Protein AF-A0AAV5D5D4-F1 (afdb_monomer)

Sequence (548 aa):
MEGAMVSASMGVIKSVLTKFTTLLEKKYKLIKDVKKDIISLRDEMSSMNALLTKLSDMEALDVQQKEWRDKVRELAYDTEDCIDIFMHKIGDGGAKAGIGNRLKEVKARYNIAGLIEELKSRAVEISNHCSRYKLDEGISGSSGHHAVAIDPRVQALYVEPANLMGIDEPRSKIIRWLMEEEMKQLKVVSIVGSGGMGKTTLANQVYNKCKEHFDCTAFLSVSQNPDLIKVLINLLSELGYHVSHFDYSNYNEKKLIDKIRKGLKDKRMTALRTLATVPLTDVENIKEIGHLSNIKDLKLCGNSSCKQITYGELLTSLCKLAICSLQSLVIRPEYLFGFEDITLCCDFLTGWSPPPRHLYRLHVLNCPFSVIPKWISLLDNLSSLKIQVVALSGDGVEALAKLPSLLHLTLSVQDHVPEEGIIICSKAFQNLKEFRFTYEAPCLAFEAGAMPRLLTLSIDCYAQRAQQDNGILAGIEHLVNLKSFKVRIYNRSCISASYAYCSKSKETLVEEDRQRNLEMCDIHNLQAALKKAISRHPRRSDISIVFW

Foldseek 3Di:
DVLVLLVLLLVLLVLLLVLLVVCLDPVNPADPVLNVLSVLLSVLSVVLSVVSVVVSPDPDDDPLRVVLSVLSSVLSVLSNVLSVVLCVQVVPPPDDDDPVVVVSVVVSSVVSSVSSVVSSVSSVVSVVVSVVPPPPPPPPPDDDPPPPPDDPCVVLLPDDPVVDPPLVVVLVVVLCQVPVPVDLEPDDDDDDDDPPPSSSNSVNSNCVVCVVVAPFDADFDADPDGPLLVRLVSRCVRRVHDDDPVCSVPDDNVVSVVVVCVSCVPVPPLSYAADEDAELPDLVVLLVLLVNQNHAAYYYEYEPPDDPVSLLSNLVSVLSNLVGRHAEYHYYYDDDPDDALQQAAPQSCLPRPPQSQNYQYDAYPSHAHCEQRLSVLVRQNHAEDHHEHQEYDQVNQQSQQNRNRHAYYHYEYNHYDDPQAHEQDASGNQRYAEYEYEDAEQRYEYDQNGNQNHAEYEYEHEQQDYDLDLPRHHPVQNNQNYQEYEYEYDYCPPDPPHPPPDDDDDDDPDDPPPDDPRDRRPPVSSVVSVVSSLVSHPPSVRYHYYYD

Nearest PDB structures (foldseek):
  8dt0-assembly1_A  TM=4.514E-01  e=8.523E-02  synthetic construct
  6s37-assembly1_A  TM=3.663E-01  e=9.245E-01  Pseudomonas putida KT2440
  6s1a-assembly1_B  TM=3.617E-01  e=3.120E+00  Pseudomonas putida KT2440
  7w8i-assembly1_A  TM=3.270E-01  e=3.439E+00  Homo sapiens
  5uz7-assembly1_R  TM=1.986E-01  e=3.790E+00  Homo sapiens

InterPro domains:
  IPR027417 P-loop containing nucleoside triphosphate hydrolase [G3DSA:3.40.50.300] (152-275)
  IPR027417 P-loop containing nucleoside triphosphate hydrolase [SSF52540] (152-269)
  IPR032675 Leucine-rich repeat domain superfamily [G3DSA:3.80.10.10] (344-507)
  IPR038005 Virus X resistance protein-like, coiled-coil domain [cd14798] (11-128)
  IPR041118 Disease resistance, N-terminal [PF18052] (12-94)
  IPR055414 Disease resistance R13L4/SHOC-2-like, LRR domain [PF23598] (268-494)

Secondary structure (DSSP, 8-state):
-HHHHHHHHHHHHHHHHHHHHHHTSTTS---HHHHHHHHHHHHHHHHHHHHHHHHHT-SS--HHHHHHHHHHHHHHHHHHHHHHHHHHHHH---S---HHHHHHHHHHHHHHHHHHHHHHHHHHHHHHHHHHT---TT--SS---------THHHHHS--GGG--S-HHHHHHHHHHHH-GGG-SPP-------TTSSHHHHHHHHHHHHGGGSSS-------SS--HHHHHHHHHHHTT----TT-TTT--HHHHHHHHHHHHTTS--TT--EEEEEETT-HHHHHHHTT-TT--EEEEEE-TT--HHHHHHHHHHHHHHHHTT--EEEEEE---TTS-------GGGGG--S--TT-SEEEE-S--BSS--GGGGG-TT--EEEEEEEE--HHHHHHHHT-TT--EEEEEEEEE--TT-EEE-TTTTTT--EEEEE-SS--EEE-TTSSTT--EEEEEEEGGG----TTTTTTGGG-TT--EEEEEEE-GGG-SSS---SS--S----------------HHHHHHHHHHHHHTSTTGGGSEEEE-

Organism: NCBI:txid191504

pLDDT: mean 74.7, std 17.37, range [26.62, 98.5]

Solvent-accessible surface area (backbone atoms only — not comparable to full-atom values): 31327 Å² total; per-residue (Å²): 116,66,56,62,54,43,50,53,37,48,53,45,42,55,50,39,50,50,52,51,55,60,56,71,35,86,87,50,88,67,55,74,67,54,51,53,51,51,51,54,42,45,55,52,51,52,54,52,46,55,52,48,54,61,56,47,76,48,97,74,76,55,76,66,57,48,52,50,54,50,55,54,32,54,54,29,50,57,50,38,53,53,49,50,56,48,52,55,73,62,69,74,70,80,85,78,94,50,78,70,55,56,54,53,52,52,51,51,53,53,59,46,43,56,52,54,52,51,52,41,51,52,51,53,50,53,53,51,53,60,61,72,67,56,73,69,88,80,75,82,75,81,91,71,90,71,74,76,78,71,61,76,65,58,62,44,73,70,63,57,76,89,80,57,80,87,50,63,64,63,39,53,53,52,48,47,68,72,66,48,74,94,61,61,50,66,80,85,85,85,85,83,77,67,88,89,73,49,57,67,33,50,52,48,58,39,45,71,74,48,43,86,81,43,100,72,53,70,88,84,82,81,59,98,80,63,57,63,63,60,47,51,51,51,48,37,46,50,64,71,42,92,72,73,86,88,44,76,91,74,64,49,68,67,62,51,51,52,50,48,51,60,69,45,64,83,54,74,64,61,60,43,12,54,50,66,76,42,69,54,80,49,66,67,63,37,49,54,57,30,67,42,52,49,26,27,36,43,30,39,23,41,46,95,80,55,52,77,74,48,49,59,46,40,45,54,16,49,28,49,29,26,74,45,52,31,27,32,43,35,40,33,64,56,87,64,91,91,62,82,73,79,59,45,73,40,53,70,61,60,72,53,62,62,58,43,49,63,22,33,32,44,35,37,42,77,28,31,20,65,47,72,50,74,59,63,53,66,25,56,49,27,28,35,42,31,43,31,21,36,32,57,52,72,70,43,54,54,39,59,27,65,30,69,42,30,30,36,42,35,46,35,45,74,76,46,64,55,92,92,38,48,73,40,46,59,64,27,28,61,51,22,32,34,43,36,43,32,33,60,41,80,42,47,31,36,34,72,55,17,31,56,46,25,32,36,45,33,43,38,29,33,35,66,65,49,74,97,57,98,59,49,44,34,45,52,50,40,37,78,48,49,39,32,41,37,38,34,61,43,72,68,93,78,72,87,78,67,87,83,73,74,89,74,76,95,77,81,97,66,91,79,86,68,84,69,87,68,68,75,33,48,61,66,54,55,52,49,50,53,51,55,33,48,66,62,24,89,60,45,90,64,34,53,75,45,82,83

Radius of gyration: 32.73 Å; Cα contacts (8 Å, |Δi|>4): 745; chains: 1; bounding box: 81×74×86 Å

Structure (mmCIF, N/CA/C/O backbone):
data_AF-A0AAV5D5D4-F1
#
_entry.id   AF-A0AAV5D5D4-F1
#
loop_
_atom_site.group_PDB
_atom_site.id
_atom_site.type_symbol
_atom_site.label_atom_id
_atom_site.label_alt_id
_atom_site.label_comp_id
_atom_site.label_asym_id
_atom_site.label_entity_id
_atom_site.label_seq_id
_atom_site.pdbx_PDB_ins_code
_atom_site.Cartn_x
_atom_site.Cartn_y
_atom_site.Cartn_z
_atom_site.occupancy
_atom_site.B_iso_or_equiv
_atom_site.auth_seq_id
_atom_site.auth_comp_id
_atom_site.auth_asym_id
_atom_site.auth_atom_id
_atom_site.pdbx_PDB_model_num
ATOM 1 N N . MET A 1 1 ? 15.139 -26.957 12.331 1.00 49.00 1 MET A N 1
ATOM 2 C CA . MET A 1 1 ? 14.186 -27.347 13.399 1.00 49.00 1 MET A CA 1
ATOM 3 C C . MET A 1 1 ? 14.620 -26.805 14.765 1.00 49.00 1 MET A C 1
ATOM 5 O O . MET A 1 1 ? 13.767 -26.568 15.606 1.00 49.00 1 MET A O 1
ATOM 9 N N . GLU A 1 2 ? 15.914 -26.518 14.960 1.00 53.09 2 GLU A N 1
ATOM 10 C CA . GLU A 1 2 ? 16.478 -26.013 16.224 1.00 53.09 2 GLU A CA 1
ATOM 11 C C . GLU A 1 2 ? 15.913 -24.653 16.666 1.00 53.09 2 GLU A C 1
ATOM 13 O O . GLU A 1 2 ? 15.499 -24.531 17.815 1.00 53.09 2 GLU A O 1
ATOM 18 N N . GLY A 1 3 ? 15.770 -23.677 15.758 1.00 56.62 3 GLY A N 1
ATOM 19 C CA . GLY A 1 3 ? 15.175 -22.371 16.091 1.00 56.62 3 GLY A CA 1
ATOM 20 C C . GLY A 1 3 ? 13.722 -22.448 16.584 1.00 56.62 3 GLY A C 1
ATOM 21 O O . GLY A 1 3 ? 13.334 -21.727 17.500 1.00 56.62 3 GLY A O 1
ATOM 22 N N . ALA A 1 4 ? 12.927 -23.390 16.062 1.00 57.00 4 ALA A N 1
ATOM 23 C CA . ALA A 1 4 ? 11.564 -23.626 16.547 1.00 57.00 4 ALA A CA 1
ATOM 24 C C . ALA A 1 4 ? 11.555 -24.206 17.975 1.00 57.00 4 ALA A C 1
ATOM 26 O O . ALA A 1 4 ? 10.708 -23.837 18.784 1.00 57.00 4 ALA A O 1
ATOM 27 N N . MET A 1 5 ? 12.525 -25.066 18.308 1.00 59.88 5 MET A N 1
ATOM 28 C CA . MET A 1 5 ? 12.668 -25.625 19.657 1.00 59.88 5 MET A CA 1
ATOM 29 C C . MET A 1 5 ? 13.132 -24.575 20.673 1.00 59.88 5 MET A C 1
ATOM 31 O O . MET A 1 5 ? 12.638 -24.574 21.795 1.00 59.88 5 MET A O 1
ATOM 35 N N . VAL A 1 6 ? 14.034 -23.663 20.289 1.00 60.84 6 VAL A N 1
ATOM 36 C CA . VAL A 1 6 ? 14.447 -22.536 21.147 1.00 60.84 6 VAL A CA 1
ATOM 37 C C . VAL A 1 6 ? 13.272 -21.579 21.383 1.00 60.84 6 VAL A C 1
ATOM 39 O O . VAL A 1 6 ? 13.030 -21.172 22.517 1.00 60.84 6 VAL A O 1
ATOM 42 N N . SER A 1 7 ? 12.485 -21.289 20.341 1.00 70.00 7 SER A N 1
ATOM 43 C CA . SER A 1 7 ? 11.291 -20.440 20.440 1.00 70.00 7 SER A CA 1
ATOM 44 C C . SER A 1 7 ? 10.226 -21.019 21.382 1.00 70.00 7 SER A C 1
ATOM 46 O O . SER A 1 7 ? 9.657 -20.278 22.185 1.00 70.00 7 SER A O 1
ATOM 48 N N . ALA A 1 8 ? 10.011 -22.340 21.353 1.00 71.00 8 ALA A N 1
ATOM 49 C CA . ALA A 1 8 ? 9.118 -23.020 22.290 1.00 71.00 8 ALA A CA 1
ATOM 50 C C . ALA A 1 8 ? 9.582 -22.847 23.748 1.00 71.00 8 ALA A C 1
ATOM 52 O O . ALA A 1 8 ? 8.791 -22.425 24.589 1.00 71.00 8 ALA A O 1
ATOM 53 N N . SER A 1 9 ? 10.872 -23.069 24.036 1.00 76.94 9 SER A N 1
ATOM 54 C CA . SER A 1 9 ? 11.444 -22.863 25.377 1.00 76.94 9 SER A CA 1
ATOM 55 C C . SER A 1 9 ? 11.303 -21.413 25.864 1.00 76.94 9 SER A C 1
ATOM 57 O O . SER A 1 9 ? 10.962 -21.176 27.020 1.00 76.94 9 SER A O 1
ATOM 59 N N . MET A 1 10 ? 11.507 -20.427 24.982 1.00 78.44 10 MET A N 1
ATOM 60 C CA . MET A 1 10 ? 11.315 -19.006 25.311 1.00 78.44 10 MET A CA 1
ATOM 61 C C . MET A 1 10 ? 9.850 -18.663 25.617 1.00 78.44 10 MET A C 1
ATOM 63 O O . MET A 1 10 ? 9.579 -17.804 26.457 1.00 78.44 10 MET A O 1
ATOM 67 N N . GLY A 1 11 ? 8.901 -19.310 24.934 1.00 82.50 11 GLY A N 1
ATOM 68 C CA . GLY A 1 11 ? 7.468 -19.125 25.175 1.00 82.50 11 GLY A CA 1
ATOM 69 C C . GLY A 1 11 ? 7.073 -19.493 26.605 1.00 82.50 11 GLY A C 1
ATOM 70 O O . GLY A 1 11 ? 6.431 -18.697 27.291 1.00 82.50 11 GLY A O 1
ATOM 71 N N . VAL A 1 12 ? 7.539 -20.653 27.070 1.00 83.00 12 VAL A N 1
ATOM 72 C CA . VAL A 1 12 ? 7.286 -21.171 28.424 1.00 83.00 12 VAL A CA 1
ATOM 73 C C . VAL A 1 12 ? 7.888 -20.244 29.482 1.00 83.00 12 VAL A C 1
ATOM 75 O O . VAL A 1 12 ? 7.195 -19.821 30.403 1.00 83.00 12 VAL A O 1
ATOM 78 N N . ILE A 1 13 ? 9.143 -19.808 29.317 1.00 85.56 13 ILE A N 1
ATOM 79 C CA . ILE A 1 13 ? 9.777 -18.909 30.297 1.00 85.56 13 ILE A CA 1
ATOM 80 C C . ILE A 1 13 ? 9.050 -17.560 30.391 1.00 85.56 13 ILE A C 1
ATOM 82 O O . ILE A 1 13 ? 8.852 -17.037 31.487 1.00 85.56 13 ILE A O 1
ATOM 86 N N . LYS A 1 14 ? 8.596 -16.987 29.268 1.00 87.25 14 LYS A N 1
ATOM 87 C CA . LYS A 1 14 ? 7.800 -15.745 29.286 1.00 87.25 14 LYS A CA 1
ATOM 88 C C . LYS A 1 14 ? 6.477 -15.914 30.042 1.00 87.25 14 LYS A C 1
ATOM 90 O O . LYS A 1 14 ? 6.065 -14.992 30.752 1.00 87.25 14 LYS A O 1
ATOM 95 N N . SER A 1 15 ? 5.834 -17.076 29.912 1.00 89.06 15 SER A N 1
ATOM 96 C CA . SER A 1 15 ? 4.651 -17.434 30.704 1.00 89.06 15 SER A CA 1
ATOM 97 C C . SER A 1 15 ? 4.985 -17.459 32.199 1.00 89.06 15 SER A C 1
ATOM 99 O O . SER A 1 15 ? 4.371 -16.734 32.987 1.00 89.06 15 SER A O 1
ATOM 101 N N . VAL A 1 16 ? 6.042 -18.182 32.583 1.00 86.81 16 VAL A N 1
ATOM 102 C CA . VAL A 1 16 ? 6.515 -18.282 33.973 1.00 86.81 16 VAL A CA 1
ATOM 103 C C . VAL A 1 16 ? 6.844 -16.913 34.582 1.00 86.81 16 VAL A C 1
ATOM 105 O O . VAL A 1 16 ? 6.384 -16.599 35.681 1.00 86.81 16 VAL A O 1
ATOM 108 N N . LEU A 1 17 ? 7.572 -16.048 33.869 1.00 87.56 17 LEU A N 1
ATOM 109 C CA . LEU A 1 17 ? 7.922 -14.697 34.337 1.00 87.56 17 LEU A CA 1
ATOM 110 C C . LEU A 1 17 ? 6.685 -13.828 34.605 1.00 87.56 17 LEU A C 1
ATOM 112 O O . LEU A 1 17 ? 6.656 -13.036 35.557 1.00 87.56 17 LEU A O 1
ATOM 116 N N . THR A 1 18 ? 5.654 -13.987 33.777 1.00 87.19 18 THR A N 1
ATOM 117 C CA . THR A 1 18 ? 4.373 -13.296 33.932 1.00 87.19 18 THR A CA 1
ATOM 118 C C . THR A 1 18 ? 3.642 -13.824 35.164 1.00 87.19 18 THR A C 1
ATOM 120 O O . THR A 1 18 ? 3.250 -13.036 36.027 1.00 87.19 18 THR A O 1
ATOM 123 N N . LYS A 1 19 ? 3.555 -15.151 35.317 1.00 86.00 19 LYS A N 1
ATOM 124 C CA . LYS A 1 19 ? 2.937 -15.807 36.477 1.00 86.00 19 LYS A CA 1
ATOM 125 C C . LYS A 1 19 ? 3.631 -15.432 37.792 1.00 86.00 19 LYS A C 1
ATOM 127 O O . LYS A 1 19 ? 2.947 -15.106 38.761 1.00 86.00 19 LYS A O 1
ATOM 132 N N . PHE A 1 20 ? 4.964 -15.355 37.831 1.00 86.00 20 PHE A N 1
ATOM 133 C CA . PHE A 1 20 ? 5.696 -14.849 39.000 1.00 86.00 20 PHE A CA 1
ATOM 134 C C . PHE A 1 20 ? 5.358 -13.396 39.332 1.00 86.00 20 PHE A C 1
ATOM 136 O O . PHE A 1 20 ? 5.167 -13.058 40.500 1.00 86.00 20 PHE A O 1
ATOM 143 N N . THR A 1 21 ? 5.242 -12.540 38.316 1.00 85.50 21 THR A N 1
ATOM 144 C CA . THR A 1 21 ? 4.835 -11.141 38.510 1.00 85.50 21 THR A CA 1
ATOM 145 C C . THR A 1 21 ? 3.446 -11.076 39.148 1.00 85.50 21 THR A C 1
ATOM 147 O O . THR A 1 21 ? 3.250 -10.355 40.124 1.00 85.50 21 THR A O 1
ATOM 150 N N . THR A 1 22 ? 2.516 -11.911 38.676 1.00 85.44 22 THR A N 1
ATOM 151 C CA . THR A 1 22 ? 1.166 -12.037 39.232 1.00 85.44 22 THR A CA 1
ATOM 152 C C . THR A 1 22 ? 1.165 -12.557 40.673 1.00 85.44 22 THR A C 1
ATOM 154 O O . THR A 1 22 ? 0.416 -12.040 41.500 1.00 85.44 22 THR A O 1
ATOM 157 N N . LEU A 1 23 ? 2.014 -13.534 41.015 1.00 78.75 23 LEU A N 1
ATOM 158 C CA . LEU A 1 23 ? 2.152 -14.049 42.387 1.00 78.75 23 LEU A CA 1
ATOM 159 C C . LEU A 1 23 ? 2.656 -12.997 43.379 1.00 78.75 23 LEU A C 1
ATOM 161 O O . LEU A 1 23 ? 2.275 -13.021 44.548 1.00 78.75 23 LEU A O 1
ATOM 165 N N . LEU A 1 24 ? 3.500 -12.073 42.925 1.00 81.12 24 LEU A N 1
ATOM 166 C CA . LEU A 1 24 ? 4.061 -11.013 43.761 1.00 81.12 24 LEU A CA 1
ATOM 167 C C . LEU A 1 24 ? 3.075 -9.859 44.024 1.00 81.12 24 LEU A C 1
ATOM 169 O O . LEU A 1 24 ? 3.330 -9.023 44.897 1.00 81.12 24 LEU A O 1
ATOM 173 N N . GLU A 1 25 ? 1.932 -9.823 43.331 1.00 78.00 25 GLU A N 1
ATOM 174 C CA . GLU A 1 25 ? 0.866 -8.851 43.579 1.00 78.00 25 GLU A CA 1
ATOM 175 C C . GLU A 1 25 ? 0.264 -9.002 44.986 1.00 78.00 25 GLU A C 1
ATOM 177 O O . GLU A 1 25 ? 0.185 -10.088 45.565 1.00 78.00 25 GLU A O 1
ATOM 182 N N . LYS A 1 26 ? -0.252 -7.896 45.539 1.00 62.94 26 LYS A N 1
ATOM 183 C CA . LYS A 1 26 ? -0.801 -7.840 46.910 1.00 62.94 26 LYS A CA 1
ATOM 184 C C . LYS A 1 26 ? -1.954 -8.824 47.174 1.00 62.94 26 LYS A C 1
ATOM 186 O O . LYS A 1 26 ? -2.259 -9.078 48.339 1.00 62.94 26 LYS A O 1
ATOM 191 N N . LYS A 1 27 ? -2.581 -9.371 46.127 1.00 66.88 27 LYS A N 1
ATOM 192 C CA . LYS A 1 27 ? -3.708 -10.311 46.221 1.00 66.88 27 LYS A CA 1
ATOM 193 C C . LYS A 1 27 ? -3.319 -11.677 46.804 1.00 66.88 27 LYS A C 1
ATOM 195 O O . LYS A 1 27 ? -4.145 -12.296 47.469 1.00 66.88 27 LYS A O 1
ATOM 200 N N . TYR A 1 28 ? -2.063 -12.108 46.658 1.00 63.41 28 TYR A N 1
ATOM 201 C CA . TYR A 1 28 ? -1.568 -13.351 47.253 1.00 63.41 28 TYR A CA 1
ATOM 202 C C . TYR A 1 28 ? -0.814 -13.041 48.555 1.00 63.41 28 TYR A C 1
ATOM 204 O O . TYR A 1 28 ? 0.264 -12.441 48.562 1.00 63.41 28 TYR A O 1
ATOM 212 N N . LYS A 1 29 ? -1.388 -13.428 49.703 1.00 68.88 29 LYS A N 1
ATOM 213 C CA . LYS A 1 29 ? -0.800 -13.229 51.045 1.00 68.88 29 LYS A CA 1
ATOM 214 C C . LYS A 1 29 ? 0.370 -14.196 51.308 1.00 68.88 29 LYS A C 1
ATOM 216 O O . LYS A 1 29 ? 0.303 -15.032 52.207 1.00 68.88 29 LYS A O 1
ATOM 221 N N . LEU A 1 30 ? 1.425 -14.094 50.499 1.00 68.25 30 LEU A N 1
ATOM 222 C CA . LEU A 1 30 ? 2.645 -14.901 50.592 1.00 68.25 30 LEU A CA 1
ATOM 223 C C . LEU A 1 30 ? 3.478 -14.545 51.834 1.00 68.25 30 LEU A C 1
ATOM 225 O O . LEU A 1 30 ? 3.560 -13.377 52.225 1.00 68.25 30 LEU A O 1
ATOM 229 N N . ILE A 1 31 ? 4.132 -15.560 52.407 1.00 70.88 31 ILE A N 1
ATOM 230 C CA . ILE A 1 31 ? 5.128 -15.411 53.479 1.00 70.88 31 ILE A CA 1
ATOM 231 C C . ILE A 1 31 ? 6.350 -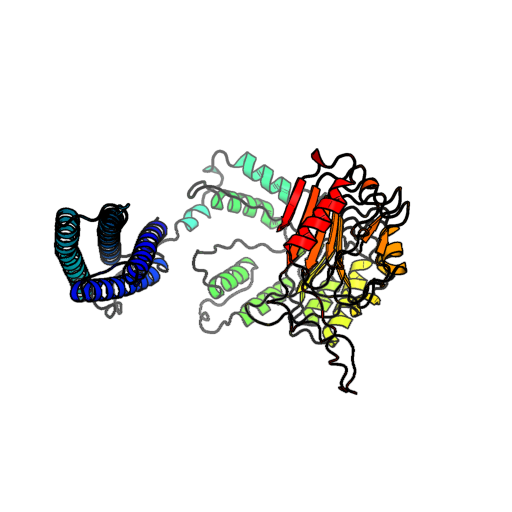14.666 52.916 1.00 70.88 31 ILE A C 1
ATOM 233 O O . ILE A 1 31 ? 6.681 -14.807 51.739 1.00 70.88 31 ILE A O 1
ATOM 237 N N . LYS A 1 32 ? 7.005 -13.845 53.746 1.00 76.69 32 LYS A N 1
ATOM 238 C CA . LYS A 1 32 ? 8.111 -12.964 53.334 1.00 76.69 32 LYS A CA 1
ATOM 239 C C . LYS A 1 32 ? 9.254 -13.721 52.641 1.00 76.69 32 LYS A C 1
ATOM 241 O O . LYS A 1 32 ? 9.726 -13.252 51.610 1.00 76.69 32 LYS A O 1
ATOM 246 N N . ASP A 1 33 ? 9.641 -14.880 53.165 1.00 72.44 33 ASP A N 1
ATOM 247 C CA . ASP A 1 33 ? 10.749 -15.673 52.615 1.00 72.44 33 ASP A CA 1
ATOM 248 C C . ASP A 1 33 ? 10.384 -16.296 51.262 1.00 72.44 33 ASP A C 1
ATOM 250 O O . ASP A 1 33 ? 11.122 -16.141 50.296 1.00 72.44 33 ASP A O 1
ATOM 254 N N . VAL A 1 34 ? 9.160 -16.816 51.126 1.00 76.50 34 VAL A N 1
ATOM 255 C CA . VAL A 1 34 ? 8.640 -17.326 49.845 1.00 76.50 34 VAL A CA 1
ATOM 256 C C . VAL A 1 34 ? 8.601 -16.232 48.770 1.00 76.50 34 VAL A C 1
ATOM 258 O O . VAL A 1 34 ? 8.928 -16.487 47.615 1.00 76.50 34 VAL A O 1
A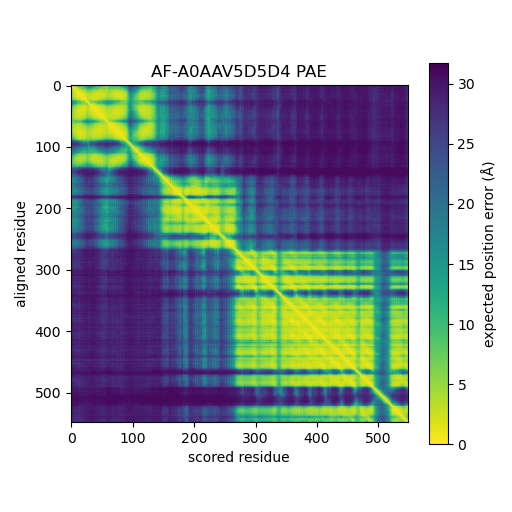TOM 261 N N . LYS A 1 35 ? 8.254 -14.984 49.127 1.00 79.81 35 LYS A N 1
ATOM 262 C CA . LYS A 1 35 ? 8.340 -13.854 48.179 1.00 79.81 35 LYS A CA 1
ATOM 263 C C . LYS A 1 35 ? 9.773 -13.609 47.712 1.00 79.81 35 LYS A C 1
ATOM 265 O O . LYS A 1 35 ? 9.977 -13.312 46.540 1.00 79.81 35 LYS A O 1
ATOM 270 N N . LYS A 1 36 ? 10.748 -13.708 48.618 1.00 82.69 36 LYS A N 1
ATOM 271 C CA . LYS A 1 36 ? 12.168 -13.524 48.300 1.00 82.69 36 LYS A CA 1
ATOM 272 C C . LYS A 1 36 ? 12.662 -14.614 47.347 1.00 82.69 36 LYS A C 1
ATOM 274 O O . LYS A 1 36 ? 13.365 -14.297 46.392 1.00 82.69 36 LYS A O 1
ATOM 279 N N . ASP A 1 37 ? 12.250 -15.859 47.564 1.00 82.12 37 ASP A N 1
ATOM 280 C CA . ASP A 1 37 ? 12.625 -16.974 46.693 1.00 82.12 37 ASP A CA 1
ATOM 281 C C . ASP A 1 37 ? 11.964 -16.888 45.314 1.00 82.12 37 ASP A C 1
ATOM 283 O O . ASP A 1 37 ? 12.638 -17.106 44.311 1.00 82.12 37 ASP A O 1
ATOM 287 N N . ILE A 1 38 ? 10.699 -16.454 45.240 1.00 83.88 38 ILE A N 1
ATOM 288 C CA . ILE A 1 38 ? 10.016 -16.170 43.966 1.00 83.88 38 ILE A CA 1
ATOM 289 C C . ILE A 1 38 ? 10.740 -15.075 43.171 1.00 83.88 38 ILE A C 1
ATOM 291 O O . ILE A 1 38 ? 10.913 -15.214 41.963 1.00 83.88 38 ILE A O 1
ATOM 295 N N . ILE A 1 39 ? 11.169 -13.991 43.827 1.00 84.94 39 ILE A N 1
ATOM 296 C CA . ILE A 1 39 ? 11.933 -12.918 43.168 1.00 84.94 39 ILE A CA 1
ATOM 297 C C . ILE A 1 39 ? 13.259 -13.470 42.634 1.00 84.94 39 ILE A C 1
ATOM 299 O O . ILE A 1 39 ? 13.563 -13.289 41.460 1.00 84.94 39 ILE A O 1
ATOM 303 N N . SER A 1 40 ? 13.999 -14.213 43.460 1.00 84.69 40 SER A N 1
ATOM 304 C CA . SER A 1 40 ? 15.274 -14.821 43.063 1.00 84.69 40 SER A CA 1
ATOM 305 C C . SER A 1 40 ? 15.127 -15.764 41.865 1.00 84.69 40 SER A C 1
ATOM 307 O O . SER A 1 40 ? 15.953 -15.733 40.959 1.00 84.69 40 SER A O 1
ATOM 309 N N . LEU A 1 41 ? 14.085 -16.598 41.850 1.00 84.62 41 LEU A N 1
ATOM 310 C CA . LEU A 1 41 ? 13.836 -17.545 40.765 1.00 84.62 41 LEU A CA 1
ATOM 311 C C . LEU A 1 41 ? 13.397 -16.829 39.479 1.00 84.62 41 LEU A C 1
ATOM 313 O O . LEU A 1 41 ? 13.824 -17.202 38.388 1.00 84.62 41 LEU A O 1
ATOM 317 N N . ARG A 1 42 ? 12.600 -15.759 39.599 1.00 88.38 42 ARG A N 1
ATOM 318 C CA . ARG A 1 42 ? 12.222 -14.893 38.473 1.00 88.38 42 ARG A CA 1
ATOM 319 C C . ARG A 1 42 ? 13.447 -14.248 37.823 1.00 88.38 42 ARG A C 1
ATOM 321 O O . ARG A 1 42 ? 13.530 -14.226 36.596 1.00 88.38 42 ARG A O 1
ATOM 328 N N . ASP A 1 43 ? 14.383 -13.742 38.620 1.00 86.38 43 ASP A N 1
ATOM 329 C CA . ASP A 1 43 ? 15.594 -13.087 38.114 1.00 86.38 43 ASP A CA 1
ATOM 330 C C . ASP A 1 43 ? 16.525 -14.090 37.404 1.00 86.38 43 ASP A C 1
ATOM 332 O O . ASP A 1 43 ? 17.042 -13.802 36.318 1.00 86.38 43 ASP A O 1
ATOM 336 N N . GLU A 1 44 ? 16.666 -15.304 37.947 1.00 86.25 44 GLU A N 1
ATOM 337 C CA . GLU A 1 44 ? 17.437 -16.383 37.313 1.00 86.25 44 GLU A CA 1
ATOM 338 C C . GLU A 1 44 ? 16.801 -16.818 35.981 1.00 86.25 44 GLU A C 1
ATOM 340 O O . GLU A 1 44 ? 17.475 -16.888 34.953 1.00 86.25 44 GLU A O 1
ATOM 345 N N . MET A 1 45 ? 15.477 -17.016 35.950 1.00 85.94 45 MET A N 1
ATOM 346 C CA . MET A 1 45 ? 14.757 -17.363 34.719 1.00 85.94 45 MET A CA 1
ATOM 347 C C . MET A 1 45 ? 14.812 -16.261 33.660 1.00 85.94 45 MET A C 1
ATOM 349 O O . MET A 1 45 ? 14.901 -16.550 32.466 1.00 85.94 45 MET A O 1
ATOM 353 N N . SER A 1 46 ? 14.802 -14.994 34.077 1.00 86.75 46 SER A N 1
ATOM 354 C CA . SER A 1 46 ? 15.006 -13.858 33.175 1.00 86.75 46 SER A CA 1
ATOM 355 C C . SER A 1 46 ? 16.396 -13.908 32.529 1.00 86.75 46 SER A C 1
ATOM 357 O O . SER A 1 46 ? 16.530 -13.735 31.314 1.00 86.75 46 SER A O 1
ATOM 359 N N . SER A 1 47 ? 17.421 -14.242 33.316 1.00 84.00 47 SER A N 1
ATOM 360 C CA . SER A 1 47 ? 18.799 -14.405 32.837 1.00 84.00 47 SER A CA 1
ATOM 361 C C . SER A 1 47 ? 18.937 -15.591 31.871 1.00 84.00 47 SER A C 1
ATOM 363 O O . SER A 1 47 ? 19.552 -15.465 30.809 1.00 84.00 47 SER A O 1
ATOM 365 N N . MET A 1 48 ? 18.290 -16.721 32.171 1.00 84.06 48 MET A N 1
ATOM 366 C CA . MET A 1 48 ? 18.229 -17.883 31.274 1.00 84.06 48 MET A CA 1
ATOM 367 C C . MET A 1 48 ? 17.494 -17.568 29.960 1.00 84.06 48 MET A C 1
ATOM 369 O O . MET A 1 48 ? 17.922 -18.003 28.890 1.00 84.06 48 MET A O 1
ATOM 373 N N . ASN A 1 49 ? 16.429 -16.761 29.999 1.00 84.56 49 ASN A N 1
ATOM 374 C CA . ASN A 1 49 ? 15.709 -16.329 28.798 1.00 84.56 49 ASN A CA 1
ATOM 375 C C . ASN A 1 49 ? 16.561 -15.422 27.893 1.00 84.56 49 ASN A C 1
ATOM 377 O O . ASN A 1 49 ? 16.500 -15.533 26.667 1.00 84.56 49 ASN A O 1
ATOM 381 N N . ALA A 1 50 ? 17.381 -14.545 28.480 1.00 81.88 50 ALA A N 1
ATOM 382 C CA . ALA A 1 50 ? 18.328 -13.727 27.723 1.00 81.88 50 ALA A CA 1
ATOM 383 C C . ALA A 1 50 ? 19.360 -14.598 26.983 1.00 81.88 50 ALA A C 1
ATOM 385 O O . ALA A 1 50 ? 19.649 -14.354 25.810 1.00 81.88 50 ALA A O 1
ATOM 386 N N . LEU A 1 51 ? 19.849 -15.667 27.624 1.00 78.62 51 LEU A N 1
ATOM 387 C CA . LEU A 1 51 ? 20.731 -16.643 26.981 1.00 78.62 51 LEU A CA 1
ATOM 388 C C . LEU A 1 51 ? 20.035 -17.370 25.821 1.00 78.62 51 LEU A C 1
ATOM 390 O O . LEU A 1 51 ? 20.601 -17.452 24.734 1.00 78.62 51 LEU A O 1
ATOM 394 N N . LEU A 1 52 ? 18.805 -17.860 26.016 1.00 79.56 52 LEU A N 1
ATOM 395 C CA . LEU A 1 52 ? 18.047 -18.519 24.944 1.00 79.56 52 LEU A CA 1
ATOM 396 C C . LEU A 1 52 ? 17.766 -17.588 23.762 1.00 79.56 52 LEU A C 1
ATOM 398 O O . LEU A 1 52 ? 17.785 -18.041 22.622 1.00 79.56 52 LEU A O 1
ATOM 402 N N . THR A 1 53 ? 17.564 -16.295 24.024 1.00 78.75 53 THR A N 1
ATOM 403 C CA . THR A 1 53 ? 17.413 -15.283 22.969 1.00 78.75 53 THR A CA 1
ATOM 404 C C . THR A 1 53 ? 18.681 -15.224 22.112 1.00 78.75 53 THR A C 1
ATOM 406 O O . THR A 1 53 ? 18.594 -15.368 20.898 1.00 78.75 53 THR A O 1
ATOM 409 N N . LYS A 1 54 ? 19.868 -15.161 22.735 1.00 78.00 54 LYS A N 1
ATOM 410 C CA . LYS A 1 54 ? 21.153 -15.205 22.014 1.00 78.00 54 LYS A CA 1
ATOM 411 C C . LYS A 1 54 ? 21.326 -16.495 21.197 1.00 78.00 54 LYS A C 1
ATOM 413 O O . LYS A 1 54 ? 21.836 -16.448 20.084 1.00 78.00 54 LYS A O 1
ATOM 418 N N . LEU A 1 55 ? 20.898 -17.641 21.731 1.00 76.94 55 LEU A N 1
ATOM 419 C CA . LEU A 1 55 ? 20.970 -18.928 21.026 1.00 76.94 55 LEU A CA 1
ATOM 420 C C . LEU A 1 55 ? 19.964 -19.030 19.865 1.00 76.94 55 LEU A C 1
ATOM 422 O O . LEU A 1 55 ? 20.212 -19.761 18.912 1.00 76.94 55 LEU A O 1
ATOM 426 N N . SER A 1 56 ? 18.837 -18.314 19.920 1.00 71.25 56 SER A N 1
ATOM 427 C CA . SER A 1 56 ? 17.841 -18.312 18.837 1.00 71.25 56 SER A CA 1
ATOM 428 C C . SER A 1 56 ? 18.328 -17.626 17.558 1.00 71.25 56 SER A C 1
ATOM 430 O O . SER A 1 56 ? 17.855 -17.969 16.476 1.00 71.25 56 SER A O 1
ATOM 432 N N . ASP A 1 57 ? 19.309 -16.729 17.683 1.00 66.62 57 ASP A N 1
ATOM 433 C CA . ASP A 1 57 ? 19.908 -15.989 16.569 1.00 66.62 57 ASP A CA 1
ATOM 434 C C . ASP A 1 57 ? 21.031 -16.778 15.858 1.00 66.62 57 ASP A C 1
ATOM 436 O O . ASP A 1 57 ? 21.571 -16.325 14.848 1.00 66.62 57 ASP A O 1
ATOM 440 N N . MET A 1 58 ? 21.402 -17.961 16.366 1.00 70.06 58 MET A N 1
ATOM 441 C CA . MET A 1 58 ? 22.461 -18.808 15.805 1.00 70.06 58 MET A CA 1
ATOM 442 C C . MET A 1 58 ? 21.912 -19.801 14.765 1.00 70.06 58 MET A C 1
ATOM 444 O O . MET A 1 58 ? 20.897 -20.459 14.989 1.00 70.06 58 MET A O 1
ATOM 448 N N . GLU A 1 59 ? 22.608 -19.961 13.630 1.00 58.12 59 GLU A N 1
ATOM 449 C CA . GLU A 1 59 ? 22.184 -20.876 12.550 1.00 58.12 59 GLU A CA 1
ATOM 450 C C . GLU A 1 59 ? 22.290 -22.365 12.930 1.00 58.12 59 GLU A C 1
ATOM 452 O O . GLU A 1 59 ? 21.522 -23.188 12.424 1.00 58.12 59 GLU A O 1
ATOM 457 N N . ALA A 1 60 ? 23.216 -22.717 13.826 1.00 66.94 60 ALA A N 1
ATOM 458 C CA . ALA A 1 60 ? 23.396 -24.070 14.341 1.00 66.94 60 ALA A CA 1
ATOM 459 C C . ALA A 1 60 ? 23.895 -24.028 15.787 1.00 66.94 60 ALA A C 1
ATOM 461 O O . ALA A 1 60 ? 24.807 -23.264 16.102 1.00 66.94 60 ALA A O 1
ATOM 462 N N . LEU A 1 61 ? 23.312 -24.870 16.642 1.00 71.88 61 LEU A N 1
ATOM 463 C CA . LEU A 1 61 ? 23.747 -25.024 18.026 1.00 71.88 61 LEU A CA 1
ATOM 464 C C . LEU A 1 61 ? 24.709 -26.204 18.167 1.00 71.88 61 LEU A C 1
ATOM 466 O O . LEU A 1 61 ? 24.462 -27.295 17.628 1.00 71.88 61 LEU A O 1
ATOM 470 N N . ASP A 1 62 ? 25.771 -26.009 18.944 1.00 77.12 62 ASP A N 1
ATOM 471 C CA . ASP A 1 62 ? 26.644 -27.108 19.346 1.00 77.12 62 ASP A CA 1
ATOM 472 C C . ASP A 1 62 ? 25.940 -28.060 20.339 1.00 77.12 62 ASP A C 1
ATOM 474 O O . ASP A 1 62 ? 24.808 -27.839 20.789 1.00 77.12 62 ASP A O 1
ATOM 478 N N . VAL A 1 63 ? 26.594 -29.182 20.646 1.00 75.88 63 VAL A N 1
ATOM 479 C CA . VAL A 1 63 ? 26.035 -30.234 21.510 1.00 75.88 63 VAL A CA 1
ATOM 480 C C . VAL A 1 63 ? 25.753 -29.716 22.927 1.00 75.88 63 VAL A C 1
ATOM 482 O O . VAL A 1 63 ? 24.729 -30.064 23.514 1.00 75.88 63 VAL A O 1
ATOM 485 N N . GLN A 1 64 ? 26.612 -28.846 23.454 1.00 75.69 64 GLN A N 1
ATOM 486 C CA . GLN A 1 64 ? 26.507 -28.303 24.804 1.00 75.69 64 GLN A CA 1
ATOM 487 C C . GLN A 1 64 ? 25.393 -27.252 24.902 1.00 75.69 64 GLN A C 1
ATOM 489 O O . GLN A 1 64 ? 24.587 -27.275 25.832 1.00 75.69 64 GLN A O 1
ATOM 494 N N . GLN A 1 65 ? 25.278 -26.379 23.900 1.00 77.62 65 GLN A N 1
ATOM 495 C CA . GLN A 1 65 ? 24.203 -25.392 23.787 1.00 77.62 65 GLN A CA 1
ATOM 496 C C . GLN A 1 65 ? 22.823 -26.057 23.676 1.00 77.62 65 GLN A C 1
ATOM 498 O O . GLN A 1 65 ? 21.849 -25.573 24.261 1.00 77.62 65 GLN A O 1
ATOM 503 N N . LYS A 1 66 ? 22.727 -27.190 22.965 1.00 78.94 66 LYS A N 1
ATOM 504 C CA . LYS A 1 66 ? 21.499 -28.002 22.889 1.00 78.94 66 LYS A CA 1
ATOM 505 C C . LYS A 1 66 ? 21.112 -28.572 24.246 1.00 78.94 66 LYS A C 1
ATOM 507 O O . LYS A 1 66 ? 19.955 -28.436 24.642 1.00 78.94 66 LYS A O 1
ATOM 512 N N . GLU A 1 67 ? 22.071 -29.151 24.965 1.00 80.44 67 GLU A N 1
ATOM 513 C CA . GLU A 1 67 ? 21.836 -29.705 26.299 1.00 80.44 67 GLU A CA 1
ATOM 514 C C . GLU A 1 67 ? 21.372 -28.623 27.284 1.00 80.44 67 GLU A C 1
ATOM 516 O O . GLU A 1 67 ? 20.428 -28.833 28.046 1.00 80.44 67 GLU A O 1
ATOM 521 N N . TRP A 1 68 ? 21.977 -27.433 27.238 1.00 80.75 68 TRP A N 1
ATOM 522 C CA . TRP A 1 68 ? 21.561 -26.308 28.077 1.00 80.75 68 TRP A CA 1
ATOM 523 C C . TRP A 1 68 ? 20.155 -25.829 27.750 1.00 80.75 68 TRP A C 1
ATOM 525 O O . TRP A 1 68 ? 19.346 -25.650 28.660 1.00 80.75 68 TRP A O 1
ATOM 535 N N . ARG A 1 69 ? 19.838 -25.658 26.460 1.00 84.75 69 ARG A N 1
ATOM 536 C CA . ARG A 1 69 ? 18.489 -25.289 26.017 1.00 84.75 69 ARG A CA 1
ATOM 537 C C . ARG A 1 69 ? 17.452 -26.272 26.549 1.00 84.75 69 ARG A C 1
ATOM 539 O O . ARG A 1 69 ? 16.396 -25.844 27.013 1.00 84.75 69 ARG A O 1
ATOM 546 N N . ASP A 1 70 ? 17.740 -27.567 26.463 1.00 82.12 70 ASP A N 1
ATOM 547 C CA . ASP A 1 70 ? 16.814 -28.605 26.899 1.00 82.12 70 ASP A CA 1
ATOM 548 C C . ASP A 1 70 ? 16.649 -28.593 28.428 1.00 82.12 70 ASP A C 1
ATOM 550 O O . ASP A 1 70 ? 15.517 -28.562 28.898 1.00 82.12 70 ASP A O 1
ATOM 554 N N . LYS A 1 71 ? 17.727 -28.464 29.215 1.00 81.62 71 LYS A N 1
ATOM 555 C CA . LYS A 1 71 ? 17.637 -28.339 30.688 1.00 81.62 71 LYS A CA 1
ATOM 556 C C . LYS A 1 71 ? 16.863 -27.101 31.147 1.00 81.62 71 LYS A C 1
ATOM 558 O O . LYS A 1 71 ? 16.063 -27.187 32.075 1.00 81.62 71 LYS A O 1
ATOM 563 N N . VAL A 1 72 ? 17.084 -25.957 30.497 1.00 85.00 72 VAL A N 1
ATOM 564 C CA . VAL A 1 72 ? 16.354 -24.713 30.791 1.00 85.00 72 VAL A CA 1
ATOM 565 C C . VAL A 1 72 ? 14.868 -24.861 30.452 1.00 85.00 72 VAL A C 1
ATOM 567 O O . VAL A 1 72 ? 14.023 -24.364 31.193 1.00 85.00 72 VAL A O 1
ATOM 570 N N . ARG A 1 73 ? 14.535 -25.569 29.366 1.00 84.06 73 ARG A N 1
ATOM 571 C CA . ARG A 1 73 ? 13.145 -25.857 28.994 1.00 84.06 73 ARG A CA 1
ATOM 572 C C . ARG A 1 73 ? 12.440 -26.707 30.048 1.00 84.06 73 ARG A C 1
ATOM 574 O O . ARG A 1 73 ? 11.349 -26.336 30.462 1.00 84.06 73 ARG A O 1
ATOM 581 N N . GLU A 1 74 ? 13.055 -27.805 30.484 1.00 83.81 74 GLU A N 1
ATOM 582 C CA . GLU A 1 74 ? 12.448 -28.680 31.498 1.00 83.81 74 GLU A CA 1
ATOM 583 C C . GLU A 1 74 ? 12.249 -27.936 32.828 1.00 83.81 74 GLU A C 1
ATOM 585 O O . GLU A 1 74 ? 11.173 -27.993 33.415 1.00 83.81 74 GLU A O 1
ATOM 590 N N . LEU A 1 75 ? 13.233 -27.133 33.259 1.00 84.00 75 LEU A N 1
ATOM 591 C CA . LEU A 1 75 ? 13.093 -26.286 34.449 1.00 84.00 75 LEU A CA 1
ATOM 592 C C . LEU A 1 75 ? 11.934 -25.281 34.320 1.00 84.00 75 LEU A C 1
ATOM 594 O O . LEU A 1 75 ? 11.236 -25.013 35.301 1.00 84.00 75 LEU A O 1
ATOM 598 N N . ALA A 1 76 ? 11.738 -24.709 33.129 1.00 83.31 76 ALA A N 1
ATOM 599 C CA . ALA A 1 76 ? 10.650 -23.776 32.864 1.00 83.31 76 ALA A CA 1
ATOM 600 C C . ALA A 1 76 ? 9.278 -24.457 32.969 1.00 83.31 76 ALA A C 1
ATOM 602 O O . ALA A 1 76 ? 8.394 -23.896 33.613 1.00 83.31 76 ALA A O 1
ATOM 603 N N . TYR A 1 77 ? 9.122 -25.666 32.418 1.00 79.56 77 TYR A N 1
ATOM 604 C CA . TYR A 1 77 ? 7.886 -26.445 32.554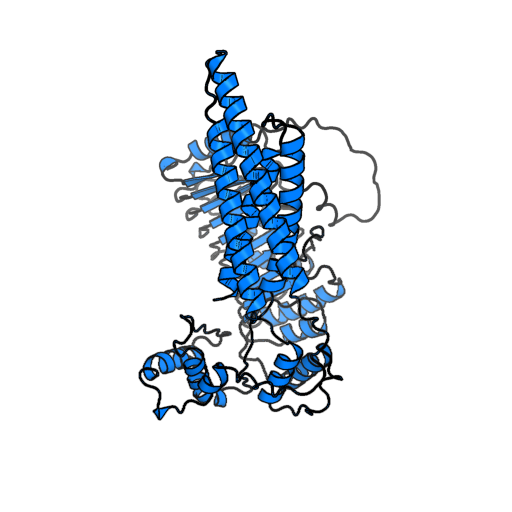 1.00 79.56 77 TYR A CA 1
ATOM 605 C C . TYR A 1 77 ? 7.601 -26.824 34.009 1.00 79.56 77 TYR A C 1
ATOM 607 O O . TYR A 1 77 ? 6.519 -26.531 34.508 1.00 79.56 77 TYR A O 1
ATOM 615 N N . ASP A 1 78 ? 8.591 -27.362 34.725 1.00 80.31 78 ASP A N 1
ATOM 616 C CA . ASP A 1 78 ? 8.427 -27.740 36.135 1.00 80.31 78 ASP A CA 1
ATOM 617 C C . ASP A 1 78 ? 8.030 -26.540 37.010 1.00 80.31 78 ASP A C 1
ATOM 619 O O . ASP A 1 78 ? 7.233 -26.645 37.947 1.00 80.31 78 ASP A O 1
ATOM 623 N N . THR A 1 79 ? 8.580 -25.366 36.695 1.00 82.12 79 THR A N 1
ATOM 624 C CA . THR A 1 79 ? 8.253 -24.127 37.401 1.00 82.12 79 THR A CA 1
ATOM 625 C C . THR A 1 79 ? 6.856 -23.629 37.053 1.00 82.12 79 THR A C 1
ATOM 627 O O . THR A 1 79 ? 6.131 -23.180 37.943 1.00 82.12 79 THR A O 1
ATOM 630 N N . GLU A 1 80 ? 6.461 -23.714 35.783 1.00 82.19 80 GLU A N 1
ATOM 631 C CA . GLU A 1 80 ? 5.117 -23.361 35.333 1.00 82.19 80 GLU A CA 1
ATOM 632 C C . GLU A 1 80 ? 4.054 -24.220 36.025 1.00 82.19 80 GLU A C 1
ATOM 634 O O . GLU A 1 80 ? 3.133 -23.671 36.637 1.00 82.19 80 GLU A O 1
ATOM 639 N N . ASP A 1 81 ? 4.248 -25.539 36.028 1.00 76.94 81 ASP A N 1
ATOM 640 C CA . ASP A 1 81 ? 3.358 -26.504 36.673 1.00 76.94 81 ASP A CA 1
ATOM 641 C C . ASP A 1 81 ? 3.254 -26.245 38.181 1.00 76.94 81 ASP A C 1
ATOM 643 O O . ASP A 1 81 ? 2.161 -26.231 38.756 1.00 76.94 81 ASP A O 1
ATOM 647 N N . CYS A 1 82 ? 4.381 -25.966 38.844 1.00 78.00 82 CYS A N 1
ATOM 648 C CA . CYS A 1 82 ? 4.388 -25.642 40.267 1.00 78.00 82 CYS A CA 1
ATOM 649 C C . CYS A 1 82 ? 3.584 -24.367 40.579 1.00 78.00 82 CYS A C 1
ATOM 651 O O . CYS A 1 82 ? 2.832 -24.327 41.563 1.00 78.00 82 CYS A O 1
ATOM 653 N N . ILE A 1 83 ? 3.722 -23.317 39.760 1.00 77.00 83 ILE A N 1
ATOM 654 C CA . ILE A 1 83 ? 2.974 -22.067 39.938 1.00 77.00 83 ILE A CA 1
ATOM 655 C C . ILE A 1 83 ? 1.481 -22.281 39.670 1.00 77.00 83 ILE A C 1
ATOM 657 O O . ILE A 1 83 ? 0.652 -21.767 40.424 1.00 77.00 83 ILE A O 1
ATOM 661 N N . ASP A 1 84 ? 1.121 -23.064 38.657 1.00 77.69 84 ASP A N 1
ATOM 662 C CA . ASP A 1 84 ? -0.279 -23.342 38.332 1.00 77.69 84 ASP A CA 1
ATOM 663 C C . ASP A 1 84 ? -0.962 -24.145 39.443 1.00 77.69 84 ASP A C 1
ATOM 665 O O . ASP A 1 84 ? -2.058 -23.788 39.891 1.00 77.69 84 ASP A O 1
ATOM 669 N N . ILE A 1 85 ? -0.274 -25.149 39.997 1.00 74.12 85 ILE A N 1
ATOM 670 C CA . ILE A 1 85 ? -0.731 -25.891 41.180 1.00 74.12 85 ILE A CA 1
ATOM 671 C C . ILE A 1 85 ? -0.925 -24.947 42.379 1.00 74.12 85 ILE A C 1
ATOM 673 O O . ILE A 1 85 ? -1.895 -25.097 43.133 1.00 74.12 85 ILE A O 1
ATOM 677 N N . PHE A 1 86 ? -0.032 -23.971 42.575 1.00 71.12 86 PHE A N 1
ATOM 678 C CA . PHE A 1 86 ? -0.160 -22.967 43.637 1.00 71.12 86 PHE A CA 1
ATOM 679 C C . PHE A 1 86 ? -1.375 -22.060 43.437 1.00 71.12 86 PHE A C 1
ATOM 681 O O . PHE A 1 86 ? -2.186 -21.897 44.354 1.00 71.12 86 PHE A O 1
ATOM 688 N N . MET A 1 87 ? -1.505 -21.470 42.248 1.00 73.81 87 MET A N 1
ATOM 689 C CA . MET A 1 87 ? -2.587 -20.543 41.926 1.00 73.81 87 MET A CA 1
ATOM 690 C C . MET A 1 87 ? -3.949 -21.235 42.023 1.00 73.81 87 MET A C 1
ATOM 692 O O . MET A 1 87 ? -4.872 -20.662 42.603 1.00 73.81 87 MET A O 1
ATOM 696 N N . HIS A 1 88 ? -4.056 -22.484 41.561 1.00 71.44 88 HIS A N 1
ATOM 697 C CA . HIS A 1 88 ? -5.268 -23.294 41.687 1.00 71.44 88 HIS A CA 1
ATOM 698 C C . HIS A 1 88 ? -5.643 -23.548 43.157 1.00 71.44 88 HIS A C 1
ATOM 700 O O . HIS A 1 88 ? -6.793 -23.365 43.552 1.00 71.44 88 HIS A O 1
ATOM 706 N N . LYS A 1 89 ? -4.678 -23.930 44.008 1.00 65.50 89 LYS A N 1
ATOM 707 C CA . LYS A 1 89 ? -4.929 -24.244 45.431 1.00 65.50 89 LYS A CA 1
ATOM 708 C C . LYS A 1 89 ? -5.339 -23.035 46.280 1.00 65.50 89 LYS A C 1
ATOM 710 O O . LYS A 1 89 ? -5.922 -23.228 47.343 1.00 65.50 89 LYS A O 1
ATOM 715 N N . ILE A 1 90 ? -5.022 -21.813 45.851 1.00 62.03 90 ILE A N 1
ATOM 716 C CA . ILE A 1 90 ? -5.365 -20.571 46.569 1.00 62.03 90 ILE A CA 1
ATOM 717 C C . ILE A 1 90 ? -6.562 -19.843 45.939 1.00 62.03 90 ILE A C 1
ATOM 719 O O . ILE A 1 90 ? -7.248 -19.098 46.636 1.00 62.03 90 ILE A O 1
ATOM 723 N N . GLY A 1 91 ? -6.844 -20.075 44.654 1.00 56.22 91 GLY A N 1
ATOM 724 C CA . GLY A 1 91 ? -7.977 -19.487 43.935 1.00 56.22 91 GLY A CA 1
ATOM 725 C C . GLY A 1 91 ? -9.355 -20.035 44.332 1.00 56.22 91 GLY A C 1
ATOM 726 O O . GLY A 1 91 ? -10.342 -19.323 44.179 1.00 56.22 91 GLY A O 1
ATOM 727 N N . ASP A 1 92 ? -9.439 -21.241 44.903 1.00 46.91 92 ASP A N 1
ATOM 728 C CA . ASP A 1 92 ? -10.707 -21.928 45.228 1.00 46.91 92 ASP A CA 1
ATOM 729 C C . ASP A 1 92 ? -11.323 -21.522 46.593 1.00 46.91 92 ASP A C 1
ATOM 731 O O . ASP A 1 92 ? -11.933 -22.303 47.322 1.00 46.91 92 ASP A O 1
ATOM 735 N N . GLY A 1 93 ? -11.126 -20.263 46.993 1.00 46.84 93 GLY A N 1
ATOM 736 C CA . GLY A 1 93 ? -11.534 -19.707 48.288 1.00 46.84 93 GLY A CA 1
ATOM 737 C C . GLY A 1 93 ? -12.927 -19.073 48.302 1.00 46.84 93 GLY A C 1
ATOM 738 O O . GLY A 1 93 ? -13.095 -17.988 48.862 1.00 46.84 93 GLY A O 1
ATOM 739 N N . GLY A 1 94 ? -13.925 -19.709 47.688 1.00 42.19 94 GLY A N 1
ATOM 740 C CA . GLY A 1 94 ? -15.325 -19.288 47.776 1.00 42.19 94 GLY A CA 1
ATOM 741 C C . GLY A 1 94 ? -15.898 -19.501 49.183 1.00 42.19 94 GLY A C 1
ATOM 742 O O . GLY A 1 94 ? -16.238 -20.615 49.561 1.00 42.19 94 GLY A O 1
ATOM 743 N N . ALA A 1 95 ? -15.985 -18.418 49.959 1.00 46.09 95 ALA A N 1
ATOM 744 C CA . ALA A 1 95 ? -16.864 -18.200 51.115 1.00 46.09 95 ALA A CA 1
ATOM 745 C C . ALA A 1 95 ? -17.265 -19.431 51.969 1.00 46.09 95 ALA A C 1
ATOM 747 O O . ALA A 1 95 ? -18.327 -20.015 51.771 1.00 46.09 95 ALA A O 1
ATOM 748 N N . LYS A 1 96 ? -16.481 -19.728 53.018 1.00 39.97 96 LYS A N 1
ATOM 749 C CA . LYS A 1 96 ? -16.970 -20.112 54.366 1.00 39.97 96 LYS A CA 1
ATOM 750 C C . LYS A 1 96 ? -15.798 -20.120 55.358 1.00 39.97 96 LYS A C 1
ATOM 752 O O . LYS A 1 96 ? -14.874 -20.930 55.269 1.00 39.97 96 LYS A O 1
ATOM 757 N N . ALA A 1 97 ? -15.813 -19.159 56.280 1.00 44.78 97 ALA A N 1
ATOM 758 C CA . ALA A 1 97 ? -14.776 -18.954 57.285 1.00 44.78 97 ALA A CA 1
ATOM 759 C C . ALA A 1 97 ? -14.949 -19.937 58.455 1.00 44.78 97 ALA A C 1
ATOM 761 O O . ALA A 1 97 ? -15.911 -19.854 59.210 1.00 44.78 97 ALA A O 1
ATOM 762 N N . GLY A 1 98 ? -13.989 -20.849 58.613 1.00 43.34 98 GLY A N 1
ATOM 763 C CA . GLY A 1 98 ? -13.835 -21.717 59.780 1.00 43.34 98 GLY A CA 1
ATOM 764 C C . GLY A 1 98 ? -12.351 -21.988 60.045 1.00 43.34 98 GLY A C 1
ATOM 765 O O . GLY A 1 98 ? -11.541 -21.989 59.116 1.00 43.34 98 GLY A O 1
ATOM 766 N N . ILE A 1 99 ? -11.980 -22.219 61.308 1.00 43.47 99 ILE A N 1
ATOM 767 C CA . ILE A 1 99 ? -10.587 -22.394 61.776 1.00 43.47 99 ILE A CA 1
ATOM 768 C C . ILE A 1 99 ? -9.862 -23.539 61.029 1.00 43.47 99 ILE A C 1
ATOM 770 O O . ILE A 1 99 ? -8.660 -23.452 60.777 1.00 43.47 99 ILE A O 1
ATOM 774 N N . GLY A 1 100 ? -10.601 -24.552 60.555 1.00 39.62 100 GLY A N 1
ATOM 775 C CA . GLY A 1 100 ? -10.079 -25.639 59.715 1.00 39.62 100 GLY A CA 1
ATOM 776 C C . GLY A 1 100 ? -9.624 -25.228 58.302 1.00 39.62 100 GLY A C 1
ATOM 777 O O . GLY A 1 100 ? -8.703 -25.845 57.768 1.00 39.62 100 GLY A O 1
ATOM 778 N N . ASN A 1 101 ? -10.189 -24.166 57.707 1.00 49.28 101 ASN A N 1
ATOM 779 C CA . ASN A 1 101 ? -9.771 -23.660 56.387 1.00 49.28 101 ASN A CA 1
ATOM 780 C C . ASN A 1 101 ? -8.459 -22.860 56.459 1.00 49.28 101 ASN A C 1
ATOM 782 O O . ASN A 1 101 ? -7.632 -22.969 55.558 1.00 49.28 101 ASN A O 1
ATOM 786 N N . ARG A 1 102 ? -8.199 -22.157 57.572 1.00 46.84 102 ARG A N 1
ATOM 787 C CA . ARG A 1 102 ? -6.909 -21.482 57.827 1.00 46.84 102 ARG A CA 1
ATOM 788 C C . ARG A 1 102 ? -5.745 -22.469 57.933 1.00 46.84 102 ARG A C 1
ATOM 790 O O . ARG A 1 102 ? -4.660 -22.184 57.442 1.00 46.84 102 ARG A O 1
ATOM 797 N N . LEU A 1 103 ? -5.964 -23.634 58.547 1.00 44.00 103 LEU A N 1
ATOM 798 C CA . LEU A 1 103 ? -4.934 -24.670 58.678 1.00 44.00 103 LEU A CA 1
ATOM 799 C C . LEU A 1 103 ? -4.589 -25.317 57.328 1.00 44.00 103 LEU A C 1
ATOM 801 O O . LEU A 1 103 ? -3.415 -25.546 57.050 1.00 44.00 103 LEU A O 1
ATOM 805 N N . LYS A 1 104 ? -5.588 -25.562 56.468 1.00 51.47 104 LYS A N 1
ATOM 806 C CA . LYS A 1 104 ? -5.375 -26.056 55.094 1.00 51.47 104 LYS A CA 1
ATOM 807 C C . LYS A 1 104 ? -4.629 -25.037 54.229 1.00 51.47 104 LYS A C 1
ATOM 809 O O . LYS A 1 104 ? -3.712 -25.414 53.506 1.00 51.47 104 LYS A O 1
ATOM 814 N N . GLU A 1 105 ? -4.963 -23.756 54.365 1.00 49.75 105 GLU A N 1
ATOM 815 C CA . GLU A 1 105 ? -4.294 -22.648 53.677 1.00 49.75 105 GLU A CA 1
ATOM 816 C C . GLU A 1 105 ? -2.826 -22.496 54.120 1.00 49.75 105 GLU A C 1
ATOM 818 O O . GLU A 1 105 ? -1.935 -22.343 53.287 1.00 49.75 105 GLU A O 1
ATOM 823 N N . VAL A 1 106 ? -2.537 -22.615 55.420 1.00 49.59 106 VAL A N 1
ATOM 824 C CA . VAL A 1 106 ? -1.163 -22.597 55.957 1.00 49.59 106 VAL A CA 1
ATOM 825 C C . VAL A 1 106 ? -0.366 -23.836 55.531 1.00 49.59 106 VAL A C 1
ATOM 827 O O . VAL A 1 106 ? 0.801 -23.709 55.165 1.00 49.59 106 VAL A O 1
ATOM 830 N N . LYS A 1 107 ? -0.985 -25.024 55.504 1.00 54.09 107 LYS A N 1
ATOM 831 C CA . LYS A 1 107 ? -0.333 -26.274 55.071 1.00 54.09 107 LYS A CA 1
ATOM 832 C C . LYS A 1 107 ? -0.029 -26.277 53.568 1.00 54.09 107 LYS A C 1
ATOM 834 O O . LYS A 1 107 ? 1.037 -26.726 53.162 1.00 54.09 107 LYS A O 1
ATOM 839 N N . ALA A 1 108 ? -0.915 -25.704 52.749 1.00 56.41 108 ALA A N 1
ATOM 840 C CA . ALA A 1 108 ? -0.648 -25.454 51.334 1.00 56.41 108 ALA A CA 1
ATOM 841 C C . ALA A 1 108 ? 0.519 -24.467 51.145 1.00 56.41 108 ALA A C 1
ATOM 843 O O . ALA A 1 108 ? 1.418 -24.735 50.355 1.00 56.41 108 ALA A O 1
ATOM 844 N N . ARG A 1 109 ? 0.568 -23.375 51.923 1.00 56.62 109 ARG A N 1
ATOM 845 C CA . ARG A 1 109 ? 1.678 -22.401 51.884 1.00 56.62 109 ARG A CA 1
ATOM 846 C C . ARG A 1 109 ? 3.031 -23.013 52.270 1.00 56.62 109 ARG A C 1
ATOM 848 O O . ARG A 1 109 ? 4.027 -22.666 51.647 1.00 56.62 109 ARG A O 1
ATOM 855 N N . TYR A 1 110 ? 3.066 -23.928 53.242 1.00 54.31 110 TYR A N 1
ATOM 856 C CA . TYR A 1 110 ? 4.291 -24.645 53.624 1.00 54.31 110 TYR A CA 1
ATOM 857 C C . TYR A 1 110 ? 4.740 -25.667 52.569 1.00 54.31 110 TYR A C 1
ATOM 859 O O . TYR A 1 110 ? 5.926 -25.731 52.264 1.00 54.31 110 TYR A O 1
ATOM 867 N N . ASN A 1 111 ? 3.811 -26.410 51.953 1.00 63.25 111 ASN A N 1
ATOM 868 C CA . ASN A 1 111 ? 4.153 -27.353 50.878 1.00 63.25 111 ASN A CA 1
ATOM 869 C C . ASN A 1 111 ? 4.712 -26.651 49.631 1.00 63.25 111 ASN A C 1
ATOM 871 O O . ASN A 1 111 ? 5.549 -27.211 48.936 1.00 63.25 111 ASN A O 1
ATOM 875 N N . ILE A 1 112 ? 4.264 -25.427 49.346 1.00 66.00 112 ILE A N 1
ATOM 876 C CA . ILE A 1 112 ? 4.784 -24.635 48.228 1.00 66.00 112 ILE A CA 1
ATOM 877 C C . ILE A 1 112 ? 6.145 -24.008 48.533 1.00 66.00 112 ILE A C 1
ATOM 879 O O . ILE A 1 112 ? 6.951 -23.878 47.619 1.00 66.00 112 ILE A O 1
ATOM 883 N N . ALA A 1 113 ? 6.421 -23.635 49.786 1.00 69.56 113 ALA A N 1
ATOM 884 C CA . ALA A 1 113 ? 7.735 -23.117 50.157 1.00 69.56 113 ALA A CA 1
ATOM 885 C C . ALA A 1 113 ? 8.843 -24.132 49.822 1.00 69.56 113 ALA A C 1
ATOM 887 O O . ALA A 1 113 ? 9.818 -23.758 49.182 1.00 69.56 113 ALA A O 1
ATOM 888 N N . GLY A 1 114 ? 8.627 -25.416 50.141 1.00 70.19 114 GLY A N 1
ATOM 889 C CA . GLY A 1 114 ? 9.566 -26.489 49.795 1.00 70.19 114 GLY A CA 1
ATOM 890 C C . GLY A 1 114 ? 9.742 -26.693 48.285 1.00 70.19 114 GLY A C 1
ATOM 891 O O . GLY A 1 114 ? 10.865 -26.843 47.822 1.00 70.19 114 GLY A O 1
ATOM 892 N N . LEU A 1 115 ? 8.659 -26.619 47.502 1.00 71.94 115 LEU A N 1
ATOM 893 C CA . LEU A 1 115 ? 8.733 -26.739 46.037 1.00 71.94 115 LEU A CA 1
ATOM 894 C C . LEU A 1 115 ? 9.461 -25.551 45.386 1.00 71.94 115 LEU A C 1
ATOM 896 O O . LEU A 1 115 ? 10.245 -25.730 44.459 1.00 71.94 115 LEU A O 1
ATOM 900 N N . ILE A 1 116 ? 9.229 -24.329 45.873 1.00 77.56 116 ILE A N 1
ATOM 901 C CA . ILE A 1 116 ? 9.914 -23.124 45.377 1.00 77.56 116 ILE A CA 1
ATOM 902 C C . ILE A 1 116 ? 11.401 -23.154 45.749 1.00 77.56 116 ILE A C 1
ATOM 904 O O . ILE A 1 116 ? 12.243 -22.767 44.939 1.00 77.56 116 ILE A O 1
ATOM 908 N N . GLU A 1 117 ? 11.732 -23.628 46.949 1.00 79.19 117 GLU A N 1
ATOM 909 C CA . GLU A 1 117 ? 13.114 -23.816 47.392 1.00 79.19 117 GLU A CA 1
ATOM 910 C C . GLU A 1 117 ? 13.844 -24.870 46.540 1.00 79.19 117 GLU A C 1
ATOM 912 O O . GLU A 1 117 ? 14.972 -24.634 46.100 1.00 79.19 117 GLU A O 1
ATOM 917 N N . GLU A 1 118 ? 13.180 -25.984 46.218 1.00 80.62 118 GLU A N 1
ATOM 918 C CA . GLU A 1 118 ? 13.699 -27.023 45.323 1.00 80.62 118 GLU A CA 1
ATOM 919 C C . GLU A 1 118 ? 13.952 -26.488 43.904 1.00 80.62 118 GLU A C 1
ATOM 921 O O . GLU A 1 118 ? 15.046 -26.654 43.361 1.00 80.62 118 GLU A O 1
ATOM 926 N N . LEU A 1 119 ? 12.985 -25.775 43.314 1.00 79.38 119 LEU A N 1
ATOM 927 C CA . LEU A 1 119 ? 13.131 -25.174 41.982 1.00 79.38 119 LEU A CA 1
ATOM 928 C C . LEU A 1 119 ? 14.257 -24.138 41.934 1.00 79.38 119 LEU A C 1
ATOM 930 O O . LEU A 1 119 ? 15.016 -24.086 40.966 1.00 79.38 119 LEU A O 1
ATOM 934 N N . LYS A 1 120 ? 14.410 -23.343 42.996 1.00 81.69 120 LYS A N 1
ATOM 935 C CA . LYS A 1 120 ? 15.524 -22.403 43.144 1.00 81.69 120 LYS A CA 1
ATOM 936 C C . LYS A 1 120 ? 16.867 -23.126 43.203 1.00 81.69 120 LYS A C 1
ATOM 938 O O . LYS A 1 120 ? 17.803 -22.706 42.525 1.00 81.69 120 LYS A O 1
ATOM 943 N N . SER A 1 121 ? 16.968 -24.208 43.975 1.00 83.62 121 SER A N 1
ATOM 944 C CA . SER A 1 121 ? 18.184 -25.025 44.046 1.00 83.62 121 SER A CA 1
ATOM 945 C C . SER A 1 121 ? 18.552 -25.597 42.673 1.00 83.62 121 SER A C 1
ATOM 947 O O . SER A 1 121 ? 19.680 -25.415 42.211 1.00 83.62 121 SER A O 1
ATOM 949 N N . ARG A 1 122 ? 17.571 -26.169 41.962 1.00 81.06 122 ARG A N 1
ATOM 950 C CA . ARG A 1 122 ? 17.745 -26.709 40.605 1.00 81.06 122 ARG A CA 1
ATOM 951 C C . ARG A 1 122 ? 18.158 -25.640 39.591 1.00 81.06 122 ARG A C 1
ATOM 953 O O . ARG A 1 122 ? 19.025 -25.894 38.757 1.00 81.06 122 ARG A O 1
ATOM 960 N N . ALA A 1 123 ? 17.585 -24.438 39.667 1.00 82.56 123 ALA A N 1
ATOM 961 C CA . ALA A 1 123 ? 17.959 -23.321 38.799 1.00 82.56 123 ALA A CA 1
ATOM 962 C C . ALA A 1 123 ? 19.428 -22.909 38.997 1.00 82.56 123 ALA A C 1
ATOM 964 O O . ALA A 1 123 ? 20.174 -22.778 38.025 1.00 82.56 123 ALA A O 1
ATOM 965 N N . VAL A 1 124 ? 19.864 -22.788 40.256 1.00 80.81 124 VAL A N 1
ATOM 966 C CA . VAL A 1 124 ? 21.257 -22.478 40.616 1.00 80.81 124 VAL A CA 1
ATOM 967 C C . VAL A 1 124 ? 22.208 -23.593 40.178 1.00 80.81 124 VAL A C 1
ATOM 969 O O . VAL A 1 124 ? 23.301 -23.319 39.683 1.00 80.81 124 VAL A O 1
ATOM 972 N N . GLU A 1 125 ? 21.811 -24.856 40.325 1.00 82.81 125 GLU A N 1
ATOM 973 C CA . GLU A 1 125 ? 22.605 -25.998 39.877 1.00 82.81 125 GLU A CA 1
ATOM 974 C C . GLU A 1 125 ? 22.803 -25.984 38.356 1.00 82.81 125 GLU A C 1
ATOM 976 O O . GLU A 1 125 ? 23.943 -26.059 37.893 1.00 82.81 125 GLU A O 1
ATOM 981 N N . ILE A 1 126 ? 21.732 -25.791 37.579 1.00 77.44 126 ILE A N 1
ATOM 982 C CA . ILE A 1 126 ? 21.798 -25.669 36.115 1.00 77.44 126 ILE A CA 1
ATOM 983 C C . ILE A 1 126 ? 22.706 -24.501 35.716 1.00 77.44 126 ILE A C 1
ATOM 985 O O . ILE A 1 126 ? 23.598 -24.682 34.890 1.00 77.44 126 ILE A O 1
ATOM 989 N N . SER A 1 127 ? 22.546 -23.336 36.346 1.00 77.81 127 SER A N 1
ATOM 990 C CA . SER A 1 127 ? 23.379 -22.151 36.104 1.00 77.81 127 SER A CA 1
ATOM 991 C C . SER A 1 127 ? 24.868 -22.425 36.369 1.00 77.81 127 SER A C 1
ATOM 993 O O . SER A 1 127 ? 25.728 -22.132 35.533 1.00 77.81 127 SER A O 1
ATOM 995 N N . ASN A 1 128 ? 25.180 -23.101 37.479 1.00 78.50 128 ASN A N 1
ATOM 996 C CA . ASN A 1 128 ? 26.543 -23.487 37.841 1.00 78.50 128 ASN A CA 1
ATOM 997 C C . ASN A 1 128 ? 27.136 -24.564 36.923 1.00 78.50 128 ASN A C 1
ATOM 999 O O . ASN A 1 128 ? 28.340 -24.560 36.673 1.00 78.50 128 ASN A O 1
ATOM 1003 N N . HIS A 1 129 ? 26.331 -25.506 36.431 1.00 71.25 129 HIS A N 1
ATOM 1004 C CA . HIS A 1 129 ? 26.776 -26.476 35.431 1.00 71.25 129 HIS A CA 1
ATOM 1005 C C . HIS A 1 129 ? 27.063 -25.789 34.090 1.00 71.25 129 HIS A C 1
ATOM 1007 O O . HIS A 1 129 ? 28.081 -26.073 33.460 1.00 71.25 129 HIS A O 1
ATOM 1013 N N . CYS A 1 130 ? 26.219 -24.840 33.684 1.00 68.88 130 CYS A N 1
ATOM 1014 C CA . CYS A 1 130 ? 26.433 -24.047 32.480 1.00 68.88 130 CYS A CA 1
ATOM 1015 C C . CYS A 1 130 ? 27.681 -23.159 32.581 1.00 68.88 130 CYS A C 1
ATOM 1017 O O . CYS A 1 130 ? 28.355 -22.956 31.581 1.00 68.88 130 CYS A O 1
ATOM 1019 N N . SER A 1 131 ? 28.025 -22.629 33.757 1.00 68.88 131 SER A N 1
ATOM 1020 C CA . SER A 1 131 ? 29.235 -21.813 33.927 1.00 68.88 131 SER A CA 1
ATOM 1021 C C . SER A 1 131 ? 30.517 -22.643 34.047 1.00 68.88 131 SER A C 1
ATOM 1023 O O . SER A 1 131 ? 31.535 -22.247 33.488 1.00 68.88 131 SER A O 1
ATOM 1025 N N . ARG A 1 132 ? 30.476 -23.809 34.713 1.00 69.88 132 ARG A N 1
ATOM 1026 C CA . ARG A 1 132 ? 31.657 -24.663 34.963 1.00 69.88 132 ARG A CA 1
ATOM 1027 C C . ARG A 1 132 ? 32.244 -25.319 33.720 1.00 69.88 132 ARG A C 1
ATOM 1029 O O . ARG A 1 132 ? 33.450 -25.520 33.662 1.00 69.88 132 ARG A O 1
ATOM 1036 N N . TYR A 1 133 ? 31.400 -25.686 32.763 1.00 63.16 133 TYR A N 1
ATOM 1037 C CA . TYR A 1 133 ? 31.832 -26.418 31.573 1.00 63.16 133 TYR A CA 1
ATOM 1038 C C . TYR A 1 133 ? 31.901 -25.543 30.323 1.00 63.16 133 TYR A C 1
ATOM 1040 O O . TYR A 1 133 ? 32.093 -26.087 29.239 1.00 63.16 133 TYR A O 1
ATOM 1048 N N . LYS A 1 134 ? 31.757 -24.213 30.443 1.00 63.00 134 LYS A N 1
ATOM 1049 C CA . LYS A 1 134 ? 32.097 -23.291 29.352 1.00 63.00 134 LYS A CA 1
ATOM 1050 C C . LYS A 1 134 ? 33.566 -23.489 29.003 1.00 63.00 134 LYS A C 1
ATOM 1052 O O . LYS A 1 134 ? 34.442 -22.983 29.696 1.00 63.00 134 LYS A O 1
ATOM 1057 N N . LEU A 1 135 ? 33.829 -24.247 27.945 1.00 53.66 135 LEU A N 1
ATOM 1058 C CA . LEU A 1 135 ? 35.107 -24.172 27.260 1.00 53.66 135 LEU A CA 1
ATOM 1059 C C . LEU A 1 135 ? 35.168 -22.756 26.691 1.00 53.66 135 LEU A C 1
ATOM 1061 O O . LEU A 1 135 ? 34.311 -22.383 25.892 1.00 53.66 135 LEU A O 1
ATOM 1065 N N . ASP A 1 136 ? 36.102 -21.952 27.197 1.00 45.31 136 ASP A N 1
ATOM 1066 C CA . ASP A 1 136 ? 36.327 -20.587 26.732 1.00 45.31 136 ASP A CA 1
ATOM 1067 C C . ASP A 1 136 ? 36.347 -20.573 25.196 1.00 45.31 136 ASP A C 1
ATOM 1069 O O . ASP A 1 136 ? 37.116 -21.304 24.569 1.00 45.31 136 ASP A O 1
ATOM 1073 N N . GLU A 1 137 ? 35.559 -19.688 24.581 1.00 49.03 137 GLU A N 1
ATOM 1074 C CA . GLU A 1 137 ? 35.577 -19.401 23.134 1.00 49.03 137 GLU A CA 1
ATOM 1075 C C . GLU A 1 137 ? 36.940 -18.815 22.663 1.00 49.03 137 GLU A C 1
ATOM 1077 O O . GLU A 1 137 ? 37.074 -18.329 21.543 1.00 49.03 137 GLU A O 1
ATOM 1082 N N . GLY A 1 138 ? 37.981 -18.866 23.504 1.00 41.34 138 GLY A N 1
ATOM 1083 C CA . GLY A 1 138 ? 39.319 -18.320 23.286 1.00 41.34 138 GLY A CA 1
ATOM 1084 C C . GLY A 1 138 ? 40.287 -19.198 22.484 1.00 41.34 138 GLY A C 1
ATOM 1085 O O . GLY A 1 138 ? 41.403 -18.756 22.224 1.00 41.34 138 GLY A O 1
ATOM 1086 N N . ILE A 1 139 ? 39.905 -20.403 22.046 1.00 39.81 139 ILE A N 1
ATOM 1087 C CA . ILE A 1 139 ? 40.741 -21.235 21.156 1.00 39.81 139 ILE A CA 1
ATOM 1088 C C . ILE A 1 139 ? 39.955 -21.605 19.894 1.00 39.81 139 ILE A C 1
ATOM 1090 O O . ILE A 1 139 ? 39.611 -22.753 19.647 1.00 39.81 139 ILE A O 1
ATOM 1094 N N . SER A 1 140 ? 39.663 -20.605 19.065 1.00 41.28 140 SER A N 1
ATOM 1095 C CA . SER A 1 140 ? 39.447 -20.807 17.619 1.00 41.28 140 SER A CA 1
ATOM 1096 C C . SER A 1 140 ? 40.543 -20.133 16.787 1.00 41.28 140 SER A C 1
ATOM 1098 O O . SER A 1 140 ? 40.375 -19.838 15.607 1.00 41.28 140 SER A O 1
ATOM 1100 N N . GLY A 1 141 ? 41.705 -19.908 17.405 1.00 42.41 141 GLY A N 1
ATOM 1101 C CA . GLY A 1 141 ? 42.950 -19.655 16.700 1.00 42.41 141 GLY A CA 1
ATOM 1102 C C . GLY A 1 141 ? 43.661 -20.977 16.424 1.00 42.41 141 GLY A C 1
ATOM 1103 O O . GLY A 1 141 ? 44.204 -21.576 17.344 1.00 42.41 141 GLY A O 1
ATOM 1104 N N . SER A 1 142 ? 43.711 -21.357 15.146 1.00 45.53 142 SER A N 1
ATOM 1105 C CA . SER A 1 142 ? 44.582 -22.385 14.554 1.00 45.53 142 SER A CA 1
ATOM 1106 C C . SER A 1 142 ? 44.140 -23.859 14.629 1.00 45.53 142 SER A C 1
ATOM 1108 O O . SER A 1 142 ? 44.159 -24.507 15.668 1.00 45.53 142 SER A O 1
ATOM 1110 N N . SER A 1 143 ? 43.916 -24.412 13.429 1.00 47.88 143 SER A N 1
ATOM 1111 C CA . SER A 1 143 ? 44.167 -25.816 13.062 1.00 47.88 143 SER A CA 1
ATOM 1112 C C . SER A 1 143 ? 43.172 -26.894 13.527 1.00 47.88 143 SER A C 1
ATOM 1114 O O . SER A 1 143 ? 43.563 -27.971 13.977 1.00 47.88 143 SER A O 1
ATOM 1116 N N . GLY A 1 144 ? 41.882 -26.686 13.274 1.00 36.78 144 GLY A N 1
ATOM 1117 C CA . GLY A 1 144 ? 40.950 -27.786 13.011 1.00 36.78 144 GLY A CA 1
ATOM 1118 C C . GLY A 1 144 ? 40.493 -27.689 11.562 1.00 36.78 144 GLY A C 1
ATOM 1119 O O . GLY A 1 144 ? 40.048 -26.623 11.148 1.00 36.78 144 GLY A O 1
ATOM 1120 N N . HIS A 1 145 ? 40.622 -28.755 10.772 1.00 38.47 145 HIS A N 1
ATOM 1121 C CA . HIS A 1 145 ? 40.040 -28.818 9.431 1.00 38.47 145 HIS A CA 1
ATOM 1122 C C . HIS A 1 145 ? 38.518 -28.658 9.557 1.00 38.47 145 HIS A C 1
ATOM 1124 O O . HIS A 1 145 ? 37.801 -29.638 9.752 1.00 38.47 145 HIS A O 1
ATOM 1130 N N . HIS A 1 146 ? 38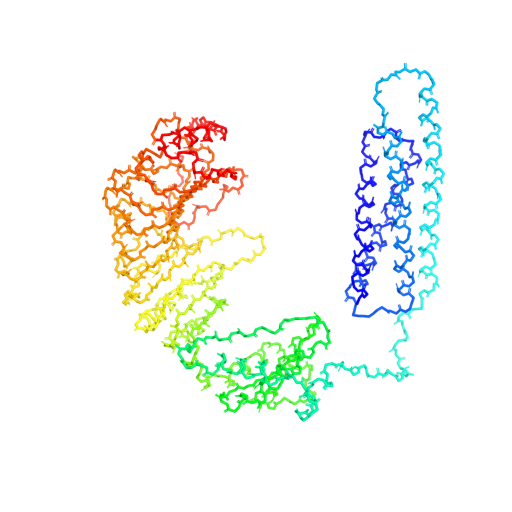.018 -27.422 9.494 1.00 38.66 146 HIS A N 1
ATOM 1131 C CA . HIS A 1 146 ? 36.596 -27.170 9.346 1.00 38.66 146 HIS A CA 1
ATOM 1132 C C . HIS A 1 146 ? 36.191 -27.810 8.026 1.00 38.66 146 HIS 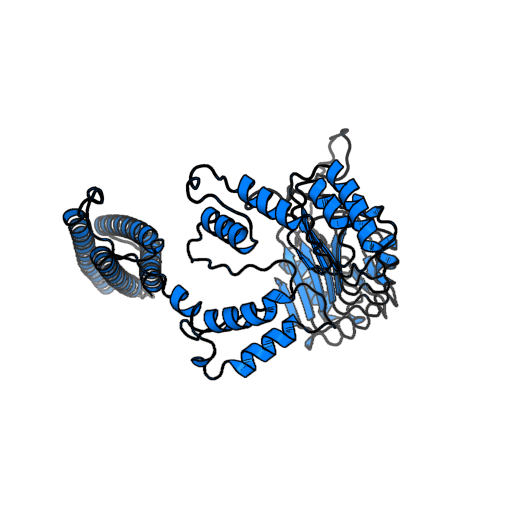A C 1
ATOM 1134 O O . HIS A 1 146 ? 36.588 -27.349 6.954 1.00 38.66 146 HIS A O 1
ATOM 1140 N N . ALA A 1 147 ? 35.432 -28.902 8.103 1.00 41.44 147 ALA A N 1
ATOM 1141 C CA . ALA A 1 147 ? 34.677 -29.382 6.965 1.00 41.44 147 ALA A CA 1
ATOM 1142 C C . ALA A 1 147 ? 33.854 -28.187 6.475 1.00 41.44 147 ALA A C 1
ATOM 1144 O O . ALA A 1 147 ? 32.949 -27.728 7.173 1.00 41.44 147 ALA A O 1
ATOM 1145 N N . VAL A 1 148 ? 34.242 -27.617 5.333 1.00 45.53 148 VAL A N 1
ATOM 1146 C CA . VAL A 1 148 ? 33.508 -26.519 4.709 1.00 45.53 148 VAL A CA 1
ATOM 1147 C C . VAL A 1 148 ? 32.103 -27.054 4.485 1.00 45.53 148 VAL A C 1
ATOM 1149 O O . VAL A 1 148 ? 31.910 -27.959 3.674 1.00 45.53 148 VAL A O 1
ATOM 1152 N N . ALA A 1 149 ? 31.139 -26.563 5.262 1.00 48.97 149 ALA A N 1
ATOM 1153 C CA . ALA A 1 149 ? 29.752 -26.960 5.120 1.00 48.97 149 ALA A CA 1
ATOM 1154 C C . ALA A 1 149 ? 29.304 -26.544 3.715 1.00 48.97 149 ALA A C 1
ATOM 1156 O O . ALA A 1 149 ? 29.101 -25.363 3.433 1.00 48.97 149 ALA A O 1
ATOM 1157 N N . ILE A 1 150 ? 29.231 -27.514 2.803 1.00 56.19 150 ILE A N 1
ATOM 1158 C CA . ILE A 1 150 ? 28.743 -27.285 1.448 1.00 56.19 150 ILE A CA 1
ATOM 1159 C C . ILE A 1 150 ? 27.264 -26.941 1.582 1.00 56.19 150 ILE A C 1
ATOM 1161 O O . ILE A 1 150 ? 26.490 -27.746 2.098 1.00 56.19 150 ILE A O 1
ATOM 1165 N N . ASP A 1 151 ? 26.878 -25.746 1.129 1.00 60.97 151 ASP A N 1
ATOM 1166 C CA . ASP A 1 151 ? 25.479 -25.322 1.119 1.00 60.97 151 ASP A CA 1
ATOM 1167 C C . ASP A 1 151 ? 24.648 -26.380 0.362 1.00 60.97 151 ASP A C 1
ATOM 1169 O O . ASP A 1 151 ? 24.873 -26.590 -0.837 1.00 60.97 151 ASP A O 1
ATOM 1173 N N . PRO A 1 152 ? 23.681 -27.047 1.022 1.00 61.53 152 PRO A N 1
ATOM 1174 C CA . PRO A 1 152 ? 22.874 -28.096 0.402 1.00 61.53 152 PRO A CA 1
ATOM 1175 C C . PRO A 1 152 ? 22.141 -27.639 -0.869 1.00 61.53 152 PRO A C 1
ATOM 1177 O O . PRO A 1 152 ? 21.777 -28.457 -1.712 1.00 61.53 152 PRO A O 1
ATOM 1180 N N . ARG A 1 153 ? 21.935 -26.326 -1.047 1.00 67.19 153 ARG A N 1
ATOM 1181 C CA . ARG A 1 153 ? 21.303 -25.744 -2.239 1.00 67.19 153 ARG A CA 1
ATOM 1182 C C . ARG A 1 153 ? 22.196 -25.799 -3.474 1.00 67.19 153 ARG A C 1
ATOM 1184 O O . ARG A 1 153 ? 21.659 -25.755 -4.575 1.00 67.19 153 ARG A O 1
ATOM 1191 N N . VAL A 1 154 ? 23.517 -25.923 -3.321 1.00 69.75 154 VAL A N 1
ATOM 1192 C CA . VAL A 1 154 ? 24.465 -26.001 -4.447 1.00 69.75 154 VAL A CA 1
ATOM 1193 C C . VAL A 1 154 ? 24.153 -27.208 -5.323 1.00 69.75 154 VAL A C 1
ATOM 1195 O O . VAL A 1 154 ? 24.118 -27.083 -6.543 1.00 69.75 154 VAL A O 1
ATOM 1198 N N . GLN A 1 155 ? 23.812 -28.349 -4.720 1.00 66.31 155 GLN A N 1
ATOM 1199 C CA . GLN A 1 155 ? 23.428 -29.549 -5.467 1.00 66.31 155 GLN A CA 1
ATOM 1200 C C . GLN A 1 155 ? 22.207 -29.301 -6.365 1.00 66.31 155 GLN A C 1
ATOM 1202 O O . GLN A 1 155 ? 22.167 -29.784 -7.490 1.00 66.31 155 GLN A O 1
ATOM 1207 N N . ALA A 1 156 ? 21.246 -28.482 -5.922 1.00 68.88 156 ALA A N 1
ATOM 1208 C CA . ALA A 1 156 ? 20.040 -28.165 -6.688 1.00 68.88 156 ALA A CA 1
ATOM 1209 C C . ALA A 1 156 ? 20.299 -27.290 -7.933 1.00 68.88 156 ALA A C 1
ATOM 1211 O O . ALA A 1 156 ? 19.453 -27.258 -8.831 1.00 68.88 156 ALA A O 1
ATOM 1212 N N . LEU A 1 157 ? 21.437 -26.585 -7.995 1.00 72.75 157 LEU A N 1
ATOM 1213 C CA . LEU A 1 157 ? 21.810 -25.711 -9.115 1.00 72.75 157 LEU A CA 1
ATOM 1214 C C . LEU A 1 157 ? 22.402 -26.478 -10.303 1.00 72.75 157 LEU A C 1
ATOM 1216 O O . LEU A 1 157 ? 22.292 -26.017 -11.436 1.00 72.75 157 LEU A O 1
ATOM 1220 N N . TYR A 1 158 ? 22.992 -27.647 -10.056 1.00 75.50 158 TYR A N 1
ATOM 1221 C CA . TYR A 1 158 ? 23.746 -28.402 -11.062 1.00 75.50 158 TYR A CA 1
ATOM 1222 C C . TYR A 1 158 ? 23.116 -29.757 -11.409 1.00 75.50 158 TYR A C 1
ATOM 1224 O O . TYR A 1 158 ? 23.760 -30.592 -12.036 1.00 75.50 158 TYR A O 1
ATOM 1232 N N . VAL A 1 159 ? 21.854 -29.993 -11.027 1.00 76.88 159 VAL A N 1
ATOM 1233 C CA . VAL A 1 159 ? 21.145 -31.215 -11.434 1.00 76.88 159 VAL A CA 1
ATOM 1234 C C . VAL A 1 159 ? 20.869 -31.180 -12.935 1.00 76.88 159 VAL A C 1
ATOM 1236 O O . VAL A 1 159 ? 20.215 -30.259 -13.435 1.00 76.88 159 VAL A O 1
ATOM 1239 N N . GLU A 1 160 ? 21.337 -32.206 -13.644 1.00 74.81 160 GLU A N 1
ATOM 1240 C CA . GLU A 1 160 ? 21.113 -32.345 -15.080 1.00 74.81 160 GLU A CA 1
ATOM 1241 C C . GLU A 1 160 ? 19.616 -32.470 -15.409 1.00 74.81 160 GLU A C 1
ATOM 1243 O O . GLU A 1 160 ? 18.908 -33.243 -14.756 1.00 74.81 160 GLU A O 1
ATOM 1248 N N . PRO A 1 161 ? 19.120 -31.779 -16.456 1.00 70.00 161 PRO A N 1
ATOM 1249 C CA . PRO A 1 161 ? 17.714 -31.844 -16.850 1.00 70.00 161 PRO A CA 1
ATOM 1250 C C . PRO A 1 161 ? 17.200 -33.265 -17.123 1.00 70.00 161 PRO A C 1
ATOM 1252 O O . PRO A 1 161 ? 16.025 -33.528 -16.889 1.00 70.00 161 PRO A O 1
ATOM 1255 N N . ALA A 1 162 ? 18.066 -34.173 -17.592 1.00 71.62 162 ALA A N 1
ATOM 1256 C CA . ALA A 1 162 ? 17.722 -35.564 -17.897 1.00 71.62 162 ALA A CA 1
ATOM 1257 C C . ALA A 1 162 ? 17.375 -36.398 -16.650 1.00 71.62 162 ALA A C 1
ATOM 1259 O O . ALA A 1 162 ? 16.623 -37.363 -16.747 1.00 71.62 162 ALA A O 1
ATOM 1260 N N . ASN A 1 163 ? 17.873 -36.002 -15.475 1.00 75.62 163 ASN A N 1
ATOM 1261 C CA . ASN A 1 163 ? 17.661 -36.714 -14.213 1.00 75.62 163 ASN A CA 1
ATOM 1262 C C . ASN A 1 163 ? 16.425 -36.207 -13.446 1.00 75.62 163 ASN A C 1
ATOM 1264 O O . ASN A 1 163 ? 16.165 -36.636 -12.322 1.00 75.62 163 ASN A O 1
ATOM 1268 N N . LEU A 1 164 ? 15.664 -35.273 -14.027 1.00 81.06 164 LEU A N 1
ATOM 1269 C CA . LEU A 1 164 ? 14.510 -34.639 -13.395 1.00 81.06 164 LEU A CA 1
ATOM 1270 C C . LEU A 1 164 ? 13.208 -35.193 -13.979 1.00 81.06 164 LEU A C 1
ATOM 1272 O O . LEU A 1 164 ? 12.875 -34.933 -15.131 1.00 81.06 164 LEU A O 1
ATOM 1276 N N . MET A 1 165 ? 12.430 -35.907 -13.163 1.00 76.50 165 MET A N 1
ATOM 1277 C CA . MET A 1 165 ? 11.109 -36.408 -13.556 1.00 76.50 165 MET A CA 1
ATOM 1278 C C . MET A 1 165 ? 9.984 -35.491 -13.060 1.00 76.50 165 MET A C 1
ATOM 1280 O O . MET A 1 165 ? 10.062 -34.927 -11.970 1.00 76.50 165 MET A O 1
ATOM 1284 N N . GLY A 1 166 ? 8.924 -35.336 -13.860 1.00 81.00 166 GLY A N 1
ATOM 1285 C CA . GLY A 1 166 ? 7.704 -34.612 -13.467 1.00 81.00 166 GLY A CA 1
ATOM 1286 C C . GLY A 1 166 ? 7.810 -33.080 -13.445 1.00 81.00 166 GLY A C 1
ATOM 1287 O O . GLY A 1 166 ? 6.885 -32.408 -12.994 1.00 81.00 166 GLY A O 1
ATOM 1288 N N . ILE A 1 167 ? 8.912 -32.502 -13.935 1.00 85.00 167 ILE A N 1
ATOM 1289 C CA . ILE A 1 167 ? 9.121 -31.044 -13.936 1.00 85.00 167 ILE A CA 1
ATOM 1290 C C . ILE A 1 167 ? 8.577 -30.341 -15.185 1.00 85.00 167 ILE A C 1
ATOM 1292 O O . ILE A 1 167 ? 8.493 -29.112 -15.204 1.00 85.00 167 ILE A O 1
ATOM 1296 N N . ASP A 1 168 ? 8.229 -31.089 -16.233 1.00 85.38 168 ASP A N 1
ATOM 1297 C CA . ASP A 1 168 ? 7.921 -30.533 -17.553 1.00 85.38 168 ASP A CA 1
ATOM 1298 C C . ASP A 1 168 ? 6.677 -29.652 -17.566 1.00 85.38 168 ASP A C 1
ATOM 1300 O O . ASP A 1 168 ? 6.729 -28.527 -18.075 1.00 85.38 168 ASP A O 1
ATOM 1304 N N . GLU A 1 169 ? 5.581 -30.124 -16.976 1.00 86.50 169 GLU A N 1
ATOM 1305 C CA . GLU A 1 169 ? 4.331 -29.369 -16.902 1.00 86.50 169 GLU A CA 1
ATOM 1306 C C . GLU A 1 169 ? 4.481 -28.101 -16.032 1.00 86.50 169 GLU A C 1
ATOM 1308 O O . GLU A 1 169 ? 4.214 -27.007 -16.549 1.00 86.50 169 GLU A O 1
ATOM 1313 N N . PRO A 1 170 ? 4.982 -28.164 -14.774 1.00 85.81 170 PRO A N 1
ATOM 1314 C CA . PRO A 1 170 ? 5.221 -26.965 -13.967 1.00 85.81 170 PRO A CA 1
ATOM 1315 C C . PRO A 1 170 ? 6.152 -25.953 -14.644 1.00 85.81 170 PRO A C 1
ATOM 1317 O O . PRO A 1 170 ? 5.870 -24.754 -14.644 1.00 85.81 170 PRO A O 1
ATOM 1320 N N . ARG A 1 171 ? 7.239 -26.424 -15.266 1.00 90.44 171 ARG A N 1
ATOM 1321 C CA . ARG A 1 171 ? 8.201 -25.577 -15.983 1.00 90.44 171 ARG A CA 1
ATOM 1322 C C . ARG A 1 171 ? 7.535 -24.850 -17.144 1.00 90.44 171 ARG A C 1
ATOM 1324 O O . ARG A 1 171 ? 7.666 -23.635 -17.253 1.00 90.44 171 ARG A O 1
ATOM 1331 N N . SER A 1 172 ? 6.800 -25.574 -17.986 1.00 87.44 172 SER A N 1
ATOM 1332 C CA . SER A 1 172 ? 6.141 -25.004 -19.168 1.00 87.44 172 SER A CA 1
ATOM 1333 C C . SER A 1 172 ? 5.078 -23.979 -18.777 1.00 87.44 172 SER A C 1
ATOM 1335 O O . SER A 1 172 ? 4.977 -22.922 -19.393 1.00 87.44 172 SER A O 1
ATOM 1337 N N . LYS A 1 173 ? 4.338 -24.244 -17.695 1.00 88.69 173 LYS A N 1
ATOM 1338 C CA . LYS A 1 173 ? 3.345 -23.321 -17.136 1.00 88.69 173 LYS A CA 1
ATOM 1339 C C . LYS A 1 173 ? 3.973 -22.014 -16.650 1.00 88.69 173 LYS A C 1
ATOM 1341 O O . LYS A 1 173 ? 3.462 -20.944 -16.974 1.00 88.69 173 LYS A O 1
ATOM 1346 N N . ILE A 1 174 ? 5.092 -22.090 -15.924 1.00 88.75 174 ILE A N 1
ATOM 1347 C CA . ILE A 1 174 ? 5.812 -20.900 -15.446 1.00 88.75 174 ILE A CA 1
ATOM 1348 C C . ILE A 1 174 ? 6.397 -20.106 -16.619 1.00 88.75 174 ILE A C 1
ATOM 1350 O O . ILE A 1 174 ? 6.256 -18.885 -16.653 1.00 88.75 174 ILE A O 1
ATOM 1354 N N . ILE A 1 175 ? 7.013 -20.781 -17.595 1.00 87.00 175 ILE A N 1
ATOM 1355 C CA . ILE A 1 175 ? 7.551 -20.125 -18.796 1.00 87.00 175 ILE A CA 1
ATOM 1356 C C . ILE A 1 175 ? 6.435 -19.401 -19.540 1.00 87.00 175 ILE A C 1
ATOM 1358 O O . ILE A 1 175 ? 6.599 -18.237 -19.889 1.00 87.00 175 ILE A O 1
ATOM 1362 N N . ARG A 1 176 ? 5.277 -20.043 -19.718 1.00 85.62 176 ARG A N 1
ATOM 1363 C CA . ARG A 1 176 ? 4.123 -19.421 -20.366 1.00 85.62 176 ARG A CA 1
ATOM 1364 C C . ARG A 1 176 ? 3.690 -18.144 -19.638 1.00 85.62 176 ARG A C 1
ATOM 1366 O O . ARG A 1 176 ? 3.571 -17.105 -20.275 1.00 85.62 176 ARG A O 1
ATOM 1373 N N . TRP A 1 177 ? 3.565 -18.175 -18.309 1.00 83.88 177 TRP A N 1
ATOM 1374 C CA . TRP A 1 177 ? 3.258 -16.969 -17.530 1.00 83.88 177 TRP A CA 1
ATOM 1375 C C . TRP A 1 177 ? 4.287 -15.858 -17.726 1.00 83.88 177 TRP A C 1
ATOM 1377 O O . TRP A 1 177 ? 3.905 -14.697 -17.863 1.00 83.88 177 TRP A O 1
ATOM 1387 N N . LEU A 1 178 ? 5.580 -16.191 -17.762 1.00 80.81 178 LEU A N 1
ATOM 1388 C CA . LEU A 1 178 ? 6.653 -15.217 -17.970 1.00 80.81 178 LEU A CA 1
ATOM 1389 C C . LEU A 1 178 ? 6.629 -14.634 -19.395 1.00 80.81 178 LEU A C 1
ATOM 1391 O O . LEU A 1 178 ? 6.738 -13.416 -19.539 1.00 80.81 178 LEU A O 1
ATOM 1395 N N . MET A 1 179 ? 6.382 -15.463 -20.412 1.00 76.81 179 MET A N 1
ATOM 1396 C CA . MET A 1 179 ? 6.527 -15.119 -21.835 1.00 76.81 179 MET A CA 1
ATOM 1397 C C . MET A 1 179 ? 5.244 -14.638 -22.532 1.00 76.81 179 MET A C 1
ATOM 1399 O O . MET A 1 179 ? 5.330 -14.089 -23.623 1.00 76.81 179 MET A O 1
ATOM 1403 N N . GLU A 1 180 ? 4.057 -14.788 -21.933 1.00 72.69 180 GLU A N 1
ATOM 1404 C CA . GLU A 1 180 ? 2.800 -14.282 -22.514 1.00 72.69 180 GLU A CA 1
ATOM 1405 C C . GLU A 1 180 ? 2.865 -12.758 -22.776 1.00 72.69 180 GLU A C 1
ATOM 1407 O O . GLU A 1 180 ? 3.010 -11.953 -21.844 1.00 72.69 180 GLU A O 1
ATOM 1412 N N . GLU A 1 181 ? 2.742 -12.369 -24.052 1.00 54.62 181 GLU A N 1
ATOM 1413 C CA . GLU A 1 181 ? 2.932 -10.995 -24.549 1.00 54.62 181 GLU A CA 1
ATOM 1414 C C . GLU A 1 181 ? 1.777 -10.035 -24.213 1.00 54.62 181 GLU A C 1
ATOM 1416 O O . GLU A 1 181 ? 1.964 -8.812 -24.166 1.00 54.62 181 GLU A O 1
ATOM 1421 N N . GLU A 1 182 ? 0.587 -10.567 -23.925 1.00 50.62 182 GLU A N 1
ATOM 1422 C CA . GLU A 1 182 ? -0.631 -9.772 -23.705 1.00 50.62 182 GLU A CA 1
ATOM 1423 C C . GLU A 1 182 ? -0.553 -8.903 -22.434 1.00 50.62 182 GLU A C 1
ATOM 1425 O O . GLU A 1 182 ? -1.189 -7.851 -22.322 1.00 50.62 182 GLU A O 1
ATOM 1430 N N . MET A 1 183 ? 0.331 -9.253 -21.496 1.00 44.47 183 MET A N 1
ATOM 1431 C CA . MET A 1 183 ? 0.516 -8.557 -20.223 1.00 44.47 183 MET A CA 1
ATOM 1432 C C . MET A 1 183 ? 1.997 -8.229 -19.999 1.00 44.47 183 MET A C 1
ATOM 1434 O O . MET A 1 183 ? 2.640 -8.802 -19.128 1.00 44.47 183 MET A O 1
ATOM 1438 N N . LYS A 1 184 ? 2.558 -7.263 -20.743 1.00 52.91 184 LYS A N 1
ATOM 1439 C CA . LYS A 1 184 ? 3.939 -6.758 -20.526 1.00 52.91 184 LYS A CA 1
ATOM 1440 C C . LYS A 1 184 ? 4.172 -6.056 -19.162 1.00 52.91 184 LYS A C 1
ATOM 1442 O O . LYS A 1 184 ? 4.884 -5.075 -19.145 1.00 52.91 184 LYS A O 1
ATOM 1447 N N . GLN A 1 185 ? 3.500 -6.422 -18.058 1.00 57.47 185 GLN A N 1
ATOM 1448 C CA . GLN A 1 185 ? 3.716 -5.849 -16.711 1.00 57.47 185 GLN A CA 1
ATOM 1449 C C . GLN A 1 185 ? 4.943 -6.448 -16.011 1.00 57.47 185 GLN A C 1
ATOM 1451 O O . GLN A 1 185 ? 5.473 -7.449 -16.479 1.00 57.47 185 GLN A O 1
ATOM 1456 N N . LEU A 1 186 ? 5.394 -5.856 -14.892 1.00 66.44 186 LEU A N 1
ATOM 1457 C CA . LEU A 1 186 ? 6.350 -6.532 -14.007 1.00 66.44 186 LEU A CA 1
ATOM 1458 C C . LEU A 1 186 ? 5.702 -7.837 -13.533 1.00 66.44 186 LEU A C 1
ATOM 1460 O O . LEU A 1 186 ? 4.654 -7.807 -12.885 1.00 66.44 186 LEU A O 1
ATOM 1464 N N . LYS A 1 187 ? 6.317 -8.971 -13.866 1.00 72.62 187 LYS A N 1
ATOM 1465 C CA . LYS A 1 187 ? 5.822 -10.290 -13.479 1.00 72.62 187 LYS A CA 1
ATOM 1466 C C . LYS A 1 187 ? 6.648 -10.806 -12.313 1.00 72.62 187 LYS A C 1
ATOM 1468 O O . LYS A 1 187 ? 7.867 -10.907 -12.405 1.00 72.62 187 LYS A O 1
ATOM 1473 N N . VAL A 1 188 ? 5.965 -11.147 -11.227 1.00 82.62 188 VAL A N 1
ATOM 1474 C CA . VAL A 1 188 ? 6.559 -11.838 -10.083 1.00 82.62 188 VAL A CA 1
ATOM 1475 C C . VAL A 1 188 ? 5.923 -13.215 -10.004 1.00 82.62 188 VAL A C 1
ATOM 1477 O O . VAL A 1 188 ? 4.703 -13.330 -9.901 1.00 82.62 188 VAL A O 1
ATOM 1480 N N . VAL A 1 189 ? 6.750 -14.258 -10.057 1.00 82.94 189 VAL A N 1
ATOM 1481 C CA . VAL A 1 189 ? 6.314 -15.646 -9.886 1.00 82.94 189 VAL A CA 1
ATOM 1482 C C . VAL A 1 189 ? 6.894 -16.166 -8.580 1.00 82.94 189 VAL A C 1
ATOM 1484 O O . VAL A 1 189 ? 8.104 -16.125 -8.376 1.00 82.94 189 VAL A O 1
ATOM 1487 N N . SER A 1 190 ? 6.027 -16.659 -7.699 1.00 85.00 190 SER A N 1
ATOM 1488 C CA . SER A 1 190 ? 6.430 -17.284 -6.439 1.00 85.00 190 SER A CA 1
ATOM 1489 C C . SER A 1 190 ? 6.256 -18.799 -6.525 1.00 85.00 190 SER A C 1
ATOM 1491 O O . SER A 1 190 ? 5.187 -19.281 -6.900 1.00 85.00 190 SER A O 1
ATOM 1493 N N . ILE A 1 191 ? 7.303 -19.549 -6.172 1.00 84.62 191 ILE A N 1
ATOM 1494 C CA . ILE A 1 191 ? 7.285 -21.015 -6.080 1.00 84.62 191 ILE A CA 1
ATOM 1495 C C . ILE A 1 191 ? 7.305 -21.375 -4.593 1.00 84.62 191 ILE A C 1
ATOM 1497 O O . ILE A 1 191 ? 8.336 -21.258 -3.930 1.00 84.62 191 ILE A O 1
ATOM 1501 N N . VAL A 1 192 ? 6.160 -21.804 -4.062 1.00 82.12 192 VAL A N 1
ATOM 1502 C CA . VAL A 1 192 ? 5.961 -22.072 -2.628 1.00 82.12 192 VAL A CA 1
ATOM 1503 C C . VAL A 1 192 ? 5.733 -23.562 -2.394 1.00 82.12 192 VAL A C 1
ATOM 1505 O O . VAL A 1 192 ? 5.112 -24.242 -3.203 1.00 82.12 192 VAL A O 1
ATOM 1508 N N . GLY A 1 193 ? 6.245 -24.078 -1.279 1.00 79.19 193 GLY A N 1
ATOM 1509 C CA . GLY A 1 193 ? 6.077 -25.473 -0.877 1.00 79.19 193 GLY A CA 1
ATOM 1510 C C . GLY A 1 193 ? 7.069 -25.879 0.209 1.00 79.19 193 GLY A C 1
ATOM 1511 O O . GLY A 1 193 ? 8.015 -25.143 0.509 1.00 79.19 193 GLY A O 1
ATOM 1512 N N . SER A 1 194 ? 6.887 -27.070 0.769 1.00 71.75 194 SER A N 1
ATOM 1513 C CA . SER A 1 194 ? 7.723 -27.628 1.840 1.00 71.75 194 SER A CA 1
ATOM 1514 C C . SER A 1 194 ? 9.209 -27.720 1.458 1.00 71.75 194 SER A C 1
ATOM 1516 O O . SER A 1 194 ? 9.569 -27.742 0.275 1.00 71.75 194 SER A O 1
ATOM 1518 N N . GLY A 1 195 ? 10.106 -27.726 2.450 1.00 77.75 195 GLY A N 1
ATOM 1519 C CA . GLY A 1 195 ? 11.544 -27.940 2.228 1.00 77.75 195 GLY A CA 1
ATOM 1520 C C . GLY A 1 195 ? 11.814 -29.256 1.483 1.00 77.75 195 GLY A C 1
ATOM 1521 O O . GLY A 1 195 ? 11.078 -30.216 1.664 1.00 77.75 195 GLY A O 1
ATOM 1522 N N . GLY A 1 196 ? 12.819 -29.289 0.602 1.00 76.88 196 GLY A N 1
ATOM 1523 C CA . GLY A 1 196 ? 13.186 -30.497 -0.161 1.00 76.88 196 GLY A CA 1
ATOM 1524 C C . GLY A 1 196 ? 12.354 -30.798 -1.419 1.00 76.88 196 GLY A C 1
ATOM 1525 O O . GLY A 1 196 ? 12.767 -31.616 -2.225 1.00 76.88 196 GLY A O 1
ATOM 1526 N N . MET A 1 197 ? 11.248 -30.088 -1.670 1.00 79.50 197 MET A N 1
ATOM 1527 C CA . MET A 1 197 ? 10.339 -30.345 -2.809 1.00 79.50 197 MET A CA 1
ATOM 1528 C C . MET A 1 197 ? 10.869 -29.955 -4.210 1.00 79.50 197 MET A C 1
ATOM 1530 O O . MET A 1 197 ? 10.089 -29.831 -5.147 1.00 79.50 197 MET A O 1
ATOM 1534 N N . GLY A 1 198 ? 12.164 -29.667 -4.376 1.00 82.56 198 GLY A N 1
ATOM 1535 C CA . GLY A 1 198 ? 12.733 -29.310 -5.690 1.00 82.56 198 GLY A CA 1
ATOM 1536 C C . GLY A 1 198 ? 12.411 -27.896 -6.208 1.00 82.56 198 GLY A C 1
ATOM 1537 O O . GLY A 1 198 ? 12.592 -27.617 -7.390 1.00 82.56 198 GLY A O 1
ATOM 1538 N N . LYS A 1 199 ? 11.966 -26.967 -5.347 1.00 87.25 199 LYS A N 1
ATOM 1539 C CA . LYS A 1 199 ? 11.602 -25.583 -5.738 1.00 87.25 199 LYS A CA 1
ATOM 1540 C C . LYS A 1 199 ? 12.745 -24.822 -6.418 1.00 87.25 199 LYS A C 1
ATOM 1542 O O . LYS A 1 199 ? 12.551 -24.238 -7.480 1.00 87.25 199 LYS A O 1
ATOM 1547 N N . THR A 1 200 ? 13.932 -24.845 -5.811 1.00 85.81 200 THR A N 1
ATOM 1548 C CA . THR A 1 200 ? 15.138 -24.196 -6.350 1.00 85.81 200 THR A CA 1
ATOM 1549 C C . THR A 1 200 ? 15.538 -24.813 -7.687 1.00 85.81 200 THR A C 1
ATOM 1551 O O . THR A 1 200 ? 15.879 -24.090 -8.618 1.00 85.81 200 THR A O 1
ATOM 1554 N N . THR A 1 201 ? 15.415 -26.136 -7.812 1.00 86.75 201 THR A N 1
ATOM 1555 C CA . THR A 1 201 ? 15.674 -26.871 -9.054 1.00 86.75 201 THR A CA 1
ATOM 1556 C C . THR A 1 201 ? 14.715 -26.439 -10.162 1.00 86.75 201 THR A C 1
ATOM 1558 O O . THR A 1 201 ? 15.159 -26.113 -11.259 1.00 86.75 201 THR A O 1
ATOM 1561 N N . LEU A 1 202 ? 13.411 -26.348 -9.876 1.00 87.50 202 LEU A N 1
ATOM 1562 C CA . LEU A 1 202 ? 12.418 -25.861 -10.836 1.00 87.50 202 LEU A CA 1
ATOM 1563 C C . LEU A 1 202 ? 12.703 -24.412 -11.265 1.00 87.50 202 LEU A C 1
ATOM 1565 O O . LEU A 1 202 ? 12.678 -24.118 -12.459 1.00 87.50 202 LEU A O 1
ATOM 1569 N N . ALA A 1 203 ? 13.022 -23.525 -10.316 1.00 90.31 203 ALA A N 1
ATOM 1570 C CA . ALA A 1 203 ? 13.381 -22.136 -10.604 1.00 90.31 203 ALA A CA 1
ATOM 1571 C C . ALA A 1 203 ? 14.608 -22.040 -11.525 1.00 90.31 203 ALA A C 1
ATOM 1573 O O . ALA A 1 203 ? 14.588 -21.295 -12.501 1.00 90.31 203 ALA A O 1
ATOM 1574 N N . ASN A 1 204 ? 15.646 -22.834 -11.255 1.00 88.12 204 ASN A N 1
ATOM 1575 C CA . ASN A 1 204 ? 16.864 -22.882 -12.061 1.00 88.12 204 ASN A CA 1
ATOM 1576 C C . ASN A 1 204 ? 16.605 -23.420 -13.485 1.00 88.12 204 ASN A C 1
ATOM 1578 O O . ASN A 1 204 ? 17.123 -22.887 -14.464 1.00 88.12 204 ASN A O 1
ATOM 1582 N N . GLN A 1 205 ? 15.749 -24.437 -13.631 1.00 86.94 205 GLN A N 1
ATOM 1583 C CA . GLN A 1 205 ? 15.356 -24.976 -14.942 1.00 86.94 205 GLN A CA 1
ATOM 1584 C C . GLN A 1 205 ? 14.545 -23.971 -15.774 1.00 86.94 205 GLN A C 1
ATOM 1586 O O . GLN A 1 205 ? 14.718 -23.891 -16.990 1.00 86.94 205 GLN A O 1
ATOM 1591 N N . VAL A 1 206 ? 13.666 -23.193 -15.134 1.00 89.44 206 VAL A N 1
ATOM 1592 C CA . VAL A 1 206 ? 12.953 -22.083 -15.785 1.00 89.44 206 VAL A CA 1
ATOM 1593 C C . VAL A 1 206 ? 13.938 -20.983 -16.180 1.00 89.44 206 VAL A C 1
ATOM 1595 O O . VAL A 1 206 ? 13.933 -20.556 -17.330 1.00 89.44 206 VAL A O 1
ATOM 1598 N N . TYR A 1 207 ? 14.808 -20.562 -15.257 1.00 88.25 207 TYR A N 1
ATOM 1599 C CA . TYR A 1 207 ? 15.810 -19.524 -15.496 1.00 88.25 207 TYR A CA 1
ATOM 1600 C C . TYR A 1 207 ? 16.680 -19.846 -16.712 1.00 88.25 207 TYR A C 1
ATOM 1602 O O . TYR A 1 207 ? 16.760 -19.044 -17.637 1.00 88.25 207 TYR A O 1
ATOM 1610 N N . ASN A 1 208 ? 17.254 -21.051 -16.765 1.00 87.00 208 ASN A N 1
ATOM 1611 C CA . ASN A 1 208 ? 18.133 -21.453 -17.862 1.00 87.00 208 ASN A CA 1
ATOM 1612 C C . ASN A 1 208 ? 17.441 -21.491 -19.228 1.00 87.00 208 ASN A C 1
ATOM 1614 O O . ASN A 1 208 ? 18.099 -21.221 -20.226 1.00 87.00 208 ASN A O 1
ATOM 1618 N N . LYS A 1 209 ? 16.135 -21.779 -19.282 1.00 85.19 209 LYS A N 1
ATOM 1619 C CA . LYS A 1 209 ? 15.359 -21.716 -20.530 1.00 85.19 209 LYS A CA 1
ATOM 1620 C C . LYS A 1 209 ? 14.996 -20.294 -20.945 1.00 85.19 209 LYS A C 1
ATOM 1622 O O . LYS A 1 209 ? 14.874 -20.010 -22.130 1.00 85.19 209 LYS A O 1
ATOM 1627 N N . CYS A 1 210 ? 14.772 -19.417 -19.975 1.00 82.94 210 CYS A N 1
ATOM 1628 C CA . CYS A 1 210 ? 14.275 -18.072 -20.224 1.00 82.94 210 CYS A CA 1
ATOM 1629 C C . CYS A 1 210 ? 15.392 -17.048 -20.425 1.00 82.94 210 CYS A C 1
ATOM 1631 O O . CYS A 1 210 ? 15.143 -16.032 -21.063 1.00 82.94 210 CYS A O 1
ATOM 1633 N N . LYS A 1 211 ? 16.595 -17.287 -19.886 1.00 82.31 211 LYS A N 1
ATOM 1634 C CA . LYS A 1 211 ? 17.616 -16.245 -19.713 1.00 82.31 211 LYS A CA 1
ATOM 1635 C C . LYS A 1 211 ? 18.018 -15.512 -20.996 1.00 82.31 211 LYS A C 1
ATOM 1637 O O . LYS A 1 211 ? 18.222 -14.309 -20.961 1.00 82.31 211 LYS A O 1
ATOM 1642 N N . GLU A 1 212 ? 18.042 -16.209 -22.129 1.00 80.06 212 GLU A N 1
ATOM 1643 C CA . GLU A 1 212 ? 18.413 -15.640 -23.434 1.00 80.06 212 GLU A CA 1
ATOM 1644 C C . GLU A 1 212 ? 17.380 -14.646 -23.990 1.00 80.06 212 GLU A C 1
ATOM 1646 O O . GLU A 1 212 ? 17.693 -13.864 -24.879 1.00 80.06 212 GLU A O 1
ATOM 1651 N N . HIS A 1 213 ? 16.156 -14.642 -23.453 1.00 75.75 213 HIS A N 1
ATOM 1652 C CA . HIS A 1 213 ? 15.088 -13.726 -23.863 1.00 75.75 213 HIS A CA 1
ATOM 1653 C C . HIS A 1 213 ? 15.144 -12.376 -23.127 1.00 75.75 213 HIS A C 1
ATOM 1655 O O . HIS A 1 213 ? 14.279 -11.527 -23.340 1.00 75.75 213 HIS A O 1
ATOM 1661 N N . PHE A 1 214 ? 16.116 -12.178 -22.231 1.00 77.94 214 PHE A N 1
ATOM 1662 C CA . PHE A 1 214 ? 16.250 -10.974 -21.415 1.00 77.94 214 PHE A CA 1
ATOM 1663 C C . PHE A 1 214 ? 17.623 -10.326 -21.618 1.00 77.94 214 PHE A C 1
ATOM 1665 O O . PHE A 1 214 ? 18.643 -11.006 -21.657 1.00 77.94 214 PHE A O 1
ATOM 1672 N N . ASP A 1 215 ? 17.659 -8.991 -21.665 1.00 75.50 215 ASP A N 1
ATOM 1673 C CA . ASP A 1 215 ? 18.901 -8.221 -21.857 1.00 75.50 215 ASP A CA 1
ATOM 1674 C C . ASP A 1 215 ? 19.902 -8.360 -20.699 1.00 75.50 215 ASP A C 1
ATOM 1676 O O . ASP A 1 215 ? 21.100 -8.104 -20.871 1.00 75.50 215 ASP A O 1
ATOM 1680 N N . CYS A 1 216 ? 19.392 -8.684 -19.506 1.00 79.38 216 CYS A N 1
ATOM 1681 C CA . CYS A 1 216 ? 20.138 -8.901 -18.273 1.00 79.38 216 CYS A CA 1
ATOM 1682 C C . CYS A 1 216 ? 19.414 -9.933 -17.410 1.00 79.38 216 CYS A C 1
ATOM 1684 O O . CYS A 1 216 ? 18.201 -9.844 -17.203 1.00 79.38 216 CYS A O 1
ATOM 1686 N N . THR A 1 217 ? 20.171 -10.869 -16.850 1.00 85.00 217 THR A N 1
ATOM 1687 C CA . THR A 1 217 ? 19.653 -11.928 -15.986 1.00 85.00 217 THR A CA 1
ATOM 1688 C C . THR A 1 217 ? 20.610 -12.174 -14.840 1.00 85.00 217 THR A C 1
ATOM 1690 O O . THR A 1 217 ? 21.816 -12.058 -15.021 1.00 85.00 217 THR A O 1
ATOM 1693 N N . ALA A 1 218 ? 20.078 -12.527 -13.675 1.00 88.69 218 ALA A N 1
ATOM 1694 C CA . ALA A 1 218 ? 20.890 -12.967 -12.553 1.00 88.69 218 ALA A CA 1
ATOM 1695 C C . ALA A 1 218 ? 20.166 -14.064 -11.776 1.00 88.69 218 ALA A C 1
ATOM 1697 O O . ALA A 1 218 ? 18.953 -13.970 -11.558 1.00 88.69 218 ALA A O 1
ATOM 1698 N N . PHE A 1 219 ? 20.910 -15.075 -11.327 1.00 87.38 219 PHE A N 1
ATOM 1699 C CA . PHE A 1 219 ? 20.402 -16.101 -10.424 1.00 87.38 219 PHE A CA 1
ATOM 1700 C C . PHE A 1 219 ? 21.108 -16.007 -9.070 1.00 87.38 219 PHE A C 1
ATOM 1702 O O . PHE A 1 219 ? 22.295 -16.292 -8.947 1.00 87.38 219 PHE A O 1
ATOM 1709 N N . LEU A 1 220 ? 20.375 -15.601 -8.030 1.00 86.38 220 LEU A N 1
ATOM 1710 C CA . LEU A 1 220 ? 20.953 -15.306 -6.719 1.00 86.38 220 LEU A CA 1
ATOM 1711 C C . LEU A 1 220 ? 20.407 -16.209 -5.621 1.00 86.38 220 LEU A C 1
ATOM 1713 O O . LEU A 1 220 ? 19.223 -16.540 -5.576 1.00 86.38 220 LEU A O 1
ATOM 1717 N N . SER A 1 221 ? 21.290 -16.545 -4.685 1.00 81.31 221 SER A N 1
ATOM 1718 C CA . SER A 1 221 ? 20.967 -17.279 -3.468 1.00 81.31 221 SER A CA 1
ATOM 1719 C C . SER A 1 221 ? 21.027 -16.338 -2.266 1.00 81.31 221 SER A C 1
ATOM 1721 O O . SER A 1 221 ? 22.045 -15.685 -2.042 1.00 81.31 221 SER A O 1
ATOM 1723 N N . VAL A 1 222 ? 19.944 -16.278 -1.488 1.00 82.31 222 VAL A N 1
ATOM 1724 C CA . VAL A 1 222 ? 19.835 -15.457 -0.269 1.00 82.31 222 VAL A CA 1
ATOM 1725 C C . VAL A 1 222 ? 19.598 -16.390 0.925 1.00 82.31 222 VAL A C 1
ATOM 1727 O O . VAL A 1 222 ? 18.783 -17.312 0.833 1.00 82.31 222 VAL A O 1
ATOM 1730 N N . SER A 1 223 ? 20.375 -16.241 2.000 1.00 75.19 223 SER A N 1
ATOM 1731 C CA . SER A 1 223 ? 20.270 -17.013 3.255 1.00 75.19 223 SER A CA 1
ATOM 1732 C C . SER A 1 223 ? 19.297 -16.357 4.246 1.00 75.19 223 SER A C 1
ATOM 1734 O O . SER A 1 223 ? 18.804 -15.260 3.998 1.00 75.19 223 SER A O 1
ATOM 1736 N N . GLN A 1 224 ? 19.009 -17.031 5.369 1.00 69.06 224 GLN A N 1
ATOM 1737 C CA . GLN A 1 224 ? 18.199 -16.449 6.452 1.00 69.06 224 GLN A CA 1
ATOM 1738 C C . GLN A 1 224 ? 18.892 -15.248 7.105 1.00 69.06 224 GLN A C 1
ATOM 1740 O O . GLN A 1 224 ? 18.219 -14.276 7.433 1.00 69.06 224 GLN A O 1
ATOM 1745 N N . ASN A 1 225 ? 20.223 -15.296 7.224 1.00 68.06 225 ASN A N 1
ATOM 1746 C CA . ASN A 1 225 ? 21.052 -14.158 7.598 1.00 68.06 225 ASN A CA 1
ATOM 1747 C C . ASN A 1 225 ? 21.856 -13.683 6.369 1.00 68.06 225 ASN A C 1
ATOM 1749 O O . ASN A 1 225 ? 22.901 -14.264 6.056 1.00 68.06 225 ASN A O 1
ATOM 1753 N N . PRO A 1 226 ? 21.325 -12.736 5.574 1.00 73.81 226 PRO A N 1
ATOM 1754 C CA . PRO A 1 226 ? 21.938 -12.342 4.315 1.00 73.81 226 PRO A CA 1
ATOM 1755 C C . PRO A 1 226 ? 23.132 -11.410 4.531 1.00 73.81 226 PRO A C 1
ATOM 1757 O O . PRO A 1 226 ? 23.001 -10.315 5.070 1.00 73.81 226 PRO A O 1
ATOM 1760 N N . ASP A 1 227 ? 24.287 -11.796 3.995 1.00 79.81 227 ASP A N 1
ATOM 1761 C CA . ASP A 1 227 ? 25.392 -10.865 3.775 1.00 79.81 227 ASP A CA 1
ATOM 1762 C C . ASP A 1 227 ? 25.099 -10.034 2.515 1.00 79.81 227 ASP A C 1
ATOM 1764 O O . ASP A 1 227 ? 25.249 -10.504 1.382 1.00 79.81 227 ASP A O 1
ATOM 1768 N N . LEU A 1 228 ? 24.647 -8.794 2.721 1.00 80.62 228 LEU A N 1
ATOM 1769 C CA . LEU A 1 228 ? 24.290 -7.863 1.648 1.00 80.62 228 LEU A CA 1
ATOM 1770 C C . LEU A 1 228 ? 25.453 -7.603 0.686 1.00 80.62 228 LEU A C 1
ATOM 1772 O O . LEU A 1 228 ? 25.242 -7.562 -0.526 1.00 80.62 228 LEU A O 1
ATOM 1776 N N . ILE A 1 229 ? 26.680 -7.472 1.193 1.00 82.75 229 ILE A N 1
ATOM 1777 C CA . ILE A 1 229 ? 27.860 -7.220 0.360 1.00 82.75 229 ILE A CA 1
ATOM 1778 C C . ILE A 1 229 ? 28.108 -8.421 -0.548 1.00 82.75 229 ILE A C 1
ATOM 1780 O O . ILE A 1 229 ? 28.273 -8.259 -1.759 1.00 82.75 229 ILE A O 1
ATOM 1784 N N . LYS A 1 230 ? 28.041 -9.636 0.003 1.00 82.50 230 LYS A N 1
ATOM 1785 C CA . LYS A 1 230 ? 28.183 -10.874 -0.771 1.00 82.50 230 LYS A CA 1
ATOM 1786 C C . LYS A 1 230 ? 27.088 -11.026 -1.828 1.00 82.50 230 LYS A C 1
ATOM 1788 O O . LYS A 1 230 ? 27.385 -11.413 -2.956 1.00 82.50 230 LYS A O 1
ATOM 1793 N N . VAL A 1 231 ? 25.838 -10.692 -1.501 1.00 85.00 231 VAL A N 1
ATOM 1794 C CA . VAL A 1 231 ? 24.718 -10.736 -2.458 1.00 85.00 231 VAL A CA 1
ATOM 1795 C C . VAL A 1 231 ? 24.925 -9.738 -3.601 1.00 85.00 231 VAL A C 1
ATOM 1797 O O . VAL A 1 231 ? 24.762 -10.108 -4.763 1.00 85.00 231 VAL A O 1
ATOM 1800 N N . LEU A 1 232 ? 25.318 -8.498 -3.298 1.00 85.81 232 LEU A N 1
ATOM 1801 C CA . LEU A 1 232 ? 25.561 -7.460 -4.306 1.00 85.81 232 LEU A CA 1
ATOM 1802 C C . LEU A 1 232 ? 26.759 -7.791 -5.207 1.00 85.81 232 LEU A C 1
ATOM 1804 O O . LEU A 1 232 ? 26.706 -7.548 -6.412 1.00 85.81 232 LEU A O 1
ATOM 1808 N N . ILE A 1 233 ? 27.819 -8.379 -4.646 1.00 83.75 233 ILE A N 1
ATOM 1809 C CA . ILE A 1 233 ? 28.960 -8.880 -5.421 1.00 83.75 233 ILE A CA 1
ATOM 1810 C C . ILE A 1 233 ? 28.511 -9.997 -6.366 1.00 83.75 233 ILE A C 1
ATOM 1812 O O . ILE A 1 233 ? 28.817 -9.942 -7.553 1.00 83.75 233 ILE A O 1
ATOM 1816 N N . ASN A 1 234 ? 27.742 -10.971 -5.872 1.00 83.88 234 ASN A N 1
ATOM 1817 C CA . ASN A 1 234 ? 27.226 -12.055 -6.709 1.00 83.88 234 ASN A CA 1
ATOM 1818 C C . ASN A 1 234 ? 26.321 -11.524 -7.831 1.00 83.88 234 ASN A C 1
ATOM 1820 O O . ASN A 1 234 ? 26.421 -11.991 -8.960 1.00 83.88 234 ASN A O 1
ATOM 1824 N N . LEU A 1 235 ? 25.490 -10.515 -7.552 1.00 87.44 235 LEU A N 1
ATOM 1825 C CA . LEU A 1 235 ? 24.665 -9.849 -8.563 1.00 87.44 235 LEU A CA 1
ATOM 1826 C C . LEU A 1 235 ? 25.510 -9.186 -9.654 1.00 87.44 235 LEU A C 1
ATOM 1828 O O . LEU A 1 235 ? 25.209 -9.346 -10.832 1.00 87.44 235 LEU A O 1
ATOM 1832 N N . LEU A 1 236 ? 26.572 -8.468 -9.288 1.00 83.62 236 LEU A N 1
ATOM 1833 C CA . LEU A 1 236 ? 27.486 -7.876 -10.268 1.00 83.62 236 LEU A CA 1
ATOM 1834 C C . LEU A 1 236 ? 28.144 -8.938 -11.151 1.00 83.62 236 LEU A C 1
ATOM 1836 O O . LEU A 1 236 ? 28.193 -8.759 -12.368 1.00 83.62 236 LEU A O 1
ATOM 1840 N N . SER A 1 237 ? 28.601 -10.035 -10.546 1.00 83.75 237 SER A N 1
ATOM 1841 C CA . SER A 1 237 ? 29.211 -11.153 -11.266 1.00 83.75 237 SER A CA 1
ATOM 1842 C C . SER A 1 237 ? 28.234 -11.797 -12.252 1.00 83.75 237 SER A C 1
ATOM 1844 O O . SER A 1 237 ? 28.586 -12.003 -13.410 1.00 83.75 237 SER A O 1
ATOM 1846 N N . GLU A 1 238 ? 26.993 -12.055 -11.828 1.00 83.12 238 GLU A N 1
ATOM 1847 C CA . GLU A 1 238 ? 25.934 -12.618 -12.680 1.00 83.12 238 GLU A CA 1
ATOM 1848 C C . GLU A 1 238 ? 25.556 -11.690 -13.846 1.00 83.12 238 GLU A C 1
ATOM 1850 O O . GLU A 1 238 ? 25.271 -12.152 -14.947 1.00 83.12 238 GLU A O 1
ATOM 1855 N N . LEU A 1 239 ? 25.616 -10.371 -13.638 1.00 82.31 239 LEU A N 1
ATOM 1856 C CA . LEU A 1 239 ? 25.403 -9.373 -14.691 1.00 82.31 239 LEU A CA 1
ATOM 1857 C C . LEU A 1 239 ? 26.611 -9.216 -15.641 1.00 82.31 239 LEU A C 1
ATOM 1859 O O . LEU A 1 239 ? 26.567 -8.383 -16.548 1.00 82.31 239 LEU A O 1
ATOM 1863 N N . GLY A 1 240 ? 27.682 -9.994 -15.452 1.00 73.19 240 GLY A N 1
ATOM 1864 C CA . GLY A 1 240 ? 28.874 -9.986 -16.302 1.00 73.19 240 GLY A CA 1
ATOM 1865 C C . GLY A 1 240 ? 29.891 -8.890 -15.969 1.00 73.19 240 GLY A C 1
ATOM 1866 O O . GLY A 1 240 ? 30.778 -8.613 -16.777 1.00 73.19 240 GLY A O 1
ATOM 1867 N N . TYR A 1 241 ? 29.795 -8.253 -14.796 1.00 77.81 241 TYR A N 1
ATOM 1868 C CA . TYR A 1 241 ? 30.782 -7.273 -14.343 1.00 77.81 241 TYR A CA 1
ATOM 1869 C C . TYR A 1 241 ? 31.894 -7.951 -13.540 1.00 77.81 241 TYR A C 1
ATOM 1871 O O . TYR A 1 241 ? 31.640 -8.636 -12.552 1.00 77.81 241 TYR A O 1
ATOM 1879 N N . HIS A 1 242 ? 33.150 -7.707 -13.921 1.00 64.31 242 HIS A N 1
ATOM 1880 C CA . HIS A 1 242 ? 34.298 -8.198 -13.162 1.00 64.31 242 HIS A CA 1
ATOM 1881 C C . HIS A 1 242 ? 34.368 -7.549 -11.773 1.00 64.31 242 HIS A C 1
ATOM 1883 O O . HIS A 1 242 ? 34.518 -6.330 -11.638 1.00 64.31 242 HIS A O 1
ATOM 1889 N N . VAL A 1 243 ? 34.335 -8.389 -10.738 1.00 62.19 243 VAL A N 1
ATOM 1890 C CA . VAL A 1 243 ? 34.683 -8.023 -9.364 1.00 62.19 243 VAL A CA 1
ATOM 1891 C C . VAL A 1 243 ? 35.990 -8.731 -9.017 1.00 62.19 243 VAL A C 1
ATOM 1893 O O . VAL A 1 243 ? 36.067 -9.956 -9.033 1.00 62.19 243 VAL A O 1
ATOM 1896 N N . SER A 1 244 ? 37.048 -7.972 -8.738 1.00 60.22 244 SER A N 1
ATOM 1897 C CA . SER A 1 244 ? 38.313 -8.528 -8.257 1.00 60.22 244 SER A CA 1
ATOM 1898 C C . SER A 1 244 ? 38.104 -9.173 -6.880 1.00 60.22 244 SER A C 1
ATOM 1900 O O . SER A 1 244 ? 37.787 -8.492 -5.906 1.00 60.22 244 SER A O 1
ATOM 1902 N N . HIS A 1 245 ? 38.304 -10.491 -6.785 1.00 54.75 245 HIS A N 1
ATOM 1903 C CA . HIS A 1 245 ? 38.093 -11.269 -5.554 1.00 54.75 245 HIS A CA 1
ATOM 1904 C C . HIS A 1 245 ? 39.023 -10.890 -4.384 1.00 54.75 245 HIS A C 1
ATOM 1906 O O . HIS A 1 245 ? 38.777 -11.307 -3.258 1.00 54.75 245 HIS A O 1
ATOM 1912 N N . PHE A 1 246 ? 40.064 -10.087 -4.621 1.00 52.94 246 PHE A N 1
ATOM 1913 C CA . PHE A 1 246 ? 41.038 -9.677 -3.602 1.00 52.94 246 PHE A CA 1
ATOM 1914 C C . PHE A 1 246 ? 40.641 -8.425 -2.797 1.00 52.94 246 PHE A C 1
ATOM 1916 O O . PHE A 1 246 ? 41.405 -8.008 -1.935 1.00 52.94 246 PHE A O 1
ATOM 1923 N N . ASP A 1 247 ? 39.468 -7.830 -3.044 1.00 53.12 247 ASP A N 1
ATOM 1924 C CA . ASP A 1 247 ? 39.132 -6.479 -2.551 1.00 53.12 247 ASP A CA 1
ATOM 1925 C C . ASP A 1 247 ? 37.848 -6.436 -1.686 1.00 53.12 247 ASP A C 1
ATOM 1927 O O . ASP A 1 247 ? 37.184 -5.405 -1.582 1.00 53.12 247 ASP A O 1
ATOM 1931 N N . TYR A 1 248 ? 37.471 -7.560 -1.054 1.00 56.34 248 TYR A N 1
ATOM 1932 C CA . TYR A 1 248 ? 36.272 -7.665 -0.195 1.00 56.34 248 TYR A CA 1
ATOM 1933 C C . TYR A 1 248 ? 36.226 -6.613 0.927 1.00 56.34 248 TYR A C 1
ATOM 1935 O O . TYR A 1 248 ? 35.145 -6.187 1.320 1.00 56.34 248 TYR A O 1
ATOM 1943 N N . SER A 1 249 ? 37.383 -6.162 1.418 1.00 57.66 249 SER A N 1
ATOM 1944 C CA . SER A 1 249 ? 37.507 -5.156 2.480 1.00 57.66 249 SER A CA 1
ATOM 1945 C C . SER A 1 249 ? 37.354 -3.705 2.001 1.00 57.66 249 SER A C 1
ATOM 1947 O O . SER A 1 249 ? 37.252 -2.800 2.826 1.00 57.66 249 SER A O 1
ATOM 1949 N N . ASN A 1 250 ? 37.332 -3.462 0.687 1.00 58.50 250 ASN A N 1
ATOM 1950 C CA . ASN A 1 250 ? 37.412 -2.121 0.093 1.00 58.50 250 ASN A CA 1
ATOM 1951 C C . ASN A 1 250 ? 36.103 -1.677 -0.594 1.00 58.50 250 ASN A C 1
ATOM 1953 O O . ASN A 1 250 ? 35.908 -0.502 -0.953 1.00 58.50 250 ASN A O 1
ATOM 1957 N N . TYR A 1 251 ? 35.175 -2.622 -0.765 1.00 64.75 251 TYR A N 1
ATOM 1958 C CA . TYR A 1 251 ? 33.828 -2.368 -1.254 1.00 64.75 251 TYR A CA 1
ATOM 1959 C C . TYR A 1 251 ? 32.906 -1.963 -0.107 1.00 64.75 251 TYR A C 1
ATOM 1961 O O . TYR A 1 251 ? 32.707 -2.702 0.849 1.00 64.75 251 TYR A O 1
ATOM 1969 N N . ASN A 1 252 ? 32.300 -0.784 -0.236 1.00 73.69 252 ASN A N 1
ATOM 1970 C CA . ASN A 1 252 ? 31.152 -0.405 0.577 1.00 73.69 252 ASN A CA 1
ATOM 1971 C C . ASN A 1 252 ? 29.860 -0.647 -0.220 1.00 73.69 252 ASN A C 1
ATOM 1973 O O . ASN A 1 252 ? 29.869 -0.661 -1.455 1.00 73.69 252 ASN A O 1
ATOM 1977 N N . GLU A 1 253 ? 28.749 -0.826 0.492 1.00 74.69 253 GLU A N 1
ATOM 1978 C CA . GLU A 1 253 ? 27.431 -1.108 -0.089 1.00 74.69 253 GLU A CA 1
ATOM 1979 C C . GLU A 1 253 ? 27.063 -0.101 -1.191 1.00 74.69 253 GLU A C 1
ATOM 1981 O O . GLU A 1 253 ? 26.689 -0.478 -2.302 1.00 74.69 253 GLU A O 1
ATOM 1986 N N . LYS A 1 254 ? 27.284 1.191 -0.920 1.00 75.75 254 LYS A N 1
ATOM 1987 C CA . LYS A 1 254 ? 26.994 2.289 -1.848 1.00 75.75 254 LYS A CA 1
ATOM 1988 C C . LYS A 1 254 ? 27.729 2.145 -3.187 1.00 75.75 254 LYS A C 1
ATOM 1990 O O . LYS A 1 254 ? 27.097 2.227 -4.233 1.00 75.75 254 LYS A O 1
ATOM 1995 N N . LYS A 1 255 ? 29.039 1.867 -3.178 1.00 79.56 255 LYS A N 1
ATOM 1996 C CA . LYS A 1 255 ? 29.847 1.684 -4.399 1.00 79.56 255 LYS A CA 1
ATOM 1997 C C . LYS A 1 255 ? 29.350 0.505 -5.239 1.00 79.56 255 LYS A C 1
ATOM 1999 O O . LYS A 1 255 ? 29.377 0.586 -6.466 1.00 79.56 255 LYS A O 1
ATOM 2004 N N . LEU A 1 256 ? 28.936 -0.590 -4.598 1.00 80.94 256 LEU A N 1
ATOM 2005 C CA . LEU A 1 256 ? 28.411 -1.768 -5.295 1.00 80.94 256 LEU A CA 1
ATOM 2006 C C . LEU A 1 256 ? 27.061 -1.456 -5.948 1.00 80.94 256 LEU A C 1
ATOM 2008 O O . LEU A 1 256 ? 26.881 -1.738 -7.132 1.00 80.94 256 LEU A O 1
ATOM 2012 N N . ILE A 1 257 ? 26.157 -0.800 -5.215 1.00 78.75 257 ILE A N 1
ATOM 2013 C CA . ILE A 1 257 ? 24.865 -0.340 -5.740 1.00 78.75 257 ILE A CA 1
ATOM 2014 C C . ILE A 1 257 ? 25.068 0.613 -6.922 1.00 78.75 257 ILE A C 1
ATOM 2016 O O . ILE A 1 257 ? 24.439 0.435 -7.963 1.00 78.75 257 ILE A O 1
ATOM 2020 N N . ASP A 1 258 ? 25.970 1.586 -6.801 1.00 78.25 258 ASP A N 1
ATOM 2021 C CA . ASP A 1 258 ? 26.243 2.558 -7.863 1.00 78.25 258 ASP A CA 1
ATOM 2022 C C . ASP A 1 258 ? 26.811 1.881 -9.122 1.00 78.25 258 ASP A C 1
ATOM 2024 O O . ASP A 1 258 ? 26.428 2.234 -10.239 1.00 78.25 258 ASP A O 1
ATOM 2028 N N . LYS A 1 259 ? 27.666 0.856 -8.969 1.00 79.38 259 LYS A N 1
ATOM 2029 C CA . LYS A 1 259 ? 28.146 0.035 -10.096 1.00 79.38 259 LYS A CA 1
ATOM 2030 C C . LYS A 1 259 ? 27.012 -0.736 -10.772 1.00 79.38 259 LYS A C 1
ATOM 2032 O O . LYS A 1 259 ? 26.935 -0.707 -11.998 1.00 79.38 259 LYS A O 1
ATOM 2037 N N . ILE A 1 260 ? 26.136 -1.386 -10.001 1.00 81.75 260 ILE A N 1
ATOM 2038 C CA . ILE A 1 260 ? 24.974 -2.115 -10.540 1.00 81.75 260 ILE A CA 1
ATOM 2039 C C . ILE A 1 260 ? 24.070 -1.149 -11.306 1.00 81.75 260 ILE A C 1
ATOM 2041 O O . ILE A 1 260 ? 23.738 -1.396 -12.462 1.00 81.75 260 ILE A O 1
ATOM 2045 N N . ARG A 1 261 ? 23.721 -0.011 -10.694 1.00 75.62 261 ARG A N 1
ATOM 2046 C CA . ARG A 1 261 ? 22.894 1.030 -11.318 1.00 75.62 261 ARG A CA 1
ATOM 2047 C C . ARG A 1 261 ? 23.509 1.539 -12.613 1.00 75.62 261 ARG A C 1
ATOM 2049 O O . ARG A 1 261 ? 22.815 1.616 -13.617 1.00 75.62 261 ARG A O 1
ATOM 2056 N N . LYS A 1 262 ? 24.813 1.830 -12.616 1.00 77.44 262 LYS A N 1
ATOM 2057 C CA . LYS A 1 262 ? 25.535 2.251 -13.822 1.00 77.44 262 LYS A CA 1
ATOM 2058 C C . LYS A 1 262 ? 25.491 1.176 -14.908 1.00 77.44 262 LYS A C 1
ATOM 2060 O O . LYS A 1 262 ? 25.275 1.510 -16.066 1.00 77.44 262 LYS A O 1
ATOM 2065 N N . GLY A 1 263 ? 25.671 -0.090 -14.538 1.00 71.88 263 GLY A N 1
ATOM 2066 C CA . GLY A 1 263 ? 25.606 -1.212 -15.468 1.00 71.88 263 GLY A CA 1
ATOM 2067 C C . GLY A 1 263 ? 24.227 -1.412 -16.101 1.00 71.88 263 GLY A C 1
ATOM 2068 O O . GLY A 1 263 ? 24.110 -1.700 -17.290 1.00 71.88 263 GLY A O 1
ATOM 2069 N N . LEU A 1 264 ? 23.174 -1.174 -15.320 1.00 74.69 264 LEU A N 1
ATOM 2070 C CA . LEU A 1 264 ? 21.786 -1.265 -15.767 1.00 74.69 264 LEU A CA 1
ATOM 2071 C C . LEU A 1 264 ? 21.271 0.023 -16.440 1.00 74.69 264 LEU A C 1
ATOM 2073 O O . LEU A 1 264 ? 20.189 0.004 -17.016 1.00 74.69 264 LEU A O 1
ATOM 2077 N N . LYS A 1 265 ? 22.025 1.131 -16.409 1.00 63.84 265 LYS A N 1
ATOM 2078 C CA . LYS A 1 265 ? 21.572 2.465 -16.850 1.00 63.84 265 LYS A CA 1
ATOM 2079 C C . LYS A 1 265 ? 21.170 2.527 -18.329 1.00 63.84 265 LYS A C 1
ATOM 2081 O O . LYS A 1 265 ? 20.149 3.120 -18.664 1.00 63.84 265 LYS A O 1
ATOM 2086 N N . ASP A 1 266 ? 21.943 1.882 -19.200 1.00 57.72 266 ASP A N 1
ATOM 2087 C CA . ASP A 1 266 ? 21.672 1.828 -20.648 1.00 57.72 266 ASP A CA 1
ATOM 2088 C C . ASP A 1 266 ? 20.815 0.612 -21.039 1.00 57.72 266 ASP A C 1
ATOM 2090 O O . ASP A 1 266 ? 20.375 0.465 -22.184 1.00 57.72 266 ASP A O 1
ATOM 2094 N N . LYS A 1 267 ? 20.539 -0.265 -20.068 1.00 61.88 267 LYS A N 1
ATOM 2095 C CA . LYS A 1 267 ? 19.649 -1.411 -20.216 1.00 61.88 267 LYS A CA 1
ATOM 2096 C C . LYS A 1 267 ? 18.236 -0.906 -19.996 1.00 61.88 267 LYS A C 1
ATOM 2098 O O . LYS A 1 267 ? 17.747 -0.762 -18.880 1.00 61.88 267 LYS A O 1
ATOM 2103 N N . ARG A 1 268 ? 17.586 -0.565 -21.105 1.00 52.53 268 ARG A N 1
ATOM 2104 C CA . ARG A 1 268 ? 16.231 -0.025 -21.121 1.00 52.53 268 ARG A CA 1
ATOM 2105 C C . ARG A 1 268 ? 15.275 -0.975 -20.399 1.00 52.53 268 ARG A C 1
ATOM 2107 O O . ARG A 1 268 ? 14.720 -1.881 -21.013 1.00 52.53 268 ARG A O 1
ATOM 2114 N N . MET A 1 269 ? 14.938 -0.658 -19.147 1.00 59.06 269 MET A N 1
ATOM 2115 C CA . MET A 1 269 ? 13.763 -1.187 -18.439 1.00 59.06 269 MET A CA 1
ATOM 2116 C C . MET A 1 269 ? 12.454 -0.670 -19.072 1.00 59.06 269 MET A C 1
ATOM 2118 O O . MET A 1 269 ? 11.488 -0.343 -18.394 1.00 59.06 269 MET A O 1
ATOM 2122 N N . THR A 1 270 ? 12.396 -0.578 -20.400 1.00 53.97 270 THR A N 1
ATOM 2123 C CA . THR A 1 270 ? 11.235 -0.115 -21.163 1.00 53.97 270 THR A CA 1
ATOM 2124 C C . THR A 1 270 ? 10.068 -1.084 -21.070 1.00 53.97 270 THR A C 1
ATOM 2126 O O . THR A 1 270 ? 8.943 -0.678 -21.318 1.00 53.97 270 THR A O 1
ATOM 2129 N N . ALA A 1 271 ? 10.282 -2.337 -20.668 1.00 59.59 271 ALA A N 1
ATOM 2130 C CA . ALA A 1 271 ? 9.194 -3.256 -20.341 1.00 59.59 271 ALA A CA 1
ATOM 2131 C C . ALA A 1 271 ? 8.614 -3.037 -18.928 1.00 59.59 271 ALA A C 1
ATOM 2133 O O . ALA A 1 271 ? 7.595 -3.636 -18.586 1.00 59.59 271 ALA A O 1
ATOM 2134 N N . LEU A 1 272 ? 9.231 -2.196 -18.090 1.00 65.94 272 LEU A N 1
ATOM 2135 C CA . LEU A 1 272 ? 8.780 -1.978 -16.721 1.00 65.94 272 LEU A CA 1
ATOM 2136 C C . LEU A 1 272 ? 7.435 -1.246 -16.720 1.00 65.94 272 LEU A C 1
ATOM 2138 O O . LEU A 1 272 ? 7.352 -0.069 -17.065 1.00 65.94 272 LEU A O 1
ATOM 2142 N N . ARG A 1 273 ? 6.372 -1.941 -16.297 1.00 72.94 273 ARG A N 1
ATOM 2143 C CA . ARG A 1 273 ? 5.048 -1.316 -16.126 1.00 72.94 273 ARG A CA 1
ATOM 2144 C C . ARG A 1 273 ? 4.659 -1.044 -14.688 1.00 72.94 273 ARG A C 1
ATOM 2146 O O . ARG A 1 273 ? 3.743 -0.259 -14.472 1.00 72.94 273 ARG A O 1
ATOM 2153 N N . THR A 1 274 ? 5.282 -1.710 -13.724 1.00 80.31 274 THR A N 1
ATOM 2154 C CA . THR A 1 274 ? 4.963 -1.515 -12.311 1.00 80.31 274 THR A CA 1
ATOM 2155 C C . THR A 1 274 ? 6.224 -1.136 -11.578 1.00 80.31 274 THR A C 1
ATOM 2157 O O . THR A 1 274 ? 7.178 -1.907 -11.561 1.00 80.31 274 THR A O 1
ATOM 2160 N N . LEU A 1 275 ? 6.205 0.038 -10.967 1.00 80.69 275 LEU A N 1
ATOM 2161 C CA . LEU A 1 275 ? 7.283 0.533 -10.135 1.00 80.69 275 LEU A CA 1
ATOM 2162 C C . LEU A 1 275 ? 6.687 0.902 -8.779 1.00 80.69 275 LEU A C 1
ATOM 2164 O O . LEU A 1 275 ? 5.757 1.702 -8.702 1.00 80.69 275 LEU A O 1
ATOM 2168 N N . ALA A 1 276 ? 7.176 0.276 -7.714 1.00 81.44 276 ALA A N 1
ATOM 2169 C CA . ALA A 1 276 ? 6.665 0.476 -6.366 1.00 81.44 276 ALA A CA 1
ATOM 2170 C C . ALA A 1 276 ? 7.791 0.835 -5.398 1.00 81.44 276 ALA A C 1
ATOM 2172 O O . ALA A 1 276 ? 8.954 0.563 -5.682 1.00 81.44 276 ALA A O 1
ATOM 2173 N N . THR A 1 277 ? 7.410 1.438 -4.266 1.00 70.94 277 THR A N 1
ATOM 2174 C CA . THR A 1 277 ? 8.310 1.810 -3.162 1.00 70.94 277 THR A CA 1
ATOM 2175 C C . THR A 1 277 ? 9.477 2.684 -3.610 1.00 70.94 277 THR A C 1
ATOM 2177 O O . THR A 1 277 ? 10.601 2.480 -3.169 1.00 70.94 277 THR A O 1
ATOM 2180 N N . VAL A 1 278 ? 9.225 3.641 -4.511 1.00 70.06 278 VAL A N 1
ATOM 2181 C CA . VAL A 1 278 ? 10.259 4.597 -4.925 1.00 70.06 278 VAL A CA 1
ATOM 2182 C C . VAL A 1 278 ? 10.360 5.691 -3.867 1.00 70.06 278 VAL A C 1
ATOM 2184 O O . VAL A 1 278 ? 9.392 6.448 -3.722 1.00 70.06 278 VAL A O 1
ATOM 2187 N N . PRO A 1 279 ? 11.476 5.785 -3.124 1.00 68.44 279 PRO A N 1
ATOM 2188 C CA . PRO A 1 279 ? 11.677 6.875 -2.189 1.00 68.44 279 PRO A CA 1
ATOM 2189 C C . PRO A 1 279 ? 11.911 8.170 -2.976 1.00 68.44 279 PRO A C 1
ATOM 2191 O O . PRO A 1 279 ? 12.734 8.218 -3.892 1.00 68.44 279 PRO A O 1
ATOM 2194 N N . LEU A 1 280 ? 11.200 9.235 -2.616 1.00 69.38 280 LEU A N 1
ATOM 2195 C CA . LEU A 1 280 ? 11.355 10.566 -3.219 1.00 69.38 280 LEU A CA 1
ATOM 2196 C C . LEU A 1 280 ? 12.579 11.319 -2.654 1.00 69.38 280 LEU A C 1
ATOM 2198 O O . LEU A 1 280 ? 12.483 12.470 -2.245 1.00 69.38 280 LEU A O 1
ATOM 2202 N N . THR A 1 281 ? 13.735 10.660 -2.576 1.00 66.44 281 THR A N 1
ATOM 2203 C CA . THR A 1 281 ? 14.928 11.188 -1.888 1.00 66.44 281 THR A CA 1
ATOM 2204 C C . THR A 1 281 ? 15.894 11.943 -2.799 1.00 66.44 281 THR A C 1
ATOM 2206 O O . THR A 1 281 ? 16.630 12.796 -2.310 1.00 66.44 281 THR A O 1
ATOM 2209 N N . ASP A 1 282 ? 15.889 11.662 -4.105 1.00 69.44 282 ASP A N 1
ATOM 2210 C CA . ASP A 1 282 ? 16.824 12.241 -5.076 1.00 69.44 282 ASP A CA 1
ATOM 2211 C C . ASP A 1 282 ? 16.092 12.765 -6.321 1.00 69.44 282 ASP A C 1
ATOM 2213 O O . ASP A 1 282 ? 15.227 12.092 -6.887 1.00 69.44 282 ASP A O 1
ATOM 2217 N N . VAL A 1 283 ? 16.458 13.976 -6.746 1.00 75.12 283 VAL A N 1
ATOM 2218 C CA . VAL A 1 283 ? 15.898 14.662 -7.917 1.00 75.12 283 VAL A CA 1
ATOM 2219 C C . VAL A 1 283 ? 16.212 13.899 -9.202 1.00 75.12 283 VAL A C 1
ATOM 2221 O O . VAL A 1 283 ? 15.354 13.820 -10.080 1.00 75.12 283 VAL A O 1
ATOM 2224 N N . GLU A 1 284 ? 17.399 13.298 -9.308 1.00 76.06 284 GLU A N 1
ATOM 2225 C CA . GLU A 1 284 ? 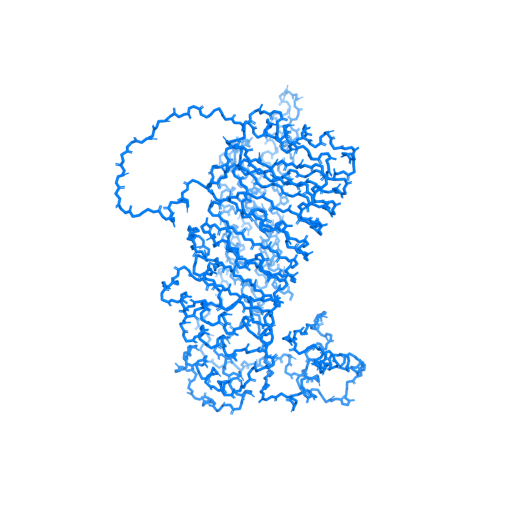17.777 12.541 -10.507 1.00 76.06 284 GLU A CA 1
ATOM 2226 C C . GLU A 1 284 ? 16.912 11.284 -10.672 1.00 76.06 284 GLU A C 1
ATOM 2228 O O . GLU A 1 284 ? 16.349 11.063 -11.744 1.00 76.06 284 GLU A O 1
ATOM 2233 N N . ASN A 1 285 ? 16.665 10.537 -9.588 1.00 73.00 285 ASN A N 1
ATOM 2234 C CA . ASN A 1 285 ? 15.752 9.387 -9.613 1.00 73.00 285 ASN A CA 1
ATOM 2235 C C . ASN A 1 285 ? 14.338 9.792 -10.057 1.00 73.00 285 ASN A C 1
ATOM 2237 O O . ASN A 1 285 ? 13.683 9.071 -10.805 1.00 73.00 285 ASN A O 1
ATOM 2241 N N . ILE A 1 286 ? 13.855 10.954 -9.609 1.00 78.94 286 ILE A N 1
ATOM 2242 C CA . ILE A 1 286 ? 12.527 11.457 -9.975 1.00 78.94 286 ILE A CA 1
ATOM 2243 C C . ILE A 1 286 ? 12.456 11.794 -11.462 1.00 78.94 286 ILE A C 1
ATOM 2245 O O . ILE A 1 286 ? 11.487 11.414 -12.119 1.00 78.94 286 ILE A O 1
ATOM 2249 N N . LYS A 1 287 ? 13.486 12.445 -12.009 1.00 83.00 287 LYS A N 1
ATOM 2250 C CA . LYS A 1 287 ? 13.571 12.729 -13.447 1.00 83.00 287 LYS A CA 1
ATOM 2251 C C . LYS A 1 287 ? 13.582 11.447 -14.272 1.00 83.00 287 LYS A C 1
ATOM 2253 O O . LYS A 1 287 ? 12.881 11.374 -15.284 1.00 83.00 287 LYS A O 1
ATOM 2258 N N . GLU A 1 288 ? 14.318 10.428 -13.826 1.00 79.44 288 GLU A N 1
ATOM 2259 C CA . GLU A 1 288 ? 14.372 9.119 -14.483 1.00 79.44 288 GLU A CA 1
ATOM 2260 C C . GLU A 1 288 ? 12.992 8.441 -14.552 1.00 79.44 288 GLU A C 1
ATOM 2262 O O . GLU A 1 288 ? 12.652 7.881 -15.596 1.00 79.44 288 GLU A O 1
ATOM 2267 N N . ILE A 1 289 ? 12.140 8.577 -13.521 1.00 82.88 289 ILE A N 1
ATOM 2268 C CA . ILE A 1 289 ? 10.752 8.064 -13.541 1.00 82.88 289 ILE A CA 1
ATOM 2269 C C . ILE A 1 289 ? 9.972 8.619 -14.738 1.00 82.88 289 ILE A C 1
ATOM 2271 O O . ILE A 1 289 ? 9.242 7.879 -15.397 1.00 82.88 289 ILE A O 1
ATOM 2275 N N . GLY A 1 290 ? 10.149 9.903 -15.059 1.00 82.56 290 GLY A N 1
ATOM 2276 C CA . GLY A 1 290 ? 9.479 10.550 -16.188 1.00 82.56 290 GLY A CA 1
ATOM 2277 C C . GLY A 1 290 ? 9.860 9.980 -17.560 1.00 82.56 290 GLY A C 1
ATOM 2278 O O . GLY A 1 290 ? 9.140 10.214 -18.530 1.00 82.56 290 GLY A O 1
ATOM 2279 N N . HIS A 1 291 ? 10.963 9.232 -17.663 1.00 82.75 291 HIS A N 1
ATOM 2280 C CA . HIS A 1 291 ? 11.405 8.576 -18.898 1.00 82.75 291 HIS A CA 1
ATOM 2281 C C . HIS A 1 291 ? 10.853 7.149 -19.066 1.00 82.75 291 HIS A C 1
ATOM 2283 O O . HIS A 1 291 ? 11.004 6.548 -20.132 1.00 82.75 291 HIS A O 1
ATOM 2289 N N . LEU A 1 292 ? 10.166 6.607 -18.055 1.00 80.12 292 LEU A N 1
ATOM 2290 C CA . LEU A 1 292 ? 9.613 5.251 -18.058 1.00 80.12 292 LEU A CA 1
ATOM 2291 C C . LEU A 1 292 ? 8.222 5.213 -18.718 1.00 80.12 292 LEU A C 1
ATOM 2293 O O . LEU A 1 292 ? 7.203 4.949 -18.081 1.00 80.12 292 LEU A O 1
ATOM 2297 N N . SER A 1 293 ? 8.178 5.468 -20.026 1.00 78.88 293 SER A N 1
ATOM 2298 C CA . SER A 1 293 ? 6.941 5.678 -20.801 1.00 78.88 293 SER A CA 1
ATOM 2299 C C . SER A 1 293 ? 5.939 4.514 -20.796 1.00 78.88 293 SER A C 1
ATOM 2301 O O . SER A 1 293 ? 4.754 4.728 -21.029 1.00 78.88 293 SER A O 1
ATOM 2303 N N . ASN A 1 294 ? 6.371 3.286 -20.503 1.00 77.44 294 ASN A N 1
ATOM 2304 C CA . ASN A 1 294 ? 5.484 2.120 -20.429 1.00 77.44 294 ASN A CA 1
ATOM 2305 C C . ASN A 1 294 ? 4.928 1.854 -19.020 1.00 77.44 294 ASN A C 1
ATOM 2307 O O . ASN A 1 294 ? 4.207 0.871 -18.831 1.00 77.44 294 ASN A O 1
ATOM 2311 N N . ILE A 1 295 ? 5.218 2.703 -18.025 1.00 84.38 295 ILE A N 1
ATOM 2312 C CA . ILE A 1 295 ? 4.653 2.542 -16.683 1.00 84.38 295 ILE A CA 1
ATOM 2313 C C . ILE A 1 295 ? 3.127 2.611 -16.727 1.00 84.38 295 ILE A C 1
ATOM 2315 O O . ILE A 1 295 ? 2.529 3.504 -17.326 1.00 84.38 295 ILE A O 1
ATOM 2319 N N . LYS A 1 296 ? 2.505 1.637 -16.057 1.00 87.69 296 LYS A N 1
ATOM 2320 C CA . LYS A 1 296 ? 1.065 1.542 -15.819 1.00 87.69 296 LYS A CA 1
ATOM 2321 C C . LYS A 1 296 ? 0.710 1.694 -14.344 1.00 87.69 296 LYS A C 1
ATOM 2323 O O . LYS A 1 296 ? -0.313 2.295 -14.058 1.00 87.69 296 LYS A O 1
ATOM 2328 N N . ASP A 1 297 ? 1.508 1.170 -13.416 1.00 89.50 297 ASP A N 1
ATOM 2329 C CA . ASP A 1 297 ? 1.274 1.270 -11.968 1.00 89.50 297 ASP A CA 1
ATOM 2330 C C . ASP A 1 297 ? 2.502 1.863 -11.273 1.00 89.50 297 ASP A C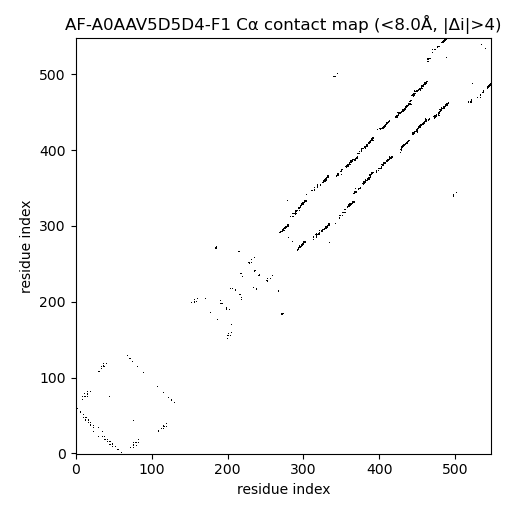 1
ATOM 2332 O O . ASP A 1 297 ? 3.572 1.256 -11.270 1.00 89.50 297 ASP A O 1
ATOM 2336 N N . LEU A 1 298 ? 2.349 3.049 -10.692 1.00 89.75 298 LEU A N 1
ATOM 2337 C CA . LEU A 1 298 ? 3.410 3.771 -10.003 1.00 89.75 298 LEU A CA 1
ATOM 2338 C C . LEU A 1 298 ? 3.038 3.970 -8.533 1.00 89.75 298 LEU A C 1
ATOM 2340 O O . LEU A 1 298 ? 2.010 4.575 -8.227 1.00 89.75 298 LEU A O 1
ATOM 2344 N N . LYS A 1 299 ? 3.884 3.490 -7.616 1.00 88.94 299 LYS A N 1
ATOM 2345 C CA . LYS A 1 299 ? 3.728 3.694 -6.169 1.00 88.94 299 LYS A CA 1
ATOM 2346 C C . LYS A 1 299 ? 4.936 4.433 -5.607 1.00 88.94 299 LYS A C 1
ATOM 2348 O O . LYS A 1 299 ? 6.028 3.872 -5.525 1.00 88.94 299 LYS A O 1
ATOM 2353 N N . LEU A 1 300 ? 4.707 5.677 -5.210 1.00 83.94 300 LEU A N 1
ATOM 2354 C CA . LEU A 1 300 ? 5.700 6.593 -4.668 1.00 83.94 300 LEU A CA 1
ATOM 2355 C C . LEU A 1 300 ? 5.599 6.645 -3.143 1.00 83.94 300 LEU A C 1
ATOM 2357 O O . LEU A 1 300 ? 4.495 6.693 -2.587 1.00 83.94 300 LEU A O 1
ATOM 2361 N N . CYS A 1 301 ? 6.758 6.658 -2.491 1.00 75.62 301 CYS A N 1
ATOM 2362 C CA . CYS A 1 301 ? 6.903 6.793 -1.048 1.00 75.62 301 CYS A CA 1
ATOM 2363 C C . CYS A 1 301 ? 7.599 8.128 -0.743 1.00 75.62 301 CYS A C 1
ATOM 2365 O O . CYS A 1 301 ? 8.756 8.336 -1.105 1.00 75.62 301 CYS A O 1
ATOM 2367 N N . GLY A 1 302 ? 6.870 9.060 -0.130 1.00 63.75 302 GLY A N 1
ATOM 2368 C CA . GLY A 1 302 ? 7.389 10.369 0.261 1.00 63.75 302 GLY A CA 1
ATOM 2369 C C . GLY A 1 302 ? 8.161 10.291 1.570 1.00 63.75 302 GLY A C 1
ATOM 2370 O O . GLY A 1 302 ? 7.616 9.839 2.570 1.00 63.75 302 GLY A O 1
ATOM 2371 N N . ASN A 1 303 ? 9.409 10.746 1.575 1.00 55.41 303 ASN A N 1
ATOM 2372 C CA . ASN A 1 303 ? 10.213 10.866 2.789 1.00 55.41 303 ASN A CA 1
ATOM 2373 C C . ASN A 1 303 ? 9.993 12.255 3.425 1.00 55.41 303 ASN A C 1
ATOM 2375 O O . ASN A 1 303 ? 9.844 13.242 2.702 1.00 55.41 303 ASN A O 1
ATOM 2379 N N . SER A 1 304 ? 10.016 12.362 4.757 1.00 52.66 304 SER A N 1
ATOM 2380 C CA . SER A 1 304 ? 9.903 13.631 5.503 1.00 52.66 304 SER A CA 1
ATOM 2381 C C . SER A 1 304 ? 10.977 14.673 5.148 1.00 52.66 304 SER A C 1
ATOM 2383 O O . SER A 1 304 ? 10.824 15.853 5.450 1.00 52.66 304 SER A O 1
ATOM 2385 N N . SER A 1 305 ? 12.046 14.258 4.465 1.00 51.31 305 SER A N 1
ATOM 2386 C CA . SER A 1 305 ? 13.129 15.115 3.971 1.00 51.31 305 SER A CA 1
ATOM 2387 C C . SER A 1 305 ? 12.918 15.686 2.555 1.00 51.31 305 SER A C 1
ATOM 2389 O O . SER A 1 305 ? 13.803 16.380 2.043 1.00 51.31 305 SER A O 1
ATOM 2391 N N . CYS A 1 306 ? 11.764 15.447 1.909 1.00 50.69 306 CYS A N 1
ATOM 2392 C CA . CYS A 1 306 ? 11.463 15.992 0.577 1.00 50.69 306 CYS A CA 1
ATOM 2393 C C . CYS A 1 306 ? 11.433 17.531 0.594 1.00 50.69 306 CYS A C 1
ATOM 2395 O O . CYS A 1 306 ? 10.504 18.152 1.111 1.00 50.69 306 CYS A O 1
ATOM 2397 N N . LYS A 1 307 ? 12.444 18.164 -0.012 1.00 57.12 307 LYS A N 1
ATOM 2398 C CA . LYS A 1 307 ? 12.499 19.622 -0.207 1.00 57.12 307 LYS A CA 1
ATOM 2399 C C . LYS A 1 307 ? 11.446 20.057 -1.235 1.00 57.12 307 LYS A C 1
ATOM 2401 O O . LYS A 1 307 ? 11.162 19.318 -2.171 1.00 57.12 307 LYS A O 1
ATOM 2406 N N . GLN A 1 308 ? 10.941 21.293 -1.143 1.00 58.00 308 GLN A N 1
ATOM 2407 C CA . GLN A 1 308 ? 9.996 21.859 -2.129 1.00 58.00 308 GLN A CA 1
ATOM 2408 C C . GLN A 1 308 ? 10.473 21.732 -3.591 1.00 58.00 308 GLN A C 1
ATOM 2410 O O . GLN A 1 308 ? 9.662 21.507 -4.485 1.00 58.00 308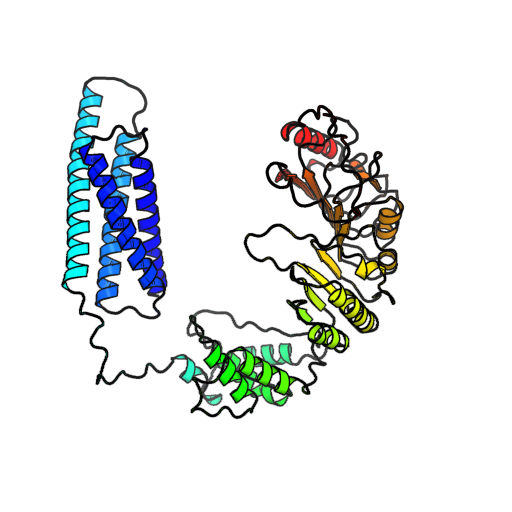 GLN A O 1
ATOM 2415 N N . ILE A 1 309 ? 11.790 21.812 -3.823 1.00 52.59 309 ILE A N 1
ATOM 2416 C CA . ILE A 1 309 ? 12.440 21.663 -5.139 1.00 52.59 309 ILE A CA 1
ATOM 2417 C C . ILE A 1 309 ? 12.107 20.303 -5.788 1.00 52.59 309 ILE A C 1
ATOM 2419 O O . ILE A 1 309 ? 11.939 20.208 -7.001 1.00 52.59 309 ILE A O 1
ATOM 2423 N N . THR A 1 310 ? 11.938 19.259 -4.978 1.00 69.06 310 THR A N 1
ATOM 2424 C CA . THR A 1 310 ? 11.656 17.886 -5.407 1.00 69.06 310 THR A CA 1
ATOM 2425 C C . THR A 1 310 ? 10.236 17.728 -5.981 1.00 69.06 310 THR A C 1
ATOM 2427 O O . THR A 1 310 ? 10.014 16.884 -6.849 1.00 69.06 310 THR A O 1
ATOM 2430 N N . TYR A 1 311 ? 9.270 18.565 -5.571 1.00 76.75 311 TYR A N 1
ATOM 2431 C CA . TYR A 1 311 ? 7.878 18.472 -6.038 1.00 76.75 311 TYR A CA 1
ATOM 2432 C C . TYR A 1 311 ? 7.669 18.977 -7.466 1.00 76.75 311 TYR A C 1
ATOM 2434 O O . TYR A 1 311 ? 6.855 18.409 -8.192 1.00 76.75 311 TYR A O 1
ATOM 2442 N N . GLY A 1 312 ? 8.405 20.010 -7.892 1.00 80.00 312 GLY A N 1
ATOM 2443 C CA . GLY A 1 312 ? 8.314 20.524 -9.264 1.00 80.00 312 GLY A CA 1
ATOM 2444 C C . GLY A 1 312 ? 8.820 19.512 -10.297 1.00 80.00 312 GLY A C 1
ATOM 2445 O O . GLY A 1 312 ? 8.179 19.270 -11.322 1.00 80.00 312 GLY A O 1
ATOM 2446 N N . GLU A 1 313 ? 9.933 18.849 -9.989 1.00 85.00 313 GLU A N 1
ATOM 2447 C CA . GLU A 1 313 ? 10.507 17.783 -10.822 1.00 85.00 313 GLU A CA 1
ATOM 2448 C C . GLU A 1 313 ? 9.624 16.530 -10.826 1.00 85.00 313 GLU A C 1
ATOM 2450 O O . GLU A 1 313 ? 9.440 15.882 -11.863 1.00 85.00 313 GLU A O 1
ATOM 2455 N N . LEU A 1 314 ? 8.999 16.225 -9.683 1.00 85.62 314 LEU A N 1
ATOM 2456 C CA . LEU A 1 314 ? 8.022 15.149 -9.590 1.00 85.62 314 LEU A CA 1
ATOM 2457 C C . LEU A 1 314 ? 6.787 15.435 -10.441 1.00 85.62 314 LEU A C 1
ATOM 2459 O O . LEU A 1 314 ? 6.382 14.570 -11.214 1.00 85.62 314 LEU A O 1
ATOM 2463 N N . LEU A 1 315 ? 6.220 16.640 -10.350 1.00 88.31 315 LEU A N 1
ATOM 2464 C CA . LEU A 1 315 ? 5.091 17.047 -11.183 1.00 88.31 315 LEU A CA 1
ATOM 2465 C C . LEU A 1 315 ? 5.444 16.938 -12.667 1.00 88.31 315 LEU A C 1
ATOM 2467 O O . LEU A 1 315 ? 4.697 16.338 -13.430 1.00 88.31 315 LEU A O 1
ATOM 2471 N N . THR A 1 316 ? 6.616 17.435 -13.063 1.00 89.56 316 THR A N 1
ATOM 2472 C CA . THR A 1 316 ? 7.104 17.350 -14.448 1.00 89.56 316 THR A CA 1
ATOM 2473 C C . THR A 1 316 ? 7.184 15.900 -14.929 1.00 89.56 316 THR A C 1
ATOM 2475 O O . THR A 1 316 ? 6.751 15.573 -16.036 1.00 89.56 316 THR A O 1
ATOM 2478 N N . SER A 1 317 ? 7.697 15.005 -14.087 1.00 89.31 317 SER A N 1
ATOM 2479 C CA . SER A 1 317 ? 7.823 13.579 -14.399 1.00 89.31 317 SER A CA 1
ATOM 2480 C C . SER A 1 317 ? 6.462 12.882 -14.473 1.00 89.31 317 SER A C 1
ATOM 2482 O O . SER A 1 317 ? 6.214 12.100 -15.390 1.00 89.31 317 SER A O 1
ATOM 2484 N N . LEU A 1 318 ? 5.538 13.223 -13.574 1.00 89.94 318 LEU A N 1
ATOM 2485 C CA . LEU A 1 318 ? 4.156 12.748 -13.599 1.00 89.94 318 LEU A CA 1
ATOM 2486 C C . LEU A 1 318 ? 3.386 13.262 -14.824 1.00 89.94 318 LEU A C 1
ATOM 2488 O O . LEU A 1 318 ? 2.636 12.493 -15.421 1.00 89.94 318 LEU A O 1
ATOM 2492 N N . CYS A 1 319 ? 3.606 14.506 -15.257 1.00 90.50 319 CYS A N 1
ATOM 2493 C CA . CYS A 1 319 ? 3.026 15.046 -16.488 1.00 90.50 319 CYS A CA 1
ATOM 2494 C C . CYS A 1 319 ? 3.502 14.278 -17.728 1.00 90.50 319 CYS A C 1
ATOM 2496 O O . CYS A 1 319 ? 2.683 13.961 -18.589 1.00 90.50 319 CYS A O 1
ATOM 2498 N N . LYS A 1 320 ? 4.790 13.906 -17.803 1.00 89.62 320 LYS A N 1
ATOM 2499 C CA . LYS A 1 320 ? 5.302 13.032 -18.877 1.00 89.62 320 LYS A CA 1
ATOM 2500 C C . LYS A 1 320 ? 4.587 11.678 -18.875 1.00 89.62 320 LYS A C 1
ATOM 2502 O O . LYS A 1 320 ? 4.105 11.238 -19.914 1.00 89.62 320 LYS A O 1
ATOM 2507 N N . LEU A 1 321 ? 4.456 11.048 -17.706 1.00 88.56 321 LEU A N 1
ATOM 2508 C CA . LEU A 1 321 ? 3.794 9.745 -17.569 1.00 88.56 321 LEU A CA 1
ATOM 2509 C C . LEU A 1 321 ? 2.282 9.790 -17.825 1.00 88.56 321 LEU A C 1
ATOM 2511 O O . LEU A 1 321 ? 1.722 8.813 -18.322 1.00 88.56 321 LEU A O 1
ATOM 2515 N N . ALA A 1 322 ? 1.626 10.910 -17.515 1.00 85.69 322 ALA A N 1
ATOM 2516 C CA . ALA A 1 322 ? 0.199 11.125 -17.747 1.00 85.69 322 ALA A CA 1
ATOM 2517 C C . ALA A 1 322 ? -0.177 11.092 -19.234 1.00 85.69 322 ALA A C 1
ATOM 2519 O O . ALA A 1 322 ? -1.283 10.675 -19.569 1.00 85.69 322 ALA A O 1
ATOM 2520 N N . ILE A 1 323 ? 0.744 11.508 -20.110 1.00 83.19 323 ILE A N 1
ATOM 2521 C CA . ILE A 1 323 ? 0.591 11.440 -21.573 1.00 83.19 323 ILE A CA 1
ATOM 2522 C C . ILE A 1 323 ? 0.770 10.000 -22.078 1.00 83.19 323 ILE A C 1
ATOM 2524 O O . ILE A 1 323 ? 0.285 9.646 -23.150 1.00 83.19 323 ILE A O 1
ATOM 2528 N N . CYS A 1 324 ? 1.480 9.165 -21.320 1.00 80.62 324 CYS A N 1
ATOM 2529 C CA . CYS A 1 324 ? 1.793 7.796 -21.698 1.00 80.62 324 CYS A CA 1
ATOM 2530 C C . CYS A 1 324 ? 0.751 6.796 -21.155 1.00 80.62 324 CYS A C 1
ATOM 2532 O O . CYS A 1 324 ? -0.454 7.033 -21.200 1.00 80.62 324 CYS A O 1
ATOM 2534 N N . SER A 1 325 ? 1.198 5.629 -20.675 1.00 77.69 325 SER A N 1
ATOM 2535 C CA . SER A 1 325 ? 0.323 4.517 -20.287 1.00 77.69 325 SER A CA 1
ATOM 2536 C C . SER A 1 325 ? -0.064 4.470 -18.805 1.00 77.69 325 SER A C 1
ATOM 2538 O O . SER A 1 325 ? -0.502 3.411 -18.347 1.00 77.69 325 SER A O 1
ATOM 2540 N N . LEU A 1 326 ? 0.119 5.548 -18.031 1.00 89.25 326 LEU A N 1
ATOM 2541 C CA . LEU A 1 326 ? -0.108 5.504 -16.584 1.00 89.25 326 LEU A CA 1
ATOM 2542 C C . LEU A 1 326 ? -1.590 5.250 -16.262 1.00 89.25 326 LEU A C 1
ATOM 2544 O O . LEU A 1 326 ? -2.480 5.985 -16.680 1.00 89.25 326 LEU A O 1
ATOM 2548 N N . GLN A 1 327 ? -1.840 4.193 -15.494 1.00 93.00 327 GLN A N 1
ATOM 2549 C CA . GLN A 1 327 ? -3.171 3.665 -15.192 1.00 93.00 327 GLN A CA 1
ATOM 2550 C C . GLN A 1 327 ? -3.482 3.677 -13.687 1.00 93.00 327 GLN A C 1
ATOM 2552 O O . GLN A 1 327 ? -4.633 3.839 -13.286 1.00 93.00 327 GLN A O 1
ATOM 2557 N N . SER A 1 328 ? -2.468 3.532 -12.840 1.00 95.06 328 SER A N 1
ATOM 2558 C CA . SER A 1 328 ? -2.572 3.508 -11.386 1.00 95.06 328 SER A CA 1
ATOM 2559 C C . SER A 1 328 ? -1.458 4.350 -10.782 1.00 95.06 328 SER A C 1
ATOM 2561 O O . SER A 1 328 ? -0.284 4.142 -11.086 1.00 95.06 328 SER A O 1
ATOM 2563 N N . LEU A 1 329 ? -1.832 5.288 -9.918 1.00 93.31 329 LEU A N 1
ATOM 2564 C CA . LEU A 1 329 ? -0.905 6.083 -9.128 1.00 93.31 329 LEU A CA 1
ATOM 2565 C C . LEU A 1 329 ? -1.249 5.948 -7.652 1.00 93.31 329 LEU A C 1
ATOM 2567 O O . LEU A 1 329 ? -2.394 6.144 -7.236 1.00 93.31 329 LEU A O 1
ATOM 2571 N N . VAL A 1 330 ? -0.228 5.661 -6.856 1.00 90.50 330 VAL A N 1
ATOM 2572 C CA . VAL A 1 330 ? -0.310 5.636 -5.404 1.00 90.50 330 VAL A CA 1
ATOM 2573 C C . VAL A 1 330 ? 0.809 6.498 -4.831 1.00 90.50 330 VAL A C 1
ATOM 2575 O O . VAL A 1 330 ? 1.974 6.261 -5.122 1.00 90.50 330 VAL A O 1
ATOM 2578 N N . ILE A 1 331 ? 0.468 7.460 -3.986 1.00 86.31 331 ILE A N 1
ATOM 2579 C CA . ILE A 1 331 ? 1.416 8.295 -3.247 1.00 86.31 331 ILE A CA 1
ATOM 2580 C C . ILE A 1 331 ? 1.122 8.094 -1.764 1.00 86.31 331 ILE A C 1
ATOM 2582 O O . ILE A 1 331 ? -0.025 8.229 -1.334 1.00 86.31 331 ILE A O 1
ATOM 2586 N N . ARG A 1 332 ? 2.138 7.708 -0.992 1.00 78.88 332 ARG A N 1
ATOM 2587 C CA . ARG A 1 332 ? 2.038 7.511 0.462 1.00 78.88 332 ARG A CA 1
ATOM 2588 C C . ARG A 1 332 ? 3.269 8.091 1.150 1.00 78.88 332 ARG A C 1
ATOM 2590 O O . ARG A 1 332 ? 4.332 8.060 0.534 1.00 78.88 332 ARG A O 1
ATOM 2597 N N . PRO A 1 333 ? 3.179 8.553 2.402 1.00 67.25 333 PRO A N 1
ATOM 2598 C CA . PRO A 1 333 ? 4.366 8.846 3.191 1.00 67.25 333 PRO A CA 1
ATOM 2599 C C . PRO A 1 333 ? 5.117 7.557 3.549 1.00 67.25 333 PRO A C 1
ATOM 2601 O O . PRO A 1 333 ? 4.547 6.462 3.590 1.00 67.25 333 PRO A O 1
ATOM 2604 N N . GLU A 1 334 ? 6.409 7.700 3.802 1.00 60.47 334 GLU A N 1
ATOM 2605 C CA . GLU A 1 334 ? 7.279 6.689 4.383 1.00 60.47 334 GLU A CA 1
ATOM 2606 C C . GLU A 1 334 ? 7.093 6.691 5.908 1.00 60.47 334 GLU A C 1
ATOM 2608 O O . GLU A 1 334 ? 7.339 7.695 6.574 1.00 60.47 334 GLU A O 1
ATOM 2613 N N . TYR A 1 335 ? 6.619 5.573 6.465 1.00 52.12 335 TYR A N 1
ATOM 2614 C CA . TYR A 1 335 ? 6.472 5.404 7.910 1.00 52.12 335 TYR A CA 1
ATOM 2615 C C . TYR A 1 335 ? 7.829 5.040 8.515 1.00 52.12 335 TYR A C 1
ATOM 2617 O O . TYR A 1 335 ? 8.236 3.879 8.471 1.00 52.12 335 TYR A O 1
ATOM 2625 N N . LEU A 1 336 ? 8.524 6.016 9.097 1.00 44.53 336 LEU A N 1
ATOM 2626 C CA . LEU A 1 336 ? 9.612 5.733 10.027 1.00 44.53 336 LEU A CA 1
ATOM 2627 C C . LEU A 1 336 ? 9.022 5.647 11.434 1.00 44.53 336 LEU A C 1
ATOM 2629 O O . LEU A 1 336 ? 8.314 6.545 11.884 1.00 44.53 336 LEU A O 1
ATOM 2633 N N . PHE A 1 337 ? 9.274 4.523 12.100 1.00 36.38 337 PHE A N 1
ATOM 2634 C CA . PHE A 1 337 ? 8.825 4.242 13.458 1.00 36.38 337 PHE A CA 1
ATOM 2635 C C . PHE A 1 337 ? 9.074 5.437 14.398 1.00 36.38 337 PHE A C 1
ATOM 2637 O O . PHE A 1 337 ? 10.220 5.811 14.634 1.00 36.38 337 PHE A O 1
ATOM 2644 N N . GLY A 1 338 ? 8.002 5.990 14.974 1.00 41.34 338 GLY A N 1
ATOM 2645 C CA . GLY A 1 338 ? 8.075 6.789 16.201 1.00 41.34 338 GLY A CA 1
ATOM 2646 C C . GLY A 1 338 ? 8.207 8.312 16.081 1.00 41.34 338 GLY A C 1
ATOM 2647 O O . GLY A 1 338 ? 8.450 8.932 17.110 1.00 41.34 338 GLY A O 1
ATOM 2648 N N . PHE A 1 339 ? 8.014 8.931 14.911 1.00 38.47 339 PHE A N 1
ATOM 2649 C CA . PHE A 1 339 ? 7.953 10.398 14.799 1.00 38.47 339 PHE A CA 1
ATOM 2650 C C . PHE A 1 339 ? 6.620 10.887 14.223 1.00 38.47 339 PHE A C 1
ATOM 2652 O O . PHE A 1 339 ? 6.006 10.213 13.400 1.00 38.47 339 PHE A O 1
ATOM 2659 N N . GLU A 1 340 ? 6.183 12.047 14.721 1.00 40.19 340 GLU A N 1
ATOM 2660 C CA . GLU A 1 340 ? 4.922 12.725 14.407 1.00 40.19 340 GLU A CA 1
ATOM 2661 C C . GLU A 1 340 ? 4.673 12.827 12.892 1.00 40.19 340 GLU A C 1
ATOM 2663 O O . GLU A 1 340 ? 5.578 13.150 12.121 1.00 40.19 340 GLU A O 1
ATOM 2668 N N . ASP A 1 341 ? 3.431 12.549 12.479 1.00 43.22 341 ASP A N 1
ATOM 2669 C CA . ASP A 1 341 ? 2.947 12.635 11.098 1.00 43.22 341 ASP A CA 1
ATOM 2670 C C . ASP A 1 341 ? 3.200 14.038 10.509 1.00 43.22 341 ASP A C 1
ATOM 2672 O O . ASP A 1 341 ? 2.373 14.945 10.644 1.00 43.22 341 ASP A O 1
ATOM 2676 N N . ILE A 1 342 ? 4.323 14.233 9.810 1.00 48.88 342 ILE A N 1
ATOM 2677 C CA . ILE A 1 342 ? 4.513 15.419 8.968 1.00 48.88 342 ILE A CA 1
ATOM 2678 C C . ILE A 1 342 ? 3.572 15.266 7.774 1.00 48.88 342 ILE A C 1
ATOM 2680 O O . ILE A 1 342 ? 3.866 14.594 6.784 1.00 48.88 342 ILE A O 1
ATOM 2684 N N . THR A 1 343 ? 2.403 15.883 7.897 1.00 51.97 343 THR A N 1
ATOM 2685 C CA . THR A 1 343 ? 1.398 15.949 6.843 1.00 51.97 343 THR A CA 1
ATOM 2686 C C . THR A 1 343 ? 1.906 16.892 5.752 1.00 51.97 343 THR A C 1
ATOM 2688 O O . THR A 1 343 ? 1.979 18.103 5.942 1.00 51.97 343 THR A O 1
ATOM 2691 N N . LEU A 1 344 ? 2.296 16.341 4.604 1.00 58.91 344 LEU A N 1
ATOM 2692 C CA . LEU A 1 344 ? 2.733 17.118 3.442 1.00 58.91 344 LEU A CA 1
ATOM 2693 C C . LEU A 1 344 ? 1.507 17.569 2.644 1.00 58.91 344 LEU A C 1
ATOM 2695 O O . LEU A 1 344 ? 0.658 16.746 2.332 1.00 58.91 344 LEU A O 1
ATOM 2699 N N . CYS A 1 345 ? 1.396 18.841 2.264 1.00 63.69 345 CYS A N 1
ATOM 2700 C CA . CYS A 1 345 ? 0.308 19.262 1.378 1.00 63.69 345 CYS A CA 1
ATOM 2701 C C . CYS A 1 345 ? 0.589 18.843 -0.073 1.00 63.69 345 CYS A C 1
ATOM 2703 O O . CYS A 1 345 ? 1.667 19.100 -0.614 1.00 63.69 345 CYS A O 1
ATOM 2705 N N . CYS A 1 346 ? -0.398 18.228 -0.722 1.00 71.19 346 CYS A N 1
ATOM 2706 C CA . CYS A 1 346 ? -0.313 17.745 -2.100 1.00 71.19 346 CYS A CA 1
ATOM 2707 C C . CYS A 1 346 ? -0.669 18.813 -3.147 1.00 71.19 346 CYS A C 1
ATOM 2709 O O . CYS A 1 346 ? -0.917 18.487 -4.309 1.00 71.19 346 CYS A O 1
ATOM 2711 N N . ASP A 1 347 ? -0.655 20.096 -2.777 1.00 78.38 347 ASP A N 1
ATOM 2712 C CA . ASP A 1 347 ? -1.051 21.188 -3.670 1.00 78.38 347 ASP A CA 1
ATOM 2713 C C . ASP A 1 347 ? -0.180 21.313 -4.924 1.00 78.38 347 ASP A C 1
ATOM 2715 O O . ASP A 1 347 ? -0.653 21.816 -5.939 1.00 78.38 347 ASP A O 1
ATOM 2719 N N . PHE A 1 348 ? 1.043 20.776 -4.942 1.00 79.06 348 PHE A N 1
ATOM 2720 C CA . PHE A 1 348 ? 1.837 20.707 -6.175 1.00 79.06 348 PHE A CA 1
ATOM 2721 C C . PHE A 1 348 ? 1.127 19.922 -7.295 1.00 79.06 348 PHE A C 1
ATOM 2723 O O . PHE A 1 348 ? 1.290 20.232 -8.471 1.00 79.06 348 PHE A O 1
ATOM 2730 N N . LEU A 1 349 ? 0.283 18.943 -6.951 1.00 84.88 349 LEU A N 1
ATOM 2731 C CA . LEU A 1 349 ? -0.520 18.189 -7.914 1.00 84.88 349 LEU A CA 1
ATOM 2732 C C . LEU A 1 349 ? -1.748 18.970 -8.402 1.00 84.88 349 LEU A C 1
ATOM 2734 O O . LEU A 1 349 ? -2.390 18.533 -9.353 1.00 84.88 349 LEU A O 1
ATOM 2738 N N . THR A 1 350 ? -2.106 20.115 -7.808 1.00 84.75 350 THR A N 1
ATOM 2739 C CA . THR A 1 350 ? -3.234 20.934 -8.303 1.00 84.75 350 THR A CA 1
ATOM 2740 C C . THR A 1 350 ? -2.982 21.447 -9.722 1.00 84.75 350 THR A C 1
ATOM 2742 O O . THR A 1 350 ? -3.924 21.554 -10.505 1.00 84.75 350 THR A O 1
ATOM 2745 N N . GLY A 1 351 ? -1.710 21.668 -10.077 1.00 83.44 351 GLY A N 1
ATOM 2746 C CA . GLY A 1 351 ? -1.252 22.092 -11.400 1.00 83.44 351 GLY A CA 1
ATOM 2747 C C . GLY A 1 351 ? -0.986 20.959 -12.397 1.00 83.44 351 GLY A C 1
ATOM 2748 O O . GLY A 1 351 ? -0.312 21.196 -13.398 1.00 83.44 351 GLY A O 1
ATOM 2749 N N . TRP A 1 352 ? -1.457 19.731 -12.151 1.00 89.12 352 TRP A N 1
ATOM 2750 C CA . TRP A 1 352 ? -1.204 18.601 -13.050 1.00 89.12 352 TRP A CA 1
ATOM 2751 C C . TRP A 1 352 ? -1.871 18.805 -14.417 1.00 89.12 352 TRP A C 1
ATOM 2753 O O . TRP A 1 352 ? -3.081 18.645 -14.578 1.00 89.12 352 TRP A O 1
ATOM 2763 N N . SER A 1 353 ? -1.047 19.119 -15.420 1.00 87.00 353 SER A N 1
ATOM 2764 C CA . SER A 1 353 ? -1.459 19.273 -16.813 1.00 87.00 353 SER A CA 1
ATOM 2765 C C . SER A 1 353 ? -0.428 18.646 -17.765 1.00 87.00 353 SER A C 1
ATOM 2767 O O . SER A 1 353 ? 0.761 18.951 -17.640 1.00 87.00 353 SER A O 1
ATOM 2769 N N . PRO A 1 354 ? -0.842 17.785 -18.717 1.00 88.75 354 PRO A N 1
ATOM 2770 C CA . PRO A 1 354 ? -2.222 17.372 -18.994 1.00 88.75 354 PRO A CA 1
ATOM 2771 C C . PRO A 1 354 ? -2.773 16.368 -17.957 1.00 88.75 354 PRO A C 1
ATOM 2773 O O . PRO A 1 354 ? -1.995 15.639 -17.338 1.00 88.75 354 PRO A O 1
ATOM 2776 N N . PRO A 1 355 ? -4.108 16.300 -17.765 1.00 88.44 355 PRO A N 1
ATOM 2777 C CA . PRO A 1 355 ? -4.720 15.360 -16.830 1.00 88.44 355 PRO A CA 1
ATOM 2778 C C . PRO A 1 355 ? -4.533 13.902 -17.295 1.00 88.44 355 PRO A C 1
ATOM 2780 O O . PRO A 1 355 ? -4.702 13.618 -18.486 1.00 88.44 355 PRO A O 1
ATOM 2783 N N . PRO A 1 356 ? -4.242 12.953 -16.385 1.00 89.50 356 PRO A N 1
ATOM 2784 C CA . PRO A 1 356 ? -3.958 11.557 -16.730 1.00 89.50 356 PRO A CA 1
ATOM 2785 C C . PRO A 1 356 ? -5.238 10.768 -17.072 1.00 89.50 356 PRO A C 1
ATOM 2787 O O . PRO A 1 356 ? -5.734 9.979 -16.274 1.00 89.50 356 PRO A O 1
ATOM 2790 N N . ARG A 1 357 ? -5.795 10.947 -18.275 1.00 87.75 357 ARG A N 1
ATOM 2791 C CA . ARG A 1 357 ? -7.117 10.400 -18.676 1.00 87.75 357 ARG A CA 1
ATOM 2792 C C . ARG A 1 357 ? -7.231 8.865 -18.673 1.00 87.75 357 ARG A C 1
ATOM 2794 O O . ARG A 1 357 ? -8.337 8.323 -18.633 1.00 87.75 357 ARG A O 1
ATOM 2801 N N . HIS A 1 358 ? -6.107 8.150 -18.717 1.00 88.88 358 HIS A N 1
ATOM 2802 C CA . HIS A 1 358 ? -6.064 6.681 -18.651 1.00 88.88 358 HIS A CA 1
ATOM 2803 C C . HIS A 1 358 ? -6.057 6.128 -17.218 1.00 88.88 358 HIS A C 1
ATOM 2805 O O . HIS A 1 358 ? -6.064 4.910 -17.024 1.00 88.88 358 HIS A O 1
ATOM 2811 N N . LEU A 1 359 ? -6.047 7.006 -16.213 1.00 94.12 359 LEU A N 1
ATOM 2812 C CA . LEU A 1 359 ? -5.950 6.624 -14.816 1.00 94.12 359 LEU A CA 1
ATOM 2813 C C . LEU A 1 359 ? -7.260 5.986 -14.330 1.00 94.12 359 LEU A C 1
ATOM 2815 O O . LEU A 1 359 ? -8.297 6.641 -14.268 1.00 94.12 359 LEU A O 1
ATOM 2819 N N . TYR A 1 360 ? -7.199 4.712 -13.933 1.00 95.50 360 TYR A N 1
ATOM 2820 C CA . TYR A 1 360 ? -8.308 4.011 -13.279 1.00 95.50 360 TYR A CA 1
ATOM 2821 C C . TYR A 1 360 ? -8.194 4.029 -11.749 1.00 95.50 360 TYR A C 1
ATOM 2823 O O . TYR A 1 360 ? -9.192 3.783 -11.062 1.00 95.50 360 TYR A O 1
ATOM 2831 N N . ARG A 1 361 ? -7.001 4.303 -11.197 1.00 97.38 361 ARG A N 1
ATOM 2832 C CA . ARG A 1 361 ? -6.743 4.358 -9.750 1.00 97.38 361 ARG A CA 1
ATOM 2833 C C . ARG A 1 361 ? -5.861 5.550 -9.372 1.00 97.38 361 ARG A C 1
ATOM 2835 O O . ARG A 1 361 ? -4.734 5.648 -9.846 1.00 97.38 361 ARG A O 1
ATOM 2842 N N . LEU A 1 362 ? -6.335 6.373 -8.437 1.00 96.25 362 LEU A N 1
ATOM 2843 C CA . LEU A 1 362 ? -5.583 7.480 -7.837 1.00 96.25 362 LEU A CA 1
ATOM 2844 C C . LEU A 1 362 ? -5.687 7.431 -6.315 1.00 96.25 362 LEU A C 1
ATOM 2846 O O . LEU A 1 362 ? -6.739 7.741 -5.755 1.00 96.25 362 LEU A O 1
ATOM 2850 N N . HIS A 1 363 ? -4.616 7.029 -5.633 1.00 94.38 363 HIS A N 1
ATOM 2851 C CA . HIS A 1 363 ? -4.572 6.971 -4.169 1.00 94.38 363 HIS A CA 1
ATOM 2852 C C . HIS A 1 363 ? -3.484 7.908 -3.642 1.00 94.38 363 HIS A C 1
ATOM 2854 O O . HIS A 1 363 ? -2.309 7.567 -3.692 1.00 94.38 363 HIS A O 1
ATOM 2860 N N . VAL A 1 364 ? -3.873 9.055 -3.101 1.00 89.94 364 VAL A N 1
ATOM 2861 C CA . VAL A 1 364 ? -2.985 10.023 -2.446 1.00 89.94 364 VAL A CA 1
ATOM 2862 C C . VAL A 1 364 ? -3.295 9.987 -0.952 1.00 89.94 364 VAL A C 1
ATOM 2864 O O . VAL A 1 364 ? -4.345 10.452 -0.513 1.00 89.94 364 VAL A O 1
ATOM 2867 N N . LEU A 1 365 ? -2.435 9.323 -0.179 1.00 83.50 365 LEU A N 1
ATOM 2868 C CA . LEU A 1 365 ? -2.669 9.034 1.237 1.00 83.50 365 LEU A CA 1
ATOM 2869 C C . LEU A 1 365 ? -1.793 9.928 2.114 1.00 83.50 365 LEU A C 1
ATOM 2871 O O . LEU A 1 365 ? -0.615 10.086 1.807 1.00 83.50 365 LEU A O 1
ATOM 2875 N N . ASN A 1 366 ? -2.356 10.449 3.211 1.00 73.88 366 ASN A N 1
ATOM 2876 C CA . ASN A 1 366 ? -1.659 11.290 4.200 1.00 73.88 366 ASN A CA 1
ATOM 2877 C C . ASN A 1 366 ? -0.922 12.486 3.574 1.00 73.88 366 ASN A C 1
ATOM 2879 O O . ASN A 1 366 ? 0.160 12.872 4.009 1.00 73.88 366 ASN A O 1
ATOM 2883 N N . CYS A 1 367 ? -1.514 13.030 2.511 1.00 77.56 367 CYS A N 1
ATOM 2884 C CA . CYS A 1 367 ? -1.034 14.198 1.794 1.00 77.56 367 CYS A CA 1
ATOM 2885 C C . CYS A 1 367 ? -2.259 14.987 1.306 1.00 77.56 367 CYS A C 1
ATOM 2887 O O . CYS A 1 367 ? -2.759 14.715 0.209 1.00 77.56 367 CYS A O 1
ATOM 2889 N N . PRO A 1 368 ? -2.862 15.839 2.158 1.00 82.19 368 PRO A N 1
ATOM 2890 C CA . PRO A 1 368 ? -4.111 16.514 1.844 1.00 82.19 368 PRO A CA 1
ATOM 2891 C C . PRO A 1 368 ? -3.922 17.531 0.723 1.00 82.19 368 PRO A C 1
ATOM 2893 O O . PRO A 1 368 ? -2.902 18.211 0.650 1.00 82.19 368 PRO A O 1
ATOM 2896 N N . PHE A 1 369 ? -4.922 17.653 -0.140 1.00 87.62 369 PHE A N 1
ATOM 2897 C CA . PHE A 1 369 ? -5.078 18.836 -0.980 1.00 87.62 369 PHE A CA 1
ATOM 2898 C C . PHE A 1 369 ? -5.744 19.945 -0.168 1.00 87.62 369 PHE A C 1
ATOM 2900 O O . PHE A 1 369 ? -6.606 19.650 0.659 1.00 87.62 369 PHE A O 1
ATOM 2907 N N . SER A 1 370 ? -5.443 21.215 -0.430 1.00 88.81 370 SER A N 1
ATOM 2908 C CA . SER A 1 370 ? -6.197 22.309 0.199 1.00 88.81 370 SER A CA 1
ATOM 2909 C C . SER A 1 370 ? -7.697 22.211 -0.122 1.00 88.81 370 SER A C 1
ATOM 2911 O O . SER A 1 370 ? -8.542 22.298 0.767 1.00 88.81 370 SER A O 1
ATOM 2913 N N . VAL A 1 371 ? -8.016 21.928 -1.389 1.00 90.56 371 VAL A N 1
ATOM 2914 C CA . VAL A 1 371 ? -9.364 21.656 -1.916 1.00 90.56 371 VAL A CA 1
ATOM 2915 C C . VAL A 1 371 ? -9.290 20.586 -3.009 1.00 90.56 371 VAL A C 1
ATOM 2917 O O . VAL A 1 371 ? -8.211 20.306 -3.526 1.00 90.56 371 VAL A O 1
ATOM 2920 N N . ILE A 1 372 ? -10.423 20.000 -3.411 1.00 92.69 372 ILE A N 1
ATOM 2921 C CA . ILE A 1 372 ? -10.464 19.001 -4.496 1.00 92.69 372 ILE A CA 1
ATOM 2922 C C . ILE A 1 372 ? -9.956 19.621 -5.819 1.00 92.69 372 ILE A C 1
ATOM 2924 O O . ILE A 1 372 ? -10.571 20.567 -6.321 1.00 92.69 372 ILE A O 1
ATOM 2928 N N . PRO A 1 373 ? -8.875 19.093 -6.432 1.00 92.06 373 PRO A N 1
ATOM 2929 C CA . PRO A 1 373 ? -8.371 19.611 -7.701 1.00 92.06 373 PRO A CA 1
ATOM 2930 C C . PRO A 1 373 ? -9.354 19.417 -8.859 1.00 92.06 373 PRO A C 1
ATOM 2932 O O . PRO A 1 373 ? -9.864 18.319 -9.089 1.00 92.06 373 PRO A O 1
ATOM 2935 N N . LYS A 1 374 ? -9.542 20.468 -9.667 1.00 91.00 374 LYS A N 1
ATOM 2936 C CA . LYS A 1 374 ? -10.489 20.471 -10.798 1.00 91.00 374 LYS A CA 1
ATOM 2937 C C . LYS A 1 374 ? -10.191 19.410 -11.855 1.00 91.00 374 LYS A C 1
ATOM 2939 O O . LYS A 1 374 ? -11.110 18.908 -12.480 1.00 91.00 374 LYS A O 1
ATOM 2944 N N . TRP A 1 375 ? -8.927 19.047 -12.065 1.00 92.56 375 TRP A N 1
ATOM 2945 C CA . TRP A 1 375 ? -8.570 18.041 -13.068 1.00 92.56 375 TRP A CA 1
ATOM 2946 C C . TRP A 1 375 ? -9.069 16.634 -12.717 1.00 92.56 375 TRP A C 1
ATOM 2948 O O . TRP A 1 375 ? -9.180 15.804 -13.617 1.00 92.56 375 TRP A O 1
ATOM 2958 N N . ILE A 1 376 ? -9.400 16.355 -11.446 1.00 93.56 376 ILE A N 1
ATOM 2959 C CA . ILE A 1 376 ? -9.919 15.044 -11.037 1.00 93.56 376 ILE A CA 1
ATOM 2960 C C . ILE A 1 376 ? -11.256 14.761 -11.718 1.00 93.56 376 ILE A C 1
ATOM 2962 O O . ILE A 1 376 ? -11.473 13.628 -12.133 1.00 93.56 376 ILE A O 1
ATOM 2966 N N . SER A 1 377 ? -12.117 15.770 -11.902 1.00 91.38 377 SER A N 1
ATOM 2967 C CA . SER A 1 377 ? -13.417 15.591 -12.566 1.00 91.38 377 SER A CA 1
ATOM 2968 C C . SER A 1 377 ? -13.310 15.281 -14.060 1.00 91.38 377 SER A C 1
ATOM 2970 O O . SER A 1 377 ? -14.299 14.888 -14.667 1.00 91.38 377 SER A O 1
ATOM 2972 N N . LEU A 1 378 ? -12.115 15.413 -14.648 1.00 92.44 378 LEU A N 1
ATOM 2973 C CA . LEU A 1 378 ? -11.834 15.098 -16.051 1.00 92.44 378 LEU A CA 1
ATOM 2974 C C . LEU A 1 378 ? -11.402 13.634 -16.261 1.00 92.44 378 LEU A C 1
ATOM 2976 O O . LEU A 1 378 ? -10.986 13.267 -17.362 1.00 92.44 378 LEU A O 1
ATOM 2980 N N . LEU A 1 379 ? -11.411 12.807 -15.210 1.00 93.75 379 LEU A N 1
ATOM 2981 C CA . LEU A 1 379 ? -10.918 11.431 -15.251 1.00 93.75 379 LEU A CA 1
ATOM 2982 C C . LEU A 1 379 ? -12.047 10.411 -15.443 1.00 93.75 379 LEU A C 1
ATOM 2984 O O . LEU A 1 379 ? -12.420 9.691 -14.517 1.00 93.75 379 LEU A O 1
ATOM 2988 N N . ASP A 1 380 ? -12.545 10.291 -16.672 1.00 92.19 380 ASP A N 1
ATOM 2989 C CA . ASP A 1 380 ? -13.703 9.441 -16.997 1.00 92.19 380 ASP A CA 1
ATOM 2990 C C . ASP A 1 380 ? -13.516 7.953 -16.647 1.00 92.19 380 ASP A C 1
ATOM 2992 O O . ASP A 1 380 ? -14.476 7.258 -16.311 1.00 92.19 380 ASP A O 1
ATOM 2996 N N . ASN A 1 381 ? -12.277 7.452 -16.684 1.00 93.81 381 ASN A N 1
ATOM 2997 C CA . ASN A 1 381 ? -11.945 6.051 -16.398 1.00 93.81 381 ASN A CA 1
ATOM 2998 C C . ASN A 1 381 ? -11.668 5.768 -14.912 1.00 93.81 381 ASN A C 1
ATOM 3000 O O . ASN A 1 381 ? -11.410 4.618 -14.542 1.00 93.81 381 ASN A O 1
ATOM 3004 N N . LEU A 1 382 ? -11.693 6.788 -14.050 1.00 97.12 382 LEU A N 1
ATOM 3005 C CA . LEU A 1 382 ? -11.291 6.651 -12.656 1.00 97.12 382 LEU A CA 1
ATOM 3006 C C . LEU A 1 382 ? -12.295 5.797 -11.879 1.00 97.12 382 LEU A C 1
ATOM 3008 O O . LEU A 1 382 ? -13.416 6.211 -11.606 1.00 97.12 382 LEU A O 1
ATOM 3012 N N . SER A 1 383 ? -11.860 4.601 -11.483 1.00 97.69 383 SER A N 1
ATOM 3013 C CA . SER A 1 383 ? -12.675 3.617 -10.761 1.00 97.69 383 SER A CA 1
ATOM 3014 C C . SER A 1 383 ? -12.453 3.631 -9.250 1.00 97.69 383 SER A C 1
ATOM 3016 O O . SER A 1 383 ? -13.350 3.276 -8.483 1.00 97.69 383 SER A O 1
ATOM 3018 N N . SER A 1 384 ? -11.259 4.031 -8.804 1.00 98.25 384 SER A N 1
ATOM 3019 C CA . SER A 1 384 ? -10.879 4.022 -7.395 1.00 98.25 384 SER A CA 1
ATOM 3020 C C . SER A 1 384 ? -10.105 5.282 -7.030 1.00 98.25 384 SER A C 1
ATOM 3022 O O . SER A 1 384 ? -8.960 5.459 -7.450 1.00 98.25 384 SER A O 1
ATOM 3024 N N . LEU A 1 385 ? -10.721 6.121 -6.202 1.00 98.19 385 LEU A N 1
ATOM 3025 C CA . LEU A 1 385 ? -10.154 7.371 -5.713 1.00 98.19 385 LEU A CA 1
ATOM 3026 C C . LEU A 1 385 ? -9.994 7.310 -4.192 1.00 98.19 385 LEU A C 1
ATOM 3028 O O . LEU A 1 385 ? -10.940 6.986 -3.472 1.00 98.19 385 LEU A O 1
ATOM 3032 N N . LYS A 1 386 ? -8.795 7.623 -3.699 1.00 96.75 386 LYS A N 1
ATOM 3033 C CA . LYS A 1 386 ? -8.536 7.834 -2.271 1.00 96.75 386 LYS A CA 1
ATOM 3034 C C . LYS A 1 386 ? -7.743 9.114 -2.100 1.00 96.75 386 LYS A C 1
ATOM 3036 O O . LYS A 1 386 ? -6.611 9.165 -2.569 1.00 96.75 386 LYS A O 1
ATOM 3041 N N . ILE A 1 387 ? -8.332 10.116 -1.460 1.00 93.75 387 ILE A N 1
ATOM 3042 C CA . ILE A 1 387 ? -7.704 11.422 -1.248 1.00 93.75 387 ILE A CA 1
ATOM 3043 C C . ILE A 1 387 ? -8.042 11.964 0.136 1.00 93.75 387 ILE A C 1
ATOM 3045 O O . ILE A 1 387 ? -9.020 11.553 0.768 1.00 93.75 387 ILE A O 1
ATOM 3049 N N . GLN A 1 388 ? -7.228 12.908 0.586 1.00 90.25 388 GLN A N 1
ATOM 3050 C CA . GLN A 1 388 ? -7.506 13.729 1.754 1.00 90.25 388 GLN A CA 1
ATOM 3051 C C . GLN A 1 388 ? -7.598 15.188 1.315 1.00 90.25 388 GLN A C 1
ATOM 3053 O O . GLN A 1 388 ? -6.916 15.585 0.369 1.00 90.25 388 GLN A O 1
ATOM 3058 N N . VAL A 1 389 ? -8.433 15.976 1.982 1.00 90.69 389 VAL A N 1
ATOM 3059 C CA . VAL A 1 389 ? -8.567 17.412 1.737 1.00 90.69 389 VAL A CA 1
ATOM 3060 C C . VAL A 1 389 ? -8.580 18.185 3.051 1.00 90.69 389 VAL A C 1
ATOM 3062 O O . VAL A 1 389 ? -9.050 17.671 4.065 1.00 90.69 389 VAL A O 1
ATOM 3065 N N . VAL A 1 390 ? -8.071 19.414 3.044 1.00 88.69 390 VAL A N 1
ATOM 3066 C CA . VAL A 1 390 ? -8.161 20.317 4.198 1.00 88.69 390 VAL A CA 1
ATOM 3067 C C . VAL A 1 390 ? -9.585 20.851 4.319 1.00 88.69 390 VAL A C 1
ATOM 3069 O O . VAL A 1 390 ? -10.208 20.696 5.369 1.00 88.69 390 VAL A O 1
ATOM 3072 N N . ALA A 1 391 ? -10.125 21.385 3.219 1.00 89.69 391 ALA A N 1
ATOM 3073 C CA . ALA A 1 391 ? -11.493 21.875 3.127 1.00 89.69 391 ALA A CA 1
ATOM 3074 C C . ALA A 1 391 ? -12.284 21.143 2.032 1.00 89.69 391 ALA A C 1
ATOM 3076 O O . ALA A 1 391 ? -11.793 20.928 0.918 1.00 89.69 391 ALA A O 1
ATOM 3077 N N . LEU A 1 392 ? -13.533 20.783 2.334 1.00 91.19 392 LEU A N 1
ATOM 3078 C CA . LEU A 1 392 ? -14.450 20.152 1.387 1.00 91.19 392 LEU A CA 1
ATOM 3079 C C . LEU A 1 392 ? -15.588 21.109 1.020 1.00 91.19 392 LEU A C 1
ATOM 3081 O O . LEU A 1 392 ? -16.485 21.336 1.822 1.00 91.19 392 LEU A O 1
ATOM 3085 N N . SER A 1 393 ? -15.577 21.641 -0.202 1.00 89.12 393 SER A N 1
ATOM 3086 C CA . SER A 1 393 ? -16.662 22.480 -0.730 1.00 89.12 393 SER A CA 1
ATOM 3087 C C . SER A 1 393 ? -17.741 21.661 -1.451 1.00 89.12 393 SER A C 1
ATOM 3089 O O . SER A 1 393 ? -17.464 20.571 -1.963 1.00 89.12 393 SER A O 1
ATOM 3091 N N . GLY A 1 394 ? -18.958 22.215 -1.552 1.00 85.38 394 GLY A N 1
ATOM 3092 C CA . GLY A 1 394 ? -20.063 21.622 -2.321 1.00 85.38 394 GLY A CA 1
ATOM 3093 C C . GLY A 1 394 ? -19.694 21.368 -3.787 1.00 85.38 394 GLY A C 1
ATOM 3094 O O . GLY A 1 394 ? -19.845 20.246 -4.269 1.00 85.38 394 GLY A O 1
ATOM 3095 N N . ASP A 1 395 ? -19.080 22.354 -4.450 1.00 87.44 395 ASP A N 1
ATOM 3096 C CA . ASP A 1 395 ? -18.580 22.233 -5.829 1.00 87.44 395 ASP A CA 1
ATOM 3097 C C . ASP A 1 395 ? -17.606 21.058 -6.002 1.00 87.44 395 ASP A C 1
ATOM 3099 O O . ASP A 1 395 ? -17.621 20.358 -7.016 1.00 87.44 395 ASP A O 1
ATOM 3103 N N . GLY A 1 396 ? -16.745 20.821 -5.006 1.00 90.44 396 GLY A N 1
ATOM 3104 C CA . GLY A 1 396 ? -15.790 19.717 -5.025 1.00 90.44 396 GLY A CA 1
ATOM 3105 C C . GLY A 1 396 ? -16.482 18.355 -4.948 1.00 90.44 396 GLY A C 1
ATOM 3106 O O . GLY A 1 396 ? -16.122 17.434 -5.683 1.00 90.44 396 GLY A O 1
ATOM 3107 N N . VAL A 1 397 ? -17.505 18.228 -4.099 1.00 91.75 397 VAL A N 1
ATOM 3108 C CA . VAL A 1 397 ? -18.324 17.010 -4.005 1.00 91.75 397 VAL A CA 1
ATOM 3109 C C . VAL A 1 397 ? -19.083 16.773 -5.308 1.00 91.75 397 VAL A C 1
ATOM 3111 O O . VAL A 1 397 ? -19.079 15.651 -5.815 1.00 91.75 397 VAL A O 1
ATOM 3114 N N . GLU A 1 398 ? -19.670 17.820 -5.889 1.00 91.44 398 GLU A N 1
ATOM 3115 C CA . GLU A 1 398 ? -20.384 17.736 -7.164 1.00 91.44 398 GLU A CA 1
ATOM 3116 C C . GLU A 1 398 ? -19.448 17.317 -8.313 1.00 91.44 398 GLU A C 1
ATOM 3118 O O . GLU A 1 398 ? -19.807 16.492 -9.157 1.00 91.44 398 GLU A O 1
ATOM 3123 N N . ALA A 1 399 ? -18.214 17.826 -8.316 1.00 92.56 399 ALA A N 1
ATOM 3124 C CA . ALA A 1 399 ? -17.190 17.454 -9.284 1.00 92.56 399 ALA A CA 1
ATOM 3125 C C . ALA A 1 399 ? -16.835 15.957 -9.211 1.00 92.56 399 ALA A C 1
ATOM 3127 O O . ALA A 1 399 ? -16.711 15.306 -10.249 1.00 92.56 399 ALA A O 1
ATOM 3128 N N . LEU A 1 400 ? -16.721 15.389 -8.004 1.00 95.88 400 LEU A N 1
ATOM 3129 C CA . LEU A 1 400 ? -16.506 13.948 -7.819 1.00 95.88 400 LEU A CA 1
ATOM 3130 C C . LEU A 1 400 ? -17.754 13.125 -8.160 1.00 95.88 400 LEU A C 1
ATOM 3132 O O . LEU A 1 400 ? -17.639 12.028 -8.707 1.00 95.88 400 LEU A O 1
ATOM 3136 N N . ALA A 1 401 ? -18.943 13.650 -7.858 1.00 94.12 401 ALA A N 1
ATOM 3137 C CA . ALA A 1 401 ? -20.220 12.986 -8.098 1.00 94.12 401 ALA A CA 1
ATOM 3138 C C . ALA A 1 401 ? -20.499 12.725 -9.584 1.00 94.12 401 ALA A C 1
ATOM 3140 O O . ALA A 1 401 ? -21.215 11.772 -9.905 1.00 94.12 401 ALA A O 1
ATOM 3141 N N . LYS A 1 402 ? -19.932 13.556 -10.469 1.00 92.56 402 LYS A N 1
ATOM 3142 C CA . LYS A 1 402 ? -20.054 13.470 -11.933 1.00 92.56 402 LYS A CA 1
ATOM 3143 C C . LYS A 1 402 ? -19.136 12.425 -12.576 1.00 92.56 402 LYS A C 1
ATOM 3145 O O . LYS A 1 402 ? -19.287 12.162 -13.765 1.00 92.56 402 LYS A O 1
ATOM 3150 N N . LEU A 1 403 ? -18.218 11.809 -11.825 1.00 95.50 403 LEU A N 1
ATOM 3151 C CA . LEU A 1 403 ? -17.290 10.820 -12.374 1.00 95.50 403 LEU A CA 1
ATOM 3152 C C . LEU A 1 403 ? -18.022 9.539 -12.812 1.00 95.50 403 LEU A C 1
ATOM 3154 O O . LEU A 1 403 ? -18.582 8.833 -11.965 1.00 95.50 403 LEU A O 1
ATOM 3158 N N . PRO A 1 404 ? -18.000 9.188 -14.112 1.00 94.62 404 PRO A N 1
ATOM 3159 C CA . PRO A 1 404 ? -18.879 8.154 -14.647 1.00 94.62 404 PRO A CA 1
ATOM 3160 C C . PRO A 1 404 ? -18.456 6.744 -14.230 1.00 94.62 404 PRO A C 1
ATOM 3162 O O . PRO A 1 404 ? -19.318 5.895 -14.026 1.00 94.62 404 PRO A O 1
ATOM 3165 N N . SER A 1 405 ? -17.160 6.476 -14.052 1.00 96.62 405 SER A N 1
ATOM 3166 C CA . SER A 1 405 ? -16.657 5.126 -13.746 1.00 96.62 405 SER A CA 1
ATOM 3167 C C . SER A 1 405 ? -16.346 4.888 -12.267 1.00 96.62 405 SER A C 1
ATOM 3169 O O . SER A 1 405 ? -15.852 3.814 -11.923 1.00 96.62 405 SER A O 1
ATOM 3171 N N . LEU A 1 406 ? -16.618 5.852 -11.378 1.00 97.94 406 LEU A N 1
ATOM 3172 C CA . LEU A 1 406 ? -16.171 5.787 -9.986 1.00 97.94 406 LEU A CA 1
ATOM 3173 C C . LEU A 1 406 ? -16.931 4.711 -9.196 1.00 97.94 406 LEU A C 1
ATOM 3175 O O . LEU A 1 406 ? -18.135 4.815 -8.974 1.00 97.94 406 LEU A O 1
ATOM 3179 N N . LEU A 1 407 ? -16.204 3.683 -8.744 1.00 98.19 407 LEU A N 1
ATOM 3180 C CA . LEU A 1 407 ? -16.742 2.545 -7.988 1.00 98.19 407 LEU A CA 1
ATOM 3181 C C . LEU A 1 407 ? -16.383 2.605 -6.501 1.00 98.19 407 LEU A C 1
ATOM 3183 O O . LEU A 1 407 ? -17.188 2.198 -5.663 1.00 98.19 407 LEU A O 1
ATOM 3187 N N . HIS A 1 408 ? -15.188 3.103 -6.173 1.00 98.50 408 HIS A N 1
ATOM 3188 C CA . HIS A 1 408 ? -14.676 3.181 -4.806 1.00 98.50 408 HIS A CA 1
ATOM 3189 C C . HIS A 1 408 ? -14.163 4.586 -4.508 1.00 98.50 408 HIS A C 1
ATOM 3191 O O . HIS A 1 408 ? -13.249 5.066 -5.183 1.00 98.50 408 HIS A O 1
ATOM 3197 N N . LEU A 1 409 ? -14.693 5.203 -3.456 1.00 98.31 409 LEU A N 1
ATOM 3198 C CA . LEU A 1 409 ? -14.277 6.520 -2.992 1.00 98.31 409 LEU A CA 1
ATOM 3199 C C . LEU A 1 409 ? -13.885 6.453 -1.515 1.00 98.31 409 LEU A C 1
ATOM 3201 O O . LEU A 1 409 ? -14.645 5.979 -0.674 1.00 98.31 409 LEU A O 1
ATOM 3205 N N . THR A 1 410 ? -12.688 6.930 -1.191 1.00 97.38 410 THR A N 1
ATOM 3206 C CA . THR A 1 410 ? -12.291 7.276 0.178 1.00 97.38 410 THR A CA 1
ATOM 3207 C C . THR A 1 410 ? -11.946 8.753 0.223 1.00 97.38 410 THR A C 1
ATOM 3209 O O . THR A 1 410 ? -11.021 9.182 -0.466 1.00 97.38 410 THR A O 1
ATOM 3212 N N . LEU A 1 411 ? -12.678 9.504 1.036 1.00 95.06 411 LEU A N 1
ATOM 3213 C CA . LEU A 1 411 ? -12.488 10.935 1.215 1.00 95.06 411 LEU A CA 1
ATOM 3214 C C . LEU A 1 411 ? -12.306 11.232 2.703 1.00 95.06 411 LEU A C 1
ATOM 3216 O O . LEU A 1 411 ? -13.195 10.945 3.502 1.00 95.06 411 LEU A O 1
ATOM 3220 N N . SER A 1 412 ? -11.150 11.787 3.059 1.00 91.38 412 SER A N 1
ATOM 3221 C CA . SER A 1 412 ? -10.886 12.296 4.408 1.00 91.38 412 SER A CA 1
ATOM 3222 C C . SER A 1 412 ? -10.841 13.812 4.379 1.00 91.38 412 SER A C 1
ATOM 3224 O O . SER A 1 412 ? -10.170 14.375 3.518 1.00 91.38 412 SER A O 1
ATOM 3226 N N . VAL A 1 413 ? -11.497 14.461 5.331 1.00 89.12 413 VAL A N 1
ATOM 3227 C CA . VAL A 1 413 ? -11.467 15.916 5.498 1.00 89.12 413 VAL A CA 1
ATOM 3228 C C . VAL A 1 413 ? -10.771 16.240 6.818 1.00 89.12 413 VAL A C 1
ATOM 3230 O O . VAL A 1 413 ? -11.036 15.572 7.817 1.00 89.12 413 VAL A O 1
ATOM 3233 N N . GLN A 1 414 ? -9.848 17.203 6.815 1.00 83.12 414 GLN A N 1
ATOM 3234 C CA . GLN A 1 414 ? -9.059 17.540 8.007 1.00 83.12 414 GLN A CA 1
ATOM 3235 C C . GLN A 1 414 ? -9.687 18.648 8.848 1.00 83.12 414 GLN A C 1
ATOM 3237 O O . GLN A 1 414 ? -9.741 18.496 10.065 1.00 83.12 414 GLN A O 1
ATOM 3242 N N . ASP A 1 415 ? -10.159 19.730 8.222 1.00 81.50 415 ASP A N 1
ATOM 3243 C CA . ASP A 1 415 ? -10.522 20.947 8.954 1.00 81.50 415 ASP A CA 1
ATOM 3244 C C . ASP A 1 415 ? -11.958 21.396 8.658 1.00 81.50 415 ASP A C 1
ATOM 3246 O O . ASP A 1 415 ? -12.851 21.264 9.499 1.00 81.50 415 ASP A O 1
ATOM 3250 N N . HIS A 1 416 ? -12.227 21.855 7.435 1.00 81.38 416 HIS A N 1
ATOM 3251 C CA . HIS A 1 416 ? -13.452 22.599 7.144 1.00 81.38 416 HIS A CA 1
ATOM 3252 C C . HIS A 1 416 ? -14.441 21.825 6.262 1.00 81.38 416 HIS A C 1
ATOM 3254 O O . HIS A 1 416 ? -14.144 21.449 5.125 1.00 81.38 416 HIS A O 1
ATOM 3260 N N . VAL A 1 417 ? -15.658 21.661 6.780 1.00 83.25 417 VAL A N 1
ATOM 3261 C CA . VAL A 1 417 ? -16.871 21.262 6.051 1.00 83.25 417 VAL A CA 1
ATOM 3262 C C . VAL A 1 417 ? -17.922 22.365 6.274 1.00 83.25 417 VAL A C 1
ATOM 3264 O O . VAL A 1 417 ? -17.914 22.960 7.352 1.00 83.25 417 VAL A O 1
ATOM 3267 N N . PRO A 1 418 ? -18.805 22.676 5.300 1.00 82.81 418 PRO A N 1
ATOM 3268 C CA . PRO A 1 418 ? -19.897 23.629 5.490 1.00 82.81 418 PRO A CA 1
ATOM 3269 C C . PRO A 1 418 ? -20.740 23.310 6.730 1.00 82.81 418 PRO A C 1
ATOM 3271 O O . PRO A 1 418 ? -20.978 22.139 7.025 1.00 82.81 418 PRO A O 1
ATOM 3274 N N . GLU A 1 419 ? -21.220 24.343 7.430 1.00 76.56 419 GLU A N 1
ATOM 3275 C CA . GLU A 1 419 ? -22.019 24.179 8.659 1.00 76.56 419 GLU A CA 1
ATOM 3276 C C . GLU A 1 419 ? -23.309 23.381 8.423 1.00 76.56 419 GLU A C 1
ATOM 3278 O O . GLU A 1 419 ? -23.716 22.597 9.276 1.00 76.56 419 GLU A O 1
ATOM 3283 N N . GLU A 1 420 ? -23.907 23.515 7.237 1.00 77.81 420 GLU A N 1
ATOM 3284 C CA . GLU A 1 420 ? -25.102 22.766 6.824 1.00 77.81 420 GLU A CA 1
ATOM 3285 C C . GLU A 1 420 ? -24.820 21.278 6.524 1.00 77.81 420 GLU A C 1
ATOM 3287 O O . GLU A 1 420 ? -25.736 20.500 6.253 1.00 77.81 420 GLU A O 1
ATOM 3292 N N . GLY A 1 421 ? -23.554 20.857 6.585 1.00 83.88 421 GLY A N 1
ATOM 3293 C CA . GLY A 1 421 ? -23.106 19.525 6.201 1.00 83.88 421 GLY A CA 1
ATOM 3294 C C . GLY A 1 421 ? -22.945 19.360 4.689 1.00 83.88 421 GLY A C 1
ATOM 3295 O O . GLY A 1 421 ? -22.924 20.317 3.916 1.00 83.88 421 GLY A O 1
ATOM 3296 N N . ILE A 1 422 ? -22.777 18.112 4.255 1.00 88.44 422 ILE A N 1
ATOM 3297 C CA . ILE A 1 422 ? -22.630 17.742 2.846 1.00 88.44 422 ILE A CA 1
ATOM 3298 C C . ILE A 1 422 ? -23.870 16.980 2.402 1.00 88.44 422 ILE A C 1
ATOM 3300 O O . ILE A 1 422 ? -24.086 15.829 2.790 1.00 88.44 422 ILE A O 1
ATOM 3304 N N . ILE A 1 423 ? -24.649 17.609 1.529 1.00 91.12 423 ILE A N 1
ATOM 3305 C CA . ILE A 1 423 ? -25.805 16.987 0.890 1.00 91.12 423 ILE A CA 1
ATOM 3306 C C . ILE A 1 423 ? -25.341 16.297 -0.395 1.00 91.12 423 ILE A C 1
ATOM 3308 O O . ILE A 1 423 ? -24.798 16.918 -1.307 1.00 91.12 423 ILE A O 1
ATOM 3312 N N . ILE A 1 424 ? -25.554 14.986 -0.472 1.00 94.25 424 ILE A N 1
ATOM 3313 C CA . ILE A 1 424 ? -25.372 14.205 -1.690 1.00 94.25 424 ILE A CA 1
ATOM 3314 C C . ILE A 1 424 ? -26.664 14.296 -2.499 1.00 94.25 424 ILE A C 1
ATOM 3316 O O . ILE A 1 424 ? -27.646 13.614 -2.193 1.00 94.25 424 ILE A O 1
ATOM 3320 N N . CYS A 1 425 ? -26.641 15.135 -3.532 1.00 93.19 425 CYS A N 1
ATOM 3321 C CA . CYS A 1 425 ? -27.815 15.426 -4.346 1.00 93.19 425 CYS A CA 1
ATOM 3322 C C . CYS A 1 425 ? -28.319 14.214 -5.143 1.00 93.19 425 CYS A C 1
ATOM 3324 O O . CYS A 1 425 ? -27.602 13.234 -5.392 1.00 93.19 425 CYS A O 1
ATOM 3326 N N . SER A 1 426 ? -29.556 14.314 -5.623 1.00 91.69 426 SER A N 1
ATOM 3327 C CA . SER A 1 426 ? -30.139 13.334 -6.535 1.00 91.69 426 SER A CA 1
ATOM 3328 C C . SER A 1 426 ? -29.244 13.114 -7.759 1.00 91.69 426 SER A C 1
ATOM 3330 O O . SER A 1 426 ? -28.647 14.042 -8.303 1.00 91.69 426 SER A O 1
ATOM 3332 N N . LYS A 1 427 ? -29.146 11.859 -8.211 1.00 90.75 427 LYS A N 1
ATOM 3333 C CA . LYS A 1 427 ? -28.285 11.420 -9.322 1.00 90.75 427 LYS A CA 1
ATOM 3334 C C . LYS A 1 427 ? -26.770 11.548 -9.084 1.00 90.75 427 LYS A C 1
ATOM 3336 O O . LYS A 1 427 ? -25.998 11.172 -9.965 1.00 90.75 427 LYS A O 1
ATOM 3341 N N . ALA A 1 428 ? -26.307 11.970 -7.908 1.00 94.81 428 ALA A N 1
ATOM 3342 C CA . ALA A 1 428 ? -24.884 11.938 -7.579 1.00 94.81 428 ALA A CA 1
ATOM 3343 C C . ALA A 1 428 ? -24.361 10.490 -7.477 1.00 94.81 428 ALA A C 1
ATOM 3345 O O . ALA A 1 428 ? -25.069 9.598 -6.995 1.00 94.81 428 ALA A O 1
ATOM 3346 N N . PHE A 1 429 ? -23.115 10.250 -7.914 1.00 96.12 429 PHE A N 1
ATOM 3347 C CA . PHE A 1 429 ? -22.383 8.991 -7.702 1.00 96.12 429 PHE A CA 1
ATOM 3348 C C . PHE A 1 429 ? -23.121 7.724 -8.191 1.00 96.12 429 PHE A C 1
ATOM 3350 O O . PHE A 1 429 ? -23.279 6.745 -7.460 1.00 96.12 429 PHE A O 1
ATOM 3357 N N . GLN A 1 430 ? -23.569 7.710 -9.449 1.00 94.88 430 GLN A N 1
ATOM 3358 C CA . GLN A 1 430 ? -24.450 6.655 -9.985 1.00 94.88 430 GLN A CA 1
ATOM 3359 C C . GLN A 1 430 ? -23.869 5.234 -9.987 1.00 94.88 430 GLN A C 1
ATOM 3361 O O . GLN A 1 430 ? -24.625 4.262 -9.942 1.00 94.88 430 GLN A O 1
ATOM 3366 N N . ASN A 1 431 ? -22.542 5.097 -10.021 1.00 96.31 431 ASN A N 1
ATOM 3367 C CA . ASN A 1 431 ? -21.857 3.804 -10.090 1.00 96.31 431 ASN A CA 1
ATOM 3368 C C . ASN A 1 431 ? -21.110 3.417 -8.810 1.00 96.31 431 ASN A C 1
ATOM 3370 O O . ASN A 1 431 ? -20.556 2.317 -8.741 1.00 96.31 431 ASN A O 1
ATOM 3374 N N . LEU A 1 432 ? -21.138 4.279 -7.790 1.00 98.19 432 LEU A N 1
ATOM 3375 C CA . LEU A 1 432 ? -20.365 4.087 -6.572 1.00 98.19 432 LEU A CA 1
ATOM 3376 C C . LEU A 1 432 ? -20.881 2.871 -5.795 1.00 98.19 432 LEU A C 1
ATOM 3378 O O . LEU A 1 432 ? -22.065 2.780 -5.483 1.00 98.19 432 LEU A O 1
ATOM 3382 N N . LYS A 1 433 ? -19.979 1.935 -5.488 1.00 98.12 433 LYS A N 1
ATOM 3383 C CA . LYS A 1 433 ? -20.257 0.703 -4.733 1.00 98.12 433 LYS A CA 1
ATOM 3384 C C . LYS A 1 433 ? -19.765 0.789 -3.294 1.00 98.12 433 LYS A C 1
ATOM 3386 O O . LYS A 1 433 ? -20.377 0.198 -2.406 1.00 98.12 433 LYS A O 1
ATOM 3391 N N . GLU A 1 434 ? -18.676 1.512 -3.061 1.00 98.31 434 GLU A N 1
ATOM 3392 C CA . GLU A 1 434 ? -18.090 1.689 -1.736 1.00 98.31 434 GLU A CA 1
ATOM 3393 C C . GLU A 1 434 ? -17.719 3.149 -1.500 1.00 98.31 434 GLU A C 1
ATOM 3395 O O . GLU A 1 434 ? -16.962 3.742 -2.273 1.00 98.31 434 GLU A O 1
ATOM 3400 N N . PHE A 1 435 ? -18.219 3.698 -0.395 1.00 98.00 435 PHE A N 1
ATOM 3401 C CA . PHE A 1 435 ? -17.893 5.041 0.049 1.00 98.00 435 PHE A CA 1
ATOM 3402 C C . PHE A 1 435 ? -17.370 5.010 1.482 1.00 98.00 435 PHE A C 1
ATOM 3404 O O . PHE A 1 435 ? -18.044 4.530 2.393 1.00 98.00 435 PHE A O 1
ATOM 3411 N N . ARG A 1 436 ? -16.157 5.521 1.683 1.00 96.69 436 ARG A N 1
ATOM 3412 C CA . ARG A 1 436 ? -15.582 5.805 2.996 1.00 96.69 436 ARG A CA 1
ATOM 3413 C C . ARG A 1 436 ? -15.439 7.309 3.154 1.00 96.69 436 ARG A C 1
ATOM 3415 O O . ARG A 1 436 ? -14.748 7.937 2.352 1.00 96.69 436 ARG A O 1
ATOM 3422 N N . PHE A 1 437 ? -16.037 7.844 4.206 1.00 93.62 437 PHE A N 1
ATOM 3423 C CA . PHE A 1 437 ? -15.938 9.246 4.566 1.00 93.62 437 PHE A CA 1
ATOM 3424 C C . PHE A 1 437 ? -15.361 9.380 5.973 1.00 93.62 437 PHE A C 1
ATOM 3426 O O . PHE A 1 437 ? -15.840 8.734 6.907 1.00 93.62 437 PHE A O 1
ATOM 3433 N N . THR A 1 438 ? -14.326 10.201 6.104 1.00 90.50 438 THR A N 1
ATOM 3434 C CA . THR A 1 438 ? -13.658 10.477 7.375 1.00 90.50 438 THR A CA 1
ATOM 3435 C C . THR A 1 438 ? -13.717 11.973 7.644 1.00 90.50 438 THR A C 1
ATOM 3437 O O . THR A 1 438 ? -13.180 12.753 6.861 1.00 90.50 438 THR A O 1
ATOM 3440 N N . TYR A 1 439 ? -14.359 12.373 8.736 1.00 86.75 439 TYR A N 1
ATOM 3441 C CA . TYR A 1 439 ? -14.381 13.758 9.206 1.00 86.75 439 TYR A CA 1
ATOM 3442 C C . TYR A 1 439 ? -14.667 13.795 10.702 1.00 86.75 439 TYR A C 1
ATOM 3444 O O . TYR A 1 439 ? -15.042 12.787 11.294 1.00 86.75 439 TYR A O 1
ATOM 3452 N N . GLU A 1 440 ? -14.498 14.953 11.328 1.00 77.81 440 GLU A N 1
ATOM 3453 C CA . GLU A 1 440 ? -14.612 15.076 12.768 1.00 77.81 440 GLU A CA 1
ATOM 3454 C C . GLU A 1 440 ? -15.979 14.685 13.327 1.00 77.81 440 GLU A C 1
ATOM 3456 O O . GLU A 1 440 ? -16.031 14.003 14.349 1.00 77.81 440 GLU A O 1
ATOM 3461 N N . ALA A 1 441 ? -17.057 15.021 12.621 1.00 78.12 441 ALA A N 1
ATOM 3462 C CA . ALA A 1 441 ? -18.414 14.616 12.963 1.00 78.12 441 ALA A CA 1
ATOM 3463 C C . ALA A 1 441 ? -19.147 14.040 11.735 1.00 78.12 441 ALA A C 1
ATOM 3465 O O . ALA A 1 441 ? -18.862 14.443 10.603 1.00 78.12 441 ALA A O 1
ATOM 3466 N N . PRO A 1 442 ? -20.111 13.115 11.916 1.00 80.50 442 PRO A N 1
ATOM 3467 C CA . PRO A 1 442 ? -20.970 12.666 10.823 1.00 80.50 442 PRO A CA 1
ATOM 3468 C C . PRO A 1 442 ? -21.827 13.821 10.279 1.00 80.50 442 PRO A C 1
ATOM 3470 O O . PRO A 1 442 ? -22.726 14.299 10.964 1.00 80.50 442 PRO A O 1
ATOM 3473 N N . CYS A 1 443 ? -21.567 14.245 9.042 1.00 86.00 443 CYS A N 1
ATOM 3474 C CA . CYS A 1 443 ? -22.189 15.429 8.432 1.00 86.00 443 CYS A CA 1
ATOM 3475 C C . CYS A 1 443 ? -22.736 15.186 7.014 1.00 86.00 443 CYS A C 1
ATOM 3477 O O . CYS A 1 443 ? -22.961 16.133 6.269 1.00 86.00 443 CYS A O 1
ATOM 3479 N N . LEU A 1 444 ? -22.919 13.926 6.610 1.00 91.00 444 LEU A N 1
ATOM 3480 C CA . LEU A 1 444 ? -23.503 13.598 5.307 1.00 91.00 444 LEU A CA 1
ATOM 3481 C C . LEU A 1 444 ? -25.034 13.567 5.387 1.00 91.00 444 LEU A C 1
ATOM 3483 O O . LEU A 1 444 ? -25.585 13.058 6.362 1.00 91.00 444 LEU A O 1
ATOM 3487 N N . ALA A 1 445 ? -25.696 14.011 4.325 1.00 92.44 445 ALA A N 1
ATOM 3488 C CA . ALA A 1 445 ? -27.113 13.793 4.054 1.00 92.44 445 ALA A CA 1
ATOM 3489 C C . ALA A 1 445 ? -27.290 13.292 2.612 1.00 92.44 445 ALA A C 1
ATOM 3491 O O . ALA A 1 445 ? -26.445 13.549 1.754 1.00 92.44 445 ALA A O 1
ATOM 3492 N N . PHE A 1 446 ? -28.366 12.561 2.334 1.00 95.00 446 PHE A N 1
ATOM 3493 C CA . PHE A 1 446 ? -28.598 11.921 1.039 1.00 95.00 446 PHE A CA 1
ATOM 3494 C C . PHE A 1 446 ? -29.986 12.269 0.512 1.00 95.00 446 PHE A C 1
ATOM 3496 O O . PHE A 1 446 ? -30.982 12.035 1.187 1.00 95.00 446 PHE A O 1
ATOM 3503 N N . GLU A 1 447 ? -30.073 12.788 -0.707 1.00 95.44 447 GLU A N 1
ATOM 3504 C CA . GLU A 1 447 ? -31.357 12.976 -1.381 1.00 95.44 447 GLU A CA 1
ATOM 3505 C C . GLU A 1 447 ? -31.851 11.680 -2.043 1.00 95.44 447 GLU A C 1
ATOM 3507 O O . GLU A 1 447 ? -31.090 10.748 -2.329 1.00 95.44 447 GLU A O 1
ATOM 3512 N N . ALA A 1 448 ? -33.145 11.630 -2.362 1.00 94.56 448 ALA A N 1
ATOM 3513 C CA . ALA A 1 448 ? -33.716 10.530 -3.126 1.00 94.56 448 ALA A CA 1
ATOM 3514 C C . ALA A 1 448 ? -33.013 10.364 -4.491 1.00 94.56 448 ALA A C 1
ATOM 3516 O O . ALA A 1 448 ? -32.917 11.293 -5.297 1.00 94.56 448 ALA A O 1
ATOM 3517 N N . GLY A 1 449 ? -32.530 9.150 -4.767 1.00 93.06 449 GLY A N 1
ATOM 3518 C CA . GLY A 1 449 ? -31.790 8.826 -5.994 1.00 93.06 449 GLY A CA 1
ATOM 3519 C C . GLY A 1 449 ? -30.278 9.078 -5.925 1.00 93.06 449 GLY A C 1
ATOM 3520 O O . GLY A 1 449 ? -29.587 8.870 -6.928 1.00 93.06 449 GLY A O 1
ATOM 3521 N N . ALA A 1 450 ? -29.749 9.497 -4.773 1.00 95.50 450 ALA A N 1
ATOM 3522 C CA . ALA A 1 450 ? -28.313 9.519 -4.513 1.00 95.50 450 ALA A CA 1
ATOM 3523 C C . ALA A 1 450 ? -27.740 8.094 -4.425 1.00 95.50 450 ALA A C 1
ATOM 3525 O O . ALA A 1 450 ? -28.353 7.204 -3.836 1.00 95.50 450 ALA A O 1
ATOM 3526 N N . MET A 1 451 ? -26.543 7.879 -4.988 1.00 96.00 451 MET A N 1
ATOM 3527 C CA . MET A 1 451 ? -25.747 6.653 -4.808 1.00 96.00 451 MET A CA 1
ATOM 3528 C C . MET A 1 451 ? -26.536 5.324 -4.956 1.00 96.00 451 MET A C 1
ATOM 3530 O O . MET A 1 451 ? -26.429 4.431 -4.108 1.00 96.00 451 MET A O 1
ATOM 3534 N N . PRO A 1 452 ? -27.310 5.121 -6.040 1.00 95.31 452 PRO A N 1
ATOM 3535 C CA . PRO A 1 452 ? -28.264 4.012 -6.155 1.00 95.31 452 PRO A CA 1
ATOM 3536 C C . PRO A 1 452 ? -27.620 2.617 -6.144 1.00 95.31 452 PRO A C 1
ATOM 3538 O O . PRO A 1 452 ? -28.315 1.624 -5.940 1.00 95.31 452 PRO A O 1
ATOM 3541 N N . ARG A 1 453 ? -26.306 2.510 -6.382 1.00 96.56 453 ARG A N 1
ATOM 3542 C CA . ARG A 1 453 ? -25.549 1.244 -6.431 1.00 96.56 453 ARG A CA 1
ATOM 3543 C C . ARG A 1 453 ? -24.647 1.018 -5.211 1.00 96.56 453 ARG A C 1
ATOM 3545 O O . ARG A 1 453 ? -23.869 0.061 -5.216 1.00 96.56 453 ARG A O 1
ATOM 3552 N N . LEU A 1 454 ? -24.752 1.857 -4.178 1.00 97.50 454 LEU A N 1
ATOM 3553 C CA . LEU A 1 454 ? -23.888 1.780 -3.005 1.00 97.50 454 LEU A CA 1
ATOM 3554 C C . LEU A 1 454 ? -24.168 0.517 -2.194 1.00 97.50 454 LEU A C 1
ATOM 3556 O O . LEU A 1 454 ? -25.292 0.276 -1.771 1.00 97.50 454 LEU A O 1
ATOM 3560 N N . LEU A 1 455 ? -23.123 -0.275 -1.960 1.00 96.69 455 LEU A N 1
ATOM 3561 C CA . LEU A 1 455 ? -23.182 -1.521 -1.196 1.00 96.69 455 LEU A CA 1
ATOM 3562 C C . LEU A 1 455 ? -22.600 -1.353 0.207 1.00 96.69 455 LEU A C 1
ATOM 3564 O O . LEU A 1 455 ? -23.070 -1.994 1.146 1.00 96.69 455 LEU A O 1
ATOM 3568 N N . THR A 1 456 ? -21.553 -0.537 0.347 1.00 96.50 456 THR A N 1
ATOM 3569 C CA . THR A 1 456 ? -20.858 -0.311 1.620 1.00 96.50 456 THR A CA 1
ATOM 3570 C C . THR A 1 456 ? -20.657 1.177 1.867 1.00 96.50 456 THR A C 1
ATOM 3572 O O . THR A 1 456 ? -20.039 1.861 1.052 1.00 96.50 456 THR A O 1
ATOM 3575 N N . LEU A 1 457 ? -21.120 1.645 3.024 1.00 96.19 457 LEU A N 1
ATOM 3576 C CA . LEU A 1 457 ? -20.851 2.983 3.544 1.00 96.19 457 LEU A CA 1
ATOM 3577 C C . LEU A 1 457 ? -20.027 2.850 4.830 1.00 96.19 457 LEU A C 1
ATOM 3579 O O . LEU A 1 457 ? -20.415 2.125 5.746 1.00 96.19 457 LEU A O 1
ATOM 3583 N N . SER A 1 458 ? -18.877 3.519 4.888 1.00 94.38 458 SER A N 1
ATOM 3584 C CA . SER A 1 458 ? -18.018 3.577 6.071 1.00 94.38 458 SER A CA 1
ATOM 3585 C C . SER A 1 458 ? -17.879 5.018 6.542 1.00 94.38 458 SER A C 1
ATOM 3587 O O . SER A 1 458 ? -17.426 5.857 5.766 1.00 94.38 458 SER A O 1
ATOM 3589 N N . ILE A 1 459 ? -18.214 5.284 7.802 1.00 90.88 459 ILE A N 1
ATOM 3590 C CA . ILE A 1 459 ? -18.047 6.591 8.443 1.00 90.88 459 ILE A CA 1
ATOM 3591 C C . ILE A 1 459 ? -17.012 6.469 9.554 1.00 90.88 459 ILE A C 1
ATOM 3593 O O . ILE A 1 459 ? -17.164 5.668 10.473 1.00 90.88 459 ILE A O 1
ATOM 3597 N N . ASP A 1 460 ? -15.974 7.283 9.470 1.00 87.75 460 ASP A N 1
ATOM 3598 C CA . ASP A 1 460 ? -14.898 7.351 10.448 1.00 87.75 460 ASP A CA 1
ATOM 3599 C C . ASP A 1 460 ? -14.953 8.759 11.086 1.00 87.75 460 ASP A C 1
ATOM 3601 O O . ASP A 1 460 ? -14.856 9.752 10.364 1.00 87.75 460 ASP A O 1
ATOM 3605 N N . CYS A 1 461 ? -15.168 8.873 12.403 1.00 82.56 461 CYS A N 1
ATOM 3606 C CA . CYS A 1 461 ? -15.366 10.170 13.081 1.00 82.56 461 CYS A CA 1
ATOM 3607 C C . CYS A 1 461 ? -14.844 10.211 14.526 1.00 82.56 461 CYS A C 1
ATOM 3609 O O . CYS A 1 461 ? -14.486 9.172 15.082 1.00 82.56 461 CYS A O 1
ATOM 3611 N N . TYR A 1 462 ? -14.777 11.402 15.138 1.00 74.44 462 TYR A N 1
ATOM 3612 C CA . TYR A 1 462 ? -14.329 11.586 16.525 1.00 74.44 462 TYR A CA 1
ATOM 3613 C C . TYR A 1 462 ? -15.518 11.822 17.465 1.00 74.44 462 TYR A C 1
ATOM 3615 O O . TYR A 1 462 ? -16.473 12.517 17.129 1.00 74.44 462 TYR A O 1
ATOM 3623 N N . ALA A 1 463 ? -15.444 11.282 18.683 1.00 62.28 463 ALA A N 1
ATOM 3624 C CA . ALA A 1 463 ? -16.555 11.348 19.639 1.00 62.28 463 ALA A CA 1
ATOM 3625 C C . ALA A 1 463 ? -16.935 12.781 20.079 1.00 62.28 463 ALA A C 1
ATOM 3627 O O . ALA A 1 463 ? -18.096 13.055 20.346 1.00 62.28 463 ALA A O 1
ATOM 3628 N N . GLN A 1 464 ? -15.980 13.716 20.136 1.00 58.75 464 GLN A N 1
ATOM 3629 C CA . GLN A 1 464 ? -16.127 14.989 20.864 1.00 58.75 464 GLN A CA 1
ATOM 3630 C C . GLN A 1 464 ? -16.976 16.087 20.191 1.00 58.75 464 GLN A C 1
ATOM 3632 O O . GLN A 1 464 ? -17.273 17.071 20.861 1.00 58.75 464 GLN A O 1
ATOM 3637 N N . ARG A 1 465 ? -17.354 15.978 18.905 1.00 54.47 465 ARG A N 1
ATOM 3638 C CA . ARG A 1 465 ? -18.071 17.060 18.180 1.00 54.47 465 ARG A CA 1
ATOM 3639 C C . ARG A 1 465 ? -19.393 16.649 17.521 1.00 54.47 465 ARG A C 1
ATOM 3641 O O . ARG A 1 465 ? -19.929 17.397 16.708 1.00 54.47 465 ARG A O 1
ATOM 3648 N N . ALA A 1 466 ? -19.947 15.484 17.848 1.00 51.94 466 ALA A N 1
ATOM 3649 C CA . ALA A 1 466 ? -21.251 15.109 17.309 1.00 51.94 466 ALA A CA 1
ATOM 3650 C C . ALA A 1 466 ? -22.382 15.907 17.985 1.00 51.94 466 ALA A C 1
ATOM 3652 O O . ALA A 1 466 ? -22.594 15.778 19.190 1.00 51.94 466 ALA A O 1
ATOM 3653 N N . GLN A 1 467 ? -23.112 16.716 17.211 1.00 52.91 467 GLN A N 1
ATOM 3654 C CA . GLN A 1 467 ? -24.311 17.419 17.679 1.00 52.91 467 GLN A CA 1
ATOM 3655 C C . GLN A 1 467 ? -25.440 16.422 18.002 1.00 52.91 467 GLN A C 1
ATOM 3657 O O . GLN A 1 467 ? -25.610 15.419 17.309 1.00 52.91 467 GLN A O 1
ATOM 3662 N N . GLN A 1 468 ? -26.221 16.704 19.050 1.00 50.50 468 GLN A N 1
ATOM 3663 C CA . GLN A 1 468 ? -27.310 15.852 19.556 1.00 50.50 468 GLN A CA 1
ATOM 3664 C C . GLN A 1 468 ? -28.611 15.902 18.720 1.00 50.50 468 GLN A C 1
ATOM 3666 O O . GLN A 1 468 ? -29.700 15.788 19.282 1.00 50.50 468 GLN A O 1
ATOM 3671 N N . ASP A 1 469 ? -28.544 16.058 17.394 1.00 52.88 469 ASP A N 1
ATOM 3672 C CA . ASP A 1 469 ? -29.745 16.337 16.592 1.00 52.88 469 ASP A CA 1
ATOM 3673 C C . ASP A 1 469 ? -30.185 15.219 15.626 1.00 52.88 469 ASP A C 1
ATOM 3675 O O . ASP A 1 469 ? -29.405 14.381 15.163 1.00 52.88 469 ASP A O 1
ATOM 3679 N N . ASN A 1 470 ? -31.484 15.216 15.304 1.00 52.75 470 ASN A N 1
ATOM 3680 C CA . ASN A 1 470 ? -32.211 14.188 14.538 1.00 52.75 470 ASN A CA 1
ATOM 3681 C C . ASN A 1 470 ? -31.810 14.070 13.043 1.00 52.75 470 ASN A C 1
ATOM 3683 O O . ASN A 1 470 ? -32.369 13.239 12.316 1.00 52.75 470 ASN A O 1
ATOM 3687 N N . GLY A 1 471 ? -30.849 14.874 12.580 1.00 64.06 471 GLY A N 1
ATOM 3688 C CA . GLY A 1 471 ? -30.442 15.005 11.175 1.00 64.06 471 GLY A CA 1
ATOM 3689 C C . GLY A 1 471 ? -29.201 14.209 10.750 1.00 64.06 471 GLY A C 1
ATOM 3690 O O . GLY A 1 471 ? -28.884 14.198 9.563 1.00 64.06 471 GLY A O 1
ATOM 3691 N N . ILE A 1 472 ? -28.506 13.518 11.664 1.00 78.25 472 ILE A N 1
ATOM 3692 C CA . ILE A 1 472 ? -27.309 12.724 11.316 1.00 78.25 472 ILE A CA 1
ATOM 3693 C C . ILE A 1 472 ? -27.654 11.705 10.229 1.00 78.25 472 ILE A C 1
ATOM 3695 O O . ILE A 1 472 ? -28.560 10.892 10.420 1.00 78.25 472 ILE A O 1
ATOM 3699 N N . LEU A 1 473 ? -26.924 11.719 9.107 1.00 84.81 473 LEU A N 1
ATOM 3700 C CA . LEU A 1 473 ? -27.167 10.819 7.973 1.00 84.81 473 LEU A CA 1
ATOM 3701 C C . LEU A 1 473 ? -28.631 10.862 7.503 1.00 84.81 473 LEU A C 1
ATOM 3703 O O . LEU A 1 473 ? -29.247 9.817 7.280 1.00 84.81 473 LEU A O 1
ATOM 3707 N N . ALA A 1 474 ? -29.221 12.060 7.428 1.00 89.12 474 ALA A N 1
ATOM 3708 C CA . ALA A 1 474 ? -30.563 12.253 6.885 1.00 89.12 474 ALA A CA 1
ATOM 3709 C C . ALA A 1 474 ? -30.673 11.653 5.474 1.00 89.12 474 ALA A C 1
ATOM 3711 O O . ALA A 1 474 ? -29.743 11.761 4.673 1.00 89.12 474 ALA A O 1
ATOM 3712 N N . GLY A 1 475 ? -31.794 10.986 5.187 1.00 89.62 475 GLY A N 1
ATOM 3713 C CA . GLY A 1 475 ? -32.045 10.352 3.892 1.00 89.62 475 GLY A CA 1
ATOM 3714 C C . GLY A 1 475 ? -31.249 9.070 3.632 1.00 89.62 475 GLY A C 1
ATOM 3715 O O . GLY A 1 475 ? -31.226 8.579 2.504 1.00 89.62 475 GLY A O 1
ATOM 3716 N N . ILE A 1 476 ? -30.618 8.476 4.654 1.00 91.50 476 ILE A N 1
ATOM 3717 C CA . ILE A 1 476 ? -29.949 7.170 4.534 1.00 91.50 476 ILE A CA 1
ATOM 3718 C C . ILE A 1 476 ? -30.892 6.084 3.993 1.00 91.50 476 ILE A C 1
ATOM 3720 O O . ILE A 1 476 ? -30.450 5.194 3.276 1.00 91.50 476 ILE A O 1
ATOM 3724 N N . GLU A 1 477 ? -32.195 6.181 4.266 1.00 91.62 477 GLU A N 1
ATOM 3725 C CA . GLU A 1 477 ? -33.261 5.335 3.722 1.00 91.62 477 GLU A CA 1
ATOM 3726 C C . GLU A 1 477 ? -33.351 5.327 2.188 1.00 91.62 477 GLU A C 1
ATOM 3728 O O . GLU A 1 477 ? -33.895 4.380 1.617 1.00 91.62 477 GLU A O 1
ATOM 3733 N N . HIS A 1 478 ? -32.793 6.333 1.509 1.00 94.25 478 HIS A N 1
ATOM 3734 C CA . HIS A 1 478 ? -32.726 6.393 0.051 1.00 94.25 478 HIS A CA 1
ATOM 3735 C C . HIS A 1 478 ? -31.613 5.510 -0.543 1.00 94.25 478 HIS A C 1
ATOM 3737 O O . HIS A 1 478 ? -31.619 5.252 -1.748 1.00 94.25 478 HIS A O 1
ATOM 3743 N N . LEU A 1 479 ? -30.694 4.982 0.277 1.00 93.94 479 LEU A N 1
ATOM 3744 C CA . LEU A 1 479 ? -29.582 4.120 -0.147 1.00 93.94 479 LEU A CA 1
ATOM 3745 C C . LEU A 1 479 ? -30.016 2.652 -0.315 1.00 93.94 479 LEU A C 1
ATOM 3747 O O . LEU A 1 479 ? -29.469 1.739 0.296 1.00 93.94 479 LEU A O 1
ATOM 3751 N N . VAL A 1 480 ? -30.988 2.409 -1.194 1.00 90.00 480 VAL A N 1
ATOM 3752 C CA . VAL A 1 480 ? -31.757 1.151 -1.319 1.00 90.00 480 VAL A CA 1
ATOM 3753 C C . VAL A 1 480 ? -30.955 -0.160 -1.450 1.00 90.00 480 VAL A C 1
ATOM 3755 O O . VAL A 1 480 ? -31.482 -1.233 -1.143 1.00 90.00 480 VAL A O 1
ATOM 3758 N N . ASN A 1 481 ? -29.702 -0.103 -1.915 1.00 93.31 481 ASN A N 1
ATOM 3759 C CA . ASN A 1 481 ? -28.829 -1.265 -2.125 1.00 93.31 481 ASN A CA 1
ATOM 3760 C C . ASN A 1 481 ? -27.753 -1.451 -1.040 1.00 93.31 481 ASN A C 1
ATOM 3762 O O . ASN A 1 481 ? -26.920 -2.355 -1.163 1.00 93.31 481 ASN A O 1
ATOM 3766 N N . LEU A 1 482 ? -27.774 -0.636 0.019 1.00 94.94 482 LEU A N 1
ATOM 3767 C CA . LEU A 1 482 ? -26.800 -0.693 1.102 1.00 94.94 482 LEU A CA 1
ATOM 3768 C C . LEU A 1 482 ? -26.872 -2.046 1.828 1.00 94.94 482 LEU A C 1
ATOM 3770 O O . LEU A 1 482 ? -27.928 -2.450 2.309 1.00 94.94 482 LEU A O 1
ATOM 3774 N N . LYS A 1 483 ? -25.733 -2.744 1.916 1.00 93.12 483 LYS A N 1
ATOM 3775 C CA . LYS A 1 483 ? -25.594 -4.057 2.580 1.00 93.12 483 LYS A CA 1
ATOM 3776 C C . LYS A 1 483 ? -24.756 -3.998 3.853 1.00 93.12 483 LYS A C 1
ATOM 3778 O O . LYS A 1 483 ? -24.882 -4.844 4.731 1.00 93.12 483 LYS A O 1
ATOM 3783 N N . SER A 1 484 ? -23.844 -3.035 3.943 1.00 91.50 484 SER A N 1
ATOM 3784 C CA . SER A 1 484 ? -22.914 -2.928 5.063 1.00 91.50 484 SER A CA 1
ATOM 3785 C C . SER A 1 484 ? -22.722 -1.471 5.454 1.00 91.50 484 SER A C 1
ATOM 3787 O O . SER A 1 484 ? -22.369 -0.641 4.613 1.00 91.50 484 SER A O 1
ATOM 3789 N N . PHE A 1 485 ? -22.933 -1.172 6.734 1.00 91.75 485 PHE A N 1
ATOM 3790 C CA . PHE A 1 485 ? -22.679 0.140 7.312 1.00 91.75 485 PHE A CA 1
ATOM 3791 C C . PHE A 1 485 ? -21.635 0.016 8.422 1.00 91.75 485 PHE A C 1
ATOM 3793 O O . PHE A 1 485 ? -21.853 -0.637 9.442 1.00 91.75 485 PHE A O 1
ATOM 3800 N N . LYS A 1 486 ? -20.462 0.605 8.203 1.00 88.81 486 LYS A N 1
ATOM 3801 C CA . LYS A 1 486 ? -19.314 0.489 9.108 1.00 88.81 486 LYS A CA 1
ATOM 3802 C C . LYS A 1 486 ? -19.059 1.835 9.760 1.00 88.81 486 LYS A C 1
ATOM 3804 O O . LYS A 1 486 ? -18.952 2.838 9.064 1.00 88.81 486 LYS A O 1
ATOM 3809 N N . VAL A 1 487 ? -18.920 1.850 11.076 1.00 86.31 487 VAL A N 1
ATOM 3810 C CA . VAL A 1 487 ? -18.607 3.062 11.826 1.00 86.31 487 VAL A CA 1
ATOM 3811 C C . VAL A 1 487 ? -17.331 2.832 12.616 1.00 86.31 487 VAL A C 1
ATOM 3813 O O . VAL A 1 487 ? -17.204 1.815 13.296 1.00 86.31 487 VAL A O 1
ATOM 3816 N N . ARG A 1 488 ? -16.392 3.772 12.537 1.00 81.81 488 ARG A N 1
ATOM 3817 C CA . ARG A 1 488 ? -15.243 3.837 13.445 1.00 81.81 488 ARG A CA 1
ATOM 3818 C C . ARG A 1 488 ? -15.307 5.129 14.237 1.00 81.81 488 ARG A C 1
ATOM 3820 O O . ARG A 1 488 ? -15.387 6.200 13.632 1.00 81.81 488 ARG A O 1
ATOM 3827 N N . ILE A 1 489 ? -15.299 5.024 15.563 1.00 78.88 489 ILE A N 1
ATOM 3828 C CA . ILE A 1 489 ? -15.335 6.191 16.449 1.00 78.88 489 ILE A CA 1
ATOM 3829 C C . ILE A 1 489 ? -14.001 6.275 17.176 1.00 78.88 489 ILE A C 1
ATOM 3831 O O . ILE A 1 489 ? -13.676 5.445 18.019 1.00 78.88 489 ILE A O 1
ATOM 3835 N N . TYR A 1 490 ? -13.227 7.304 16.861 1.00 72.06 490 TYR A N 1
ATOM 3836 C CA . TYR A 1 490 ? -11.937 7.544 17.489 1.00 72.06 490 TYR A CA 1
ATOM 3837 C C . TYR A 1 490 ? -12.108 8.395 18.754 1.00 72.06 490 TYR A C 1
ATOM 3839 O O . TYR A 1 490 ? -12.828 9.400 18.761 1.00 72.06 490 TYR A O 1
ATOM 3847 N N . ASN A 1 491 ? -11.409 8.020 19.828 1.00 59.97 491 ASN A N 1
ATOM 3848 C CA . ASN A 1 491 ? -11.283 8.858 21.017 1.00 59.97 491 ASN A CA 1
ATOM 3849 C C . ASN A 1 491 ? -10.157 9.878 20.781 1.00 59.97 491 ASN A C 1
ATOM 3851 O O . ASN A 1 491 ? -9.032 9.495 20.460 1.00 59.97 491 ASN A O 1
ATOM 3855 N N . ARG A 1 492 ? -10.441 11.183 20.896 1.00 52.84 492 ARG A N 1
ATOM 3856 C CA . ARG A 1 492 ? -9.477 12.247 20.546 1.00 52.84 492 ARG A CA 1
ATOM 3857 C C . ARG A 1 492 ? -8.308 12.366 21.533 1.00 52.84 492 ARG A C 1
ATOM 3859 O O . ARG A 1 492 ? -7.424 13.185 21.310 1.00 52.84 492 ARG A O 1
ATOM 3866 N N . SER A 1 493 ? -8.239 11.529 22.570 1.00 41.06 493 SER A N 1
ATOM 3867 C CA . SER A 1 493 ? -7.134 11.502 23.538 1.00 41.06 493 SER A CA 1
ATOM 3868 C C . SER A 1 493 ? -5.759 11.133 22.948 1.00 41.06 493 SER A C 1
ATOM 3870 O O . SER A 1 493 ? -4.805 11.009 23.708 1.00 41.06 493 SER A O 1
ATOM 3872 N N . CYS A 1 494 ? -5.621 10.964 21.625 1.00 34.81 494 CYS A N 1
ATOM 3873 C CA . CYS A 1 494 ? -4.341 10.636 20.985 1.00 34.81 494 CYS A CA 1
ATOM 3874 C C . CYS A 1 494 ? -3.947 11.494 19.764 1.00 34.81 494 CYS A C 1
ATOM 3876 O O . CYS A 1 494 ? -2.900 11.218 19.193 1.00 34.81 494 CYS A O 1
ATOM 3878 N N . ILE A 1 495 ? -4.722 12.502 19.325 1.00 37.28 495 ILE A N 1
ATOM 3879 C CA . ILE A 1 495 ? -4.389 13.254 18.085 1.00 37.28 495 ILE A CA 1
ATOM 3880 C C . ILE A 1 495 ? -4.651 14.766 18.221 1.00 37.28 495 ILE A C 1
ATOM 3882 O O . ILE A 1 495 ? -5.204 15.413 17.334 1.00 37.28 495 ILE A O 1
ATOM 3886 N N . SER A 1 496 ? -4.272 15.361 19.350 1.00 34.03 496 SER A N 1
ATOM 3887 C CA . SER A 1 496 ? -4.216 16.820 19.503 1.00 34.03 496 SER A CA 1
ATOM 3888 C C . SER A 1 496 ? -2.765 17.302 19.417 1.00 34.03 496 SER A C 1
ATOM 3890 O O . SER A 1 496 ? -2.174 17.622 20.442 1.00 34.03 496 SER A O 1
ATOM 3892 N N . ALA A 1 497 ? -2.180 17.305 18.212 1.00 32.41 497 ALA A N 1
ATOM 3893 C CA . ALA A 1 497 ? -0.935 18.044 17.935 1.00 32.41 497 ALA A CA 1
ATOM 3894 C C . ALA A 1 497 ? -0.597 18.244 16.438 1.00 32.41 497 ALA A C 1
ATOM 3896 O O . ALA A 1 497 ? 0.186 19.133 16.126 1.00 32.41 497 ALA A O 1
ATOM 3897 N N . SER A 1 498 ? -1.147 17.473 15.489 1.00 33.81 498 SER A N 1
ATOM 3898 C CA . SER A 1 498 ? -0.541 17.374 14.143 1.00 33.81 498 SER A CA 1
ATOM 3899 C C . SER A 1 498 ? -1.126 18.257 13.026 1.00 33.81 498 SER A C 1
ATOM 3901 O O . SER A 1 498 ? -0.552 18.297 11.940 1.00 33.81 498 SER A O 1
ATOM 3903 N N . TYR A 1 499 ? -2.205 19.017 13.248 1.00 36.97 499 TYR A N 1
ATOM 3904 C CA . TYR A 1 499 ? -2.876 19.783 12.174 1.00 36.97 499 TYR A CA 1
ATOM 3905 C C . TYR A 1 499 ? -2.636 21.303 12.203 1.00 36.97 499 TYR A C 1
ATOM 3907 O O . TYR A 1 499 ? -3.494 22.072 11.788 1.00 36.97 499 TYR A O 1
ATOM 3915 N N . ALA A 1 500 ? -1.467 21.762 12.659 1.00 30.38 500 ALA A N 1
ATOM 3916 C CA . ALA A 1 500 ? -1.111 23.190 12.643 1.00 30.38 500 ALA A CA 1
ATOM 3917 C C . ALA A 1 500 ? -0.212 23.619 11.461 1.00 30.38 500 ALA A C 1
ATOM 3919 O O . ALA A 1 500 ? 0.199 24.774 11.396 1.00 30.38 500 ALA A O 1
ATOM 3920 N N . TYR A 1 501 ? 0.110 22.729 10.517 1.00 32.62 501 TYR A N 1
ATOM 3921 C CA . TYR A 1 501 ? 1.093 23.011 9.460 1.00 32.62 501 TYR A CA 1
ATOM 3922 C C . TYR A 1 501 ? 0.522 22.938 8.038 1.00 32.62 501 TYR A C 1
ATOM 3924 O O . TYR A 1 501 ? 1.101 22.331 7.142 1.00 32.62 501 TYR A O 1
ATOM 3932 N N . CYS A 1 502 ? -0.586 23.631 7.773 1.00 29.53 502 CYS A N 1
ATOM 3933 C CA . CYS A 1 502 ? -0.762 24.186 6.434 1.00 29.53 502 CYS A CA 1
ATOM 3934 C C . CYS A 1 502 ? -1.569 25.482 6.458 1.00 29.53 502 CYS A C 1
ATOM 3936 O O . CYS A 1 502 ? -2.727 25.506 6.850 1.00 29.53 502 CYS A O 1
ATOM 3938 N N . SER A 1 503 ? -0.921 26.554 6.002 1.00 29.02 503 SER A N 1
ATOM 3939 C CA . SER A 1 503 ? -1.406 27.935 5.915 1.00 29.02 503 SER A CA 1
ATOM 3940 C C . SER A 1 503 ? -1.601 28.675 7.249 1.00 29.02 503 SER A C 1
ATOM 3942 O O . SER A 1 503 ? -2.688 28.770 7.799 1.00 29.02 503 SER A O 1
ATOM 3944 N N . LYS A 1 504 ? -0.526 29.314 7.716 1.00 28.25 504 LYS A N 1
ATOM 3945 C CA . LYS A 1 504 ? -0.539 30.753 8.016 1.00 28.25 504 LYS A CA 1
ATOM 3946 C C . LYS A 1 504 ? 0.897 31.251 8.110 1.00 28.25 504 LYS A C 1
ATOM 3948 O O . LYS A 1 504 ? 1.709 30.776 8.900 1.00 28.25 504 LYS A O 1
ATOM 3953 N N . SER A 1 505 ? 1.203 32.197 7.232 1.00 27.92 505 SER A N 1
ATOM 3954 C CA . SER A 1 505 ? 2.232 33.200 7.451 1.00 27.92 505 SER A CA 1
ATOM 3955 C C . SER A 1 505 ? 2.191 33.671 8.903 1.00 27.92 505 SER A C 1
ATOM 3957 O O . SER A 1 505 ? 1.114 33.871 9.462 1.00 27.92 505 SER A O 1
ATOM 3959 N N . LYS A 1 506 ? 3.377 33.841 9.491 1.00 33.31 506 LYS A N 1
ATOM 3960 C CA . LYS A 1 506 ? 3.585 34.609 10.719 1.00 33.31 506 LYS A CA 1
ATOM 3961 C C . LYS A 1 506 ? 2.692 35.852 10.700 1.00 33.31 506 LYS A C 1
ATOM 3963 O O . LYS A 1 506 ? 2.900 36.686 9.832 1.00 33.31 506 LYS A O 1
ATOM 3968 N N . GLU A 1 507 ? 1.722 35.923 11.609 1.00 29.88 507 GLU A N 1
ATOM 3969 C CA . GLU A 1 507 ? 1.331 37.104 12.393 1.00 29.88 507 GLU A CA 1
ATOM 3970 C C . GLU A 1 507 ? -0.019 36.876 13.092 1.00 29.88 507 GLU A C 1
ATOM 3972 O O . GLU A 1 507 ? -0.938 36.260 12.555 1.00 29.88 507 GLU A O 1
ATOM 3977 N N . THR A 1 508 ? -0.108 37.399 14.319 1.00 26.62 508 THR A N 1
ATOM 3978 C CA . THR A 1 508 ? -1.263 37.420 15.238 1.00 26.62 508 THR A CA 1
ATOM 3979 C C . THR A 1 508 ? -1.709 36.084 15.843 1.00 26.62 508 THR A C 1
ATOM 3981 O O . THR A 1 508 ? -2.783 35.559 15.572 1.00 26.62 508 THR A O 1
ATOM 3984 N N . LEU A 1 509 ? -0.889 35.597 16.781 1.00 29.55 509 LEU A N 1
ATOM 3985 C CA . LEU A 1 509 ? -1.392 34.961 18.000 1.00 29.55 509 LEU A CA 1
ATOM 3986 C C . LEU A 1 509 ? -1.959 36.074 18.892 1.00 29.55 509 LEU A C 1
ATOM 3988 O O . LEU A 1 509 ?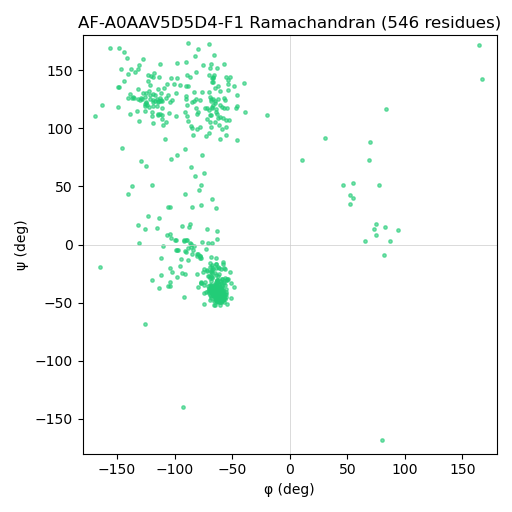 -1.209 36.727 19.612 1.00 29.55 509 LEU A O 1
ATOM 3992 N N . VAL A 1 510 ? -3.258 36.327 18.782 1.00 28.03 510 VAL A N 1
ATOM 3993 C CA . VAL A 1 510 ? -4.023 37.028 19.815 1.00 28.03 510 VAL A CA 1
ATOM 3994 C C . VAL A 1 510 ? -5.220 36.151 20.135 1.00 28.03 510 VAL A C 1
ATOM 3996 O O . VAL A 1 510 ? -5.881 35.634 19.237 1.00 28.03 510 VAL A O 1
ATOM 3999 N N . GLU A 1 511 ? -5.395 35.949 21.432 1.00 32.66 511 GLU A N 1
ATOM 4000 C CA . GLU A 1 511 ? -6.487 35.287 22.124 1.00 32.66 511 GLU A CA 1
ATOM 4001 C C . GLU A 1 511 ? -7.800 35.158 21.339 1.00 32.66 511 GLU A C 1
ATOM 4003 O O . GLU A 1 511 ? -8.557 36.115 21.235 1.00 32.66 511 GLU A O 1
ATOM 4008 N N . GLU A 1 512 ? -8.162 33.928 20.969 1.00 28.81 512 GLU A N 1
ATOM 4009 C CA . GLU A 1 512 ? -9.554 33.467 21.066 1.00 28.81 512 GLU A CA 1
ATOM 4010 C C . GLU A 1 512 ? -9.596 32.041 21.631 1.00 28.81 512 GLU A C 1
ATOM 4012 O O . GLU A 1 512 ? -10.273 31.145 21.132 1.00 28.81 512 GLU A O 1
ATOM 4017 N N . ASP A 1 513 ? -8.895 31.846 22.751 1.00 29.19 513 ASP A N 1
ATOM 4018 C CA . ASP A 1 513 ? -9.066 30.697 23.647 1.00 29.19 513 ASP A CA 1
ATOM 4019 C C . ASP A 1 513 ? -10.327 30.900 24.510 1.00 29.19 513 ASP A C 1
ATOM 4021 O O . ASP A 1 513 ? -10.327 30.872 25.741 1.00 29.19 513 ASP A O 1
ATOM 4025 N N . ARG A 1 514 ? -11.449 31.198 23.843 1.00 30.84 514 ARG A N 1
ATOM 4026 C CA . ARG A 1 514 ? -12.748 31.354 24.489 1.00 30.84 514 ARG A CA 1
ATOM 4027 C C . ARG A 1 514 ? -13.433 30.001 24.489 1.00 30.84 514 ARG A C 1
ATOM 4029 O O . ARG A 1 514 ? -14.251 29.704 23.625 1.00 30.84 514 ARG A O 1
ATOM 4036 N N . GLN A 1 515 ? -13.043 29.195 25.473 1.00 36.19 515 GLN A N 1
ATOM 4037 C CA . GLN A 1 515 ? -13.911 28.361 26.305 1.00 36.19 515 GLN A CA 1
ATOM 4038 C C . GLN A 1 515 ? -15.370 28.274 25.803 1.00 36.19 515 GLN A C 1
ATOM 4040 O O . GLN A 1 515 ? -16.288 28.855 26.381 1.00 36.19 515 GLN A O 1
ATOM 4045 N N . ARG A 1 516 ? -15.612 27.555 24.703 1.00 32.91 516 ARG A N 1
ATOM 4046 C CA . ARG A 1 516 ? -16.954 27.074 24.378 1.00 32.91 516 ARG A CA 1
ATOM 4047 C C . ARG A 1 516 ? -17.074 25.736 25.074 1.00 32.91 516 ARG A C 1
ATOM 4049 O O . ARG A 1 516 ? -16.425 24.778 24.669 1.00 32.91 516 ARG A O 1
ATOM 4056 N N . ASN A 1 517 ? -17.852 25.724 26.154 1.00 33.03 517 ASN A N 1
ATOM 4057 C CA . ASN A 1 517 ? -18.342 24.534 26.841 1.00 33.03 517 ASN A CA 1
ATOM 4058 C C . ASN A 1 517 ? -18.875 23.531 25.801 1.00 33.03 517 ASN A C 1
ATOM 4060 O O . ASN A 1 517 ? -20.029 23.604 25.394 1.00 33.03 517 ASN A O 1
ATOM 4064 N N . LEU A 1 518 ? -18.009 22.643 25.316 1.00 39.88 518 LEU A N 1
ATOM 4065 C CA . LEU A 1 518 ? -18.367 21.537 24.443 1.00 39.88 518 LEU A CA 1
ATOM 4066 C C . LEU A 1 518 ? -18.811 20.414 25.366 1.00 39.88 518 LEU A C 1
ATOM 4068 O O . LEU A 1 518 ? -17.985 19.746 25.988 1.00 39.88 518 LEU A O 1
ATOM 4072 N N . GLU A 1 519 ? -20.126 20.262 25.502 1.00 38.91 519 GLU A N 1
ATOM 4073 C CA . GLU A 1 519 ? -20.729 19.074 26.092 1.00 38.91 519 GLU A CA 1
ATOM 4074 C C . GLU A 1 519 ? -20.063 17.841 25.471 1.00 38.91 519 GLU A C 1
ATOM 4076 O O . GLU A 1 519 ? -20.106 17.642 24.256 1.00 38.91 519 GLU A O 1
ATOM 4081 N N . MET A 1 520 ? -19.384 17.038 26.294 1.00 41.50 520 MET A N 1
ATOM 4082 C CA . MET A 1 520 ? -18.825 15.764 25.860 1.00 41.50 520 MET A CA 1
ATOM 4083 C C . MET A 1 520 ? -19.958 14.924 25.267 1.00 41.50 520 MET A C 1
ATOM 4085 O O . MET A 1 520 ? -20.801 14.411 26.003 1.00 41.50 520 MET A O 1
ATOM 4089 N N . CYS A 1 521 ? -19.983 14.760 23.944 1.00 48.75 521 CYS A N 1
ATOM 4090 C CA . CYS A 1 521 ? -20.851 13.764 23.341 1.00 48.75 521 CYS A CA 1
ATOM 4091 C C . CYS A 1 521 ? -20.280 12.393 23.727 1.00 48.75 521 CYS A C 1
ATOM 4093 O O . CYS A 1 521 ? -19.206 11.992 23.274 1.00 48.75 521 CYS A O 1
ATOM 4095 N N . ASP A 1 522 ? -20.955 11.723 24.662 1.00 62.97 522 ASP A N 1
ATOM 4096 C CA . ASP A 1 522 ? -20.632 10.360 25.067 1.00 62.97 522 ASP A CA 1
ATOM 4097 C C . ASP A 1 522 ? -20.596 9.480 23.805 1.00 62.97 522 ASP A C 1
ATOM 4099 O O . ASP A 1 522 ? -21.500 9.549 22.965 1.00 62.97 522 ASP A O 1
ATOM 4103 N N . ILE A 1 523 ? -19.559 8.649 23.655 1.00 69.81 523 ILE A N 1
ATOM 4104 C CA . ILE A 1 523 ? -19.447 7.671 22.561 1.00 69.81 523 ILE A CA 1
ATOM 4105 C C . ILE A 1 523 ? -20.756 6.880 22.443 1.00 69.81 523 ILE A C 1
ATOM 4107 O O . ILE A 1 523 ? -21.213 6.595 21.334 1.00 69.81 523 ILE A O 1
ATOM 4111 N N . HIS A 1 524 ? -21.399 6.586 23.576 1.00 72.62 524 HIS A N 1
ATOM 4112 C CA . HIS A 1 524 ? -22.692 5.918 23.620 1.00 72.62 524 HIS A CA 1
ATOM 4113 C C . HIS A 1 524 ? -23.822 6.719 22.959 1.00 72.62 524 HIS A C 1
ATOM 4115 O O . HIS A 1 524 ? -24.632 6.127 22.242 1.00 72.62 524 HIS A O 1
ATOM 4121 N N . ASN A 1 525 ? -23.852 8.045 23.114 1.00 75.06 525 ASN A N 1
ATOM 4122 C CA . ASN A 1 525 ? -24.850 8.914 22.484 1.00 75.06 525 ASN A CA 1
ATOM 4123 C C . ASN A 1 525 ? -24.654 8.981 20.967 1.00 75.06 525 ASN A C 1
ATOM 4125 O O . ASN A 1 525 ? -25.619 8.828 20.219 1.00 75.06 525 ASN A O 1
ATOM 4129 N N . LEU A 1 526 ? -23.410 9.113 20.495 1.00 77.62 526 LEU A N 1
ATOM 4130 C CA . LEU A 1 526 ? -23.104 9.093 19.061 1.00 77.62 526 LEU A CA 1
ATOM 4131 C C . LEU A 1 526 ? -23.433 7.732 18.430 1.00 77.62 526 LEU A C 1
ATOM 4133 O O . LEU A 1 526 ? -24.049 7.661 17.365 1.00 77.62 526 LEU A O 1
ATOM 4137 N N . GLN A 1 527 ? -23.085 6.635 19.107 1.00 79.50 527 GLN A N 1
ATOM 4138 C CA . GLN A 1 527 ? -23.475 5.293 18.677 1.00 79.50 527 GLN A CA 1
ATOM 4139 C C . GLN A 1 527 ? -24.999 5.133 18.633 1.00 79.50 527 GLN A C 1
ATOM 4141 O O . GLN A 1 527 ? -25.519 4.549 17.681 1.00 79.50 527 GLN A O 1
ATOM 4146 N N . ALA A 1 528 ? -25.726 5.644 19.632 1.00 82.19 528 ALA A N 1
ATOM 4147 C CA . ALA A 1 528 ? -27.185 5.604 19.665 1.00 82.19 528 ALA A CA 1
ATOM 4148 C C . ALA A 1 528 ? -27.803 6.425 18.524 1.00 82.19 528 ALA A C 1
ATOM 4150 O O . ALA A 1 528 ? -28.709 5.935 17.848 1.00 82.19 528 ALA A O 1
ATOM 4151 N N . ALA A 1 529 ? -27.277 7.620 18.249 1.00 81.69 529 ALA A N 1
ATOM 4152 C CA . ALA A 1 529 ? -27.727 8.473 17.154 1.00 81.69 529 ALA A CA 1
ATOM 4153 C C . ALA A 1 529 ? -27.488 7.821 15.783 1.00 81.69 529 ALA A C 1
ATOM 4155 O O . ALA A 1 529 ? -28.393 7.787 14.952 1.00 81.69 529 ALA A O 1
ATOM 4156 N N . LEU A 1 530 ? -26.320 7.209 15.562 1.00 84.56 530 LEU A N 1
ATOM 4157 C CA . LEU A 1 530 ? -26.025 6.472 14.328 1.00 84.56 530 LEU A CA 1
ATOM 4158 C C . LEU A 1 530 ? -26.899 5.218 14.183 1.00 84.56 530 LEU A C 1
ATOM 4160 O O . LEU A 1 530 ? -27.407 4.947 13.096 1.00 84.56 530 LEU A O 1
ATOM 4164 N N . LYS A 1 531 ? -27.156 4.481 15.272 1.00 84.75 531 LYS A N 1
ATOM 4165 C CA . LYS A 1 531 ? -28.121 3.364 15.270 1.00 84.75 531 LYS A CA 1
ATOM 4166 C C . LYS A 1 531 ? -29.535 3.841 14.931 1.00 84.75 531 LYS A C 1
ATOM 4168 O O . LYS A 1 531 ? -30.218 3.193 14.140 1.00 84.75 531 LYS A O 1
ATOM 4173 N N . LYS A 1 532 ? -29.962 4.980 15.487 1.00 85.56 532 LYS A N 1
ATOM 4174 C CA . LYS A 1 532 ? -31.249 5.621 15.178 1.00 85.56 532 LYS A CA 1
ATOM 4175 C C . LYS A 1 532 ? -31.309 6.087 13.722 1.00 85.56 532 LYS A C 1
ATOM 4177 O O . LYS A 1 532 ? -32.342 5.937 13.084 1.00 85.56 532 LYS A O 1
ATOM 4182 N N . ALA A 1 533 ? -30.209 6.589 13.167 1.00 85.31 533 ALA A N 1
ATOM 4183 C CA . ALA A 1 533 ? -30.152 6.973 11.764 1.00 85.31 533 ALA A CA 1
ATOM 4184 C C . ALA A 1 533 ? -30.400 5.766 10.848 1.00 85.31 533 ALA A C 1
ATOM 4186 O O . ALA A 1 533 ? -31.265 5.830 9.977 1.00 85.31 533 ALA A O 1
ATOM 4187 N N . ILE A 1 534 ? -29.707 4.647 11.091 1.00 85.81 534 ILE A N 1
ATOM 4188 C CA . ILE A 1 534 ? -29.841 3.411 10.301 1.00 85.81 534 ILE A CA 1
ATOM 4189 C C . ILE A 1 534 ? -31.210 2.753 10.495 1.00 85.81 534 ILE A C 1
ATOM 4191 O O . ILE A 1 534 ? -31.695 2.085 9.585 1.00 85.81 534 ILE A O 1
ATOM 4195 N N . SER A 1 535 ? -31.867 2.925 11.649 1.00 85.25 535 SER A N 1
ATOM 4196 C CA . SER A 1 535 ? -33.181 2.311 11.891 1.00 85.25 535 SER A CA 1
ATOM 4197 C C . SER A 1 535 ? -34.275 2.829 10.946 1.00 85.25 535 SER A C 1
ATOM 4199 O O . SER A 1 535 ? -35.262 2.116 10.728 1.00 85.25 535 SER A O 1
ATOM 4201 N N . ARG A 1 536 ? -34.059 4.006 10.334 1.00 86.31 536 ARG A N 1
ATOM 4202 C CA . ARG A 1 536 ? -34.874 4.566 9.243 1.00 86.31 536 ARG A CA 1
ATOM 4203 C C . ARG A 1 536 ? -34.746 3.781 7.933 1.00 86.31 536 ARG A C 1
ATOM 4205 O O . ARG A 1 536 ? -35.654 3.829 7.111 1.00 86.31 536 ARG A O 1
ATOM 4212 N N . HIS A 1 537 ? -33.661 3.026 7.735 1.00 88.44 537 HIS A N 1
ATOM 4213 C CA . HIS A 1 537 ? -33.436 2.276 6.503 1.00 88.44 537 HIS A CA 1
ATOM 4214 C C . HIS A 1 537 ? -34.426 1.098 6.368 1.00 88.44 537 HIS A C 1
ATOM 4216 O O . HIS A 1 537 ? -34.477 0.242 7.261 1.00 88.44 537 HIS A O 1
ATOM 4222 N N . PRO A 1 538 ? -35.156 0.966 5.241 1.00 79.81 538 PRO A N 1
ATOM 4223 C CA . PRO A 1 538 ? -36.197 -0.055 5.071 1.00 79.81 538 PRO A CA 1
ATOM 4224 C C . PRO A 1 538 ? -35.698 -1.498 5.244 1.00 79.81 538 PRO A C 1
ATOM 4226 O O . PRO A 1 538 ? -36.420 -2.353 5.744 1.00 79.81 538 PRO A O 1
ATOM 4229 N N . ARG A 1 539 ? -34.440 -1.762 4.864 1.00 81.31 539 ARG A N 1
ATOM 4230 C CA . ARG A 1 539 ? -33.765 -3.073 4.966 1.00 81.31 539 ARG A CA 1
ATOM 4231 C C . ARG A 1 539 ? -32.758 -3.170 6.116 1.00 81.31 539 ARG A C 1
ATOM 4233 O O . ARG A 1 539 ? -31.732 -3.824 5.989 1.00 81.31 539 ARG A O 1
ATOM 4240 N N . ARG A 1 540 ? -32.995 -2.476 7.233 1.00 77.06 540 ARG A N 1
ATOM 4241 C CA . ARG A 1 540 ? -32.047 -2.425 8.366 1.00 77.06 540 ARG A CA 1
ATOM 4242 C C . ARG A 1 540 ? -31.615 -3.796 8.910 1.00 77.06 540 ARG A C 1
ATOM 4244 O O . ARG A 1 540 ? -30.502 -3.905 9.404 1.00 77.06 540 ARG A O 1
ATOM 4251 N N . SER A 1 541 ? -32.469 -4.822 8.822 1.00 66.06 541 SER A N 1
ATOM 4252 C CA . SER A 1 541 ? -32.153 -6.202 9.234 1.00 66.06 541 SER A CA 1
ATOM 4253 C C . SER A 1 541 ? -31.042 -6.836 8.401 1.00 66.06 541 SER A C 1
ATOM 4255 O O . SER A 1 541 ? -30.330 -7.706 8.891 1.00 66.06 541 SER A O 1
ATOM 4257 N N . ASP A 1 542 ? -30.887 -6.377 7.160 1.00 72.75 542 ASP A N 1
ATOM 4258 C CA . ASP A 1 542 ? -29.966 -6.936 6.172 1.00 72.75 542 ASP A CA 1
ATOM 4259 C C . ASP A 1 542 ? -28.646 -6.151 6.137 1.00 72.75 542 ASP A C 1
ATOM 4261 O O . ASP A 1 542 ? -27.710 -6.518 5.423 1.00 72.75 542 ASP A O 1
ATOM 4265 N N . ILE A 1 543 ? -28.567 -5.056 6.902 1.00 77.88 543 ILE A N 1
ATOM 4266 C CA . ILE A 1 543 ? -27.381 -4.215 7.006 1.00 77.88 543 ILE A CA 1
ATOM 4267 C C . ILE A 1 543 ? -26.524 -4.715 8.162 1.00 77.88 543 ILE A C 1
ATOM 4269 O O . ILE A 1 543 ? -26.879 -4.581 9.332 1.00 77.88 543 ILE A O 1
ATOM 4273 N N . SER A 1 544 ? -25.331 -5.217 7.843 1.00 75.62 544 SER A N 1
ATOM 4274 C CA . SER A 1 544 ? -24.320 -5.475 8.869 1.00 75.62 544 SER A CA 1
ATOM 4275 C C . SER A 1 544 ? -23.845 -4.138 9.450 1.00 75.62 544 SER A C 1
ATOM 4277 O O . SER A 1 544 ? -23.264 -3.335 8.708 1.00 75.62 544 SER A O 1
ATOM 4279 N N . ILE A 1 545 ? -24.047 -3.912 10.747 1.00 74.88 545 ILE A N 1
ATOM 4280 C CA . ILE A 1 545 ? -23.531 -2.732 11.447 1.00 74.88 545 ILE A CA 1
ATOM 4281 C C . ILE A 1 545 ? -22.333 -3.154 12.288 1.00 74.88 545 ILE A C 1
ATOM 4283 O O . ILE A 1 545 ? -22.454 -4.031 13.142 1.00 74.88 545 ILE A O 1
ATOM 4287 N N . VAL A 1 546 ? -21.183 -2.525 12.058 1.00 72.44 546 VAL A N 1
ATOM 4288 C CA . VAL A 1 546 ? -19.971 -2.772 12.848 1.00 72.44 546 VAL A CA 1
ATOM 4289 C C . VAL A 1 546 ? -19.474 -1.451 13.409 1.00 72.44 546 VAL A C 1
ATOM 4291 O O . VAL A 1 546 ? -19.191 -0.536 12.636 1.00 72.44 546 VAL A O 1
ATOM 4294 N N . PHE A 1 547 ? -19.368 -1.379 14.734 1.00 70.44 547 PHE A N 1
ATOM 4295 C CA . PHE A 1 547 ? -18.703 -0.293 15.447 1.00 70.44 547 PHE A CA 1
ATOM 4296 C C . PHE A 1 547 ? -17.294 -0.752 15.823 1.00 70.44 547 PHE A C 1
ATOM 4298 O O . PHE A 1 547 ? -17.141 -1.850 16.359 1.00 70.44 547 PHE A O 1
ATOM 4305 N N . TRP A 1 548 ? -16.299 0.074 15.513 1.00 58.53 548 TRP A N 1
ATOM 4306 C CA . TRP A 1 548 ? -14.911 -0.084 15.950 1.00 58.53 548 TRP A CA 1
ATOM 4307 C C . TRP A 1 548 ? -14.519 1.048 16.880 1.00 58.53 548 TRP A C 1
ATOM 4309 O O . TRP A 1 548 ? -14.936 2.199 16.584 1.00 58.53 548 TRP A O 1
#

Mean predicted aligned error: 19.88 Å